Protein AF-A0A955XWT1-F1 (afdb_monomer_lite)

pLDDT: mean 70.51, std 19.92, range [26.09, 98.44]

Foldseek 3Di:
DDDDDDPDDDDDDDPPPDFQFDDPVRADDPQWDHDPRGTDGDDDDDDDDDDDDDQFKFKKWKAKDQDDDPQQDDWVDPPQWDWDDDPHPGTITIGDDDDDDTARPRRPDDPDRPDQAWIKIKIQGDPPGHDPDDWDWHADPVGDIDTDDNVDIDMDTDGDDPPAAEAEAAALDKDKDKDAAADPDPDAWFWKWKDFQLPDIDIDIDGHRDIDMDIDGHQDFAKGKIFMAGPPDGDPDTPIYIYGYHFDAKDKDWDAWEEAAQDKTKTKMWIAGRHDDWWKWKWKFQADDPVDDDDLLDDDPPPIDTPGTDHTIDMDIDGNDADPDPDPDWRKIWMWIATPVSRIDIDIHGYHYDWDKAWPDDADQEAEAQDKGKDATDIDTRHDSAWPAKAWPDWDPQWDADRRGIIIDHHHLQCQAPKIKTKMKIAGPVRDIDIDIDIHGYHYDLPPQDPGNQAQFGSWADSNWQDAEFQGAAPALRRHQQSDADPVRRTHHDNALPRQDQHDQAQDRSFFGDPGQADDWPTAYDALRNHNQSDQDPVVRTHHDDALPPQDQGDQAQFGSHEDPSPDDDDPPGGYD

Sequence (577 aa):
SGSDVCNACALYEPDDGTLPVCDDQTPCAAGHTCVNGTCRWDNWCFAPGTGPNKQPSAHVDLSITGVESGTLAKSDDPGEFVFSGGTTWTGNWSFARNTDGGAIANIELPTAVEDAEGWKICLDVNSNTLSGINNWEYFKADGDNVTLDFANQVCLQYTPPPAGYDIFSNEGDILTVCAYIGNDAGNSAGEILLDWGDSSSETHTITANVVTCYDHIYAEDGDYLISLSSPEYPLSGSVTANALVNNVDPVVTSEVIEGGEGSPVTLVVQAQDQGANDLLDIYWYQYYDPSHPIDPDNAPPADAQALGVSGGAQSIGFTYPDDIFPGGIAQKAAVVVCDDEDFCVLHVIELDIADVLNFTSTPGTSAIANQQYSYQVGTFDPGDDSVAGYQVMSGPTGLTISGTGLVTWTPGPGEGSTTPSVTIRVTDEDANFAEQTWTISVSASCDDNVLNQDESDTDCGGVCGSTCLFEDDCNDGDDCVSLSCSENTDTCLMPTCEDSVQNGNELGVDCGGGTCEGCDNGTSCNENSDCANDFCNPTTHVCATPTCEDGFENQDETDTDCGGTCGATCEVDEVCA

Radius of gyration: 64.58 Å; chains: 1; bounding box: 144×90×178 Å

Structure (mmCIF, N/CA/C/O backbone):
data_AF-A0A955XWT1-F1
#
_entry.id   AF-A0A955XWT1-F1
#
loop_
_atom_site.group_PDB
_atom_site.id
_atom_site.type_symbol
_atom_site.label_atom_id
_atom_site.label_alt_id
_atom_site.label_comp_id
_atom_site.label_asym_id
_atom_site.label_entity_id
_atom_site.label_seq_id
_atom_site.pdbx_PDB_ins_code
_atom_site.Cartn_x
_atom_site.Cartn_y
_atom_site.Cartn_z
_atom_site.occupancy
_atom_site.B_iso_or_equiv
_atom_site.auth_seq_id
_atom_site.auth_comp_id
_atom_site.auth_asym_id
_atom_site.auth_atom_id
_atom_site.pdbx_PDB_model_num
ATOM 1 N N . SER A 1 1 ? 94.038 -31.877 -97.044 1.00 37.03 1 SER A N 1
ATOM 2 C CA . SER A 1 1 ? 94.026 -30.603 -97.789 1.00 37.03 1 SER A CA 1
ATOM 3 C C . SER A 1 1 ? 92.619 -30.031 -97.762 1.00 37.03 1 SER A C 1
ATOM 5 O O . SER A 1 1 ? 91.769 -30.586 -98.442 1.00 37.03 1 SER A O 1
ATOM 7 N N . GLY A 1 2 ? 92.424 -28.963 -96.972 1.00 32.41 2 GLY A N 1
ATOM 8 C CA . GLY A 1 2 ? 91.205 -28.135 -96.857 1.00 32.41 2 GLY A CA 1
ATOM 9 C C . GLY A 1 2 ? 90.051 -28.798 -96.092 1.00 32.41 2 GLY A C 1
ATOM 10 O O . GLY A 1 2 ? 89.771 -29.956 -96.354 1.00 32.41 2 GLY A O 1
ATOM 11 N N . SER A 1 3 ? 89.332 -28.184 -95.154 1.00 35.81 3 SER A N 1
ATOM 12 C CA . SER A 1 3 ? 89.446 -26.925 -94.399 1.00 35.81 3 SER A CA 1
ATOM 13 C C . SER A 1 3 ? 88.282 -26.952 -93.391 1.00 35.81 3 SER A C 1
ATOM 15 O O . SER A 1 3 ? 87.163 -26.638 -93.784 1.00 35.81 3 SER A O 1
ATOM 17 N N . ASP A 1 4 ? 88.522 -27.333 -92.136 1.00 31.67 4 ASP A N 1
ATOM 18 C CA . ASP A 1 4 ? 87.529 -27.205 -91.058 1.00 31.67 4 ASP A CA 1
ATOM 19 C C . ASP A 1 4 ? 87.882 -25.966 -90.234 1.00 31.67 4 ASP A C 1
ATOM 21 O O . ASP A 1 4 ? 88.921 -25.907 -89.575 1.00 31.67 4 ASP A O 1
ATOM 25 N N . VAL A 1 5 ? 87.041 -24.939 -90.333 1.00 33.50 5 VAL A N 1
ATOM 26 C CA . VAL A 1 5 ? 87.125 -23.731 -89.512 1.00 33.50 5 VAL A CA 1
ATOM 27 C C . VAL A 1 5 ? 86.281 -23.982 -88.260 1.00 33.50 5 VAL A C 1
ATOM 29 O O . VAL A 1 5 ? 85.060 -23.874 -88.310 1.00 33.50 5 VAL A O 1
ATOM 32 N N . CYS A 1 6 ? 86.920 -24.323 -87.138 1.00 28.11 6 CYS A N 1
ATOM 33 C CA . CYS A 1 6 ? 86.332 -24.113 -85.814 1.00 28.11 6 CYS A CA 1
ATOM 34 C C . CYS A 1 6 ? 86.381 -22.610 -85.513 1.00 28.11 6 CYS A C 1
ATOM 36 O O . CYS A 1 6 ? 87.469 -22.057 -85.367 1.00 28.11 6 CYS A O 1
ATOM 38 N N . ASN A 1 7 ? 85.223 -21.960 -85.396 1.00 31.64 7 ASN A N 1
ATOM 39 C CA . ASN A 1 7 ? 85.111 -20.644 -84.775 1.00 31.64 7 ASN A CA 1
ATOM 40 C C . ASN A 1 7 ? 84.447 -20.793 -83.399 1.00 31.64 7 ASN A C 1
ATOM 42 O O . ASN A 1 7 ? 83.392 -21.410 -83.294 1.00 31.64 7 ASN A O 1
ATOM 46 N N . ALA A 1 8 ? 85.078 -20.149 -82.412 1.00 29.23 8 ALA A N 1
ATOM 47 C CA . ALA A 1 8 ? 84.683 -19.920 -81.018 1.00 29.23 8 ALA A CA 1
ATOM 48 C C . ALA A 1 8 ? 85.062 -21.000 -79.976 1.00 29.23 8 ALA A C 1
ATOM 50 O O . ALA A 1 8 ? 84.393 -22.015 -79.812 1.00 29.23 8 ALA A O 1
ATOM 51 N N . CYS A 1 9 ? 86.108 -20.691 -79.197 1.00 28.50 9 CYS A N 1
ATOM 52 C CA . CYS A 1 9 ? 86.303 -21.165 -77.824 1.00 28.50 9 CYS A CA 1
ATOM 53 C C . CYS A 1 9 ? 85.984 -19.994 -76.880 1.00 28.50 9 CYS A C 1
ATOM 55 O O . CYS A 1 9 ? 86.468 -18.886 -77.119 1.00 28.50 9 CYS A O 1
ATOM 57 N N . ALA A 1 10 ? 85.193 -20.230 -75.833 1.00 32.25 10 ALA A N 1
ATOM 58 C CA . ALA A 1 10 ? 84.913 -19.243 -74.793 1.00 32.25 10 ALA A CA 1
ATOM 59 C C . ALA A 1 10 ? 86.142 -19.049 -73.883 1.00 32.25 10 ALA A C 1
ATOM 61 O O . ALA A 1 10 ? 86.814 -20.016 -73.522 1.00 32.25 10 ALA A O 1
ATOM 62 N N . LEU A 1 11 ? 86.445 -17.790 -73.560 1.00 30.45 11 LEU A N 1
ATOM 63 C CA . LEU A 1 11 ? 87.473 -17.376 -72.604 1.00 30.45 11 LEU A CA 1
ATOM 64 C C . LEU A 1 11 ? 86.853 -17.325 -71.202 1.00 30.45 11 LEU A C 1
ATOM 66 O O . LEU A 1 11 ? 85.749 -16.815 -71.047 1.00 30.45 11 LEU A O 1
ATOM 70 N N . TYR A 1 12 ? 87.570 -17.834 -70.201 1.00 36.78 12 TYR A N 1
ATOM 71 C CA . TYR A 1 12 ? 87.266 -17.622 -68.786 1.00 36.78 12 TYR A CA 1
ATOM 72 C C . TYR A 1 12 ? 88.129 -16.449 -68.294 1.00 36.78 12 TYR A C 1
ATOM 74 O O . TYR A 1 12 ? 89.358 -16.542 -68.350 1.00 36.78 12 TYR A O 1
ATOM 82 N N . GLU A 1 13 ? 87.508 -15.343 -67.877 1.00 36.47 13 GLU A N 1
ATOM 83 C CA . GLU A 1 13 ? 88.180 -14.203 -67.234 1.00 36.47 13 GLU A CA 1
ATOM 84 C C . GLU A 1 13 ? 88.088 -14.343 -65.703 1.00 36.47 13 GLU A C 1
ATOM 86 O O . GLU A 1 13 ? 86.994 -14.574 -65.193 1.00 36.47 13 GLU A O 1
ATOM 91 N N . PRO A 1 14 ? 89.193 -14.207 -64.948 1.00 39.41 14 PRO A N 1
ATOM 92 C CA . PRO A 1 14 ? 89.146 -13.945 -63.513 1.00 39.41 14 PRO A CA 1
ATOM 93 C C . PRO A 1 14 ? 89.118 -12.431 -63.223 1.00 39.41 14 PRO A C 1
ATOM 95 O O . PRO A 1 14 ? 89.753 -11.645 -63.930 1.00 39.41 14 PRO A O 1
ATOM 98 N N . ASP A 1 15 ? 88.442 -12.048 -62.136 1.00 41.75 15 ASP A N 1
ATOM 99 C CA . ASP A 1 15 ? 88.073 -10.675 -61.728 1.00 41.75 15 ASP A CA 1
ATOM 100 C C . ASP A 1 15 ? 89.223 -9.676 -61.430 1.00 41.75 15 ASP A C 1
ATOM 102 O O . ASP A 1 15 ? 88.968 -8.569 -60.956 1.00 41.75 15 ASP A O 1
ATOM 106 N N . ASP A 1 16 ? 90.492 -9.997 -61.707 1.00 48.28 16 ASP A N 1
ATOM 107 C CA . ASP A 1 16 ? 91.632 -9.080 -61.507 1.00 48.28 16 ASP A CA 1
ATOM 108 C C . ASP A 1 16 ? 92.469 -8.787 -62.770 1.00 48.28 16 ASP A C 1
ATOM 110 O O . ASP A 1 16 ? 93.442 -8.030 -62.717 1.00 48.28 16 ASP A O 1
ATOM 114 N N . GLY A 1 17 ? 92.069 -9.312 -63.934 1.00 45.91 17 GLY A N 1
ATOM 115 C CA . GLY A 1 17 ? 92.565 -8.862 -65.239 1.00 45.91 17 GLY A CA 1
ATOM 116 C C . GLY A 1 17 ? 94.043 -9.140 -65.550 1.00 45.91 17 GLY A C 1
ATOM 117 O O . GLY A 1 17 ? 94.565 -8.573 -66.515 1.00 45.91 17 GLY A O 1
ATOM 118 N N . THR A 1 18 ? 94.742 -10.010 -64.808 1.00 48.69 18 THR A N 1
ATOM 119 C CA . THR A 1 18 ? 96.124 -10.406 -65.155 1.00 48.69 18 THR A CA 1
ATOM 120 C C . THR A 1 18 ? 96.287 -11.923 -65.288 1.00 48.69 18 THR A C 1
ATOM 122 O O . THR A 1 18 ? 96.131 -12.680 -64.338 1.00 48.69 18 THR A O 1
ATOM 125 N N . LEU A 1 19 ? 96.618 -12.395 -66.499 1.00 51.72 19 LEU A N 1
ATOM 126 C CA . LEU A 1 19 ? 96.873 -13.817 -66.764 1.00 51.72 19 LEU A CA 1
ATOM 127 C C . LEU A 1 19 ? 98.264 -14.241 -66.240 1.00 51.72 19 LEU A C 1
ATOM 129 O O . LEU A 1 19 ? 99.230 -13.497 -66.440 1.00 51.72 19 LEU A O 1
ATOM 133 N N . PRO A 1 20 ? 98.428 -15.447 -65.656 1.00 52.66 20 PRO A N 1
ATOM 134 C CA . PRO A 1 20 ? 99.735 -15.937 -65.218 1.00 52.66 20 PRO A CA 1
ATOM 135 C C . PRO A 1 20 ? 100.673 -16.203 -66.407 1.00 52.66 20 PRO A C 1
ATOM 137 O O . PRO A 1 20 ? 100.332 -16.947 -67.333 1.00 52.66 20 PRO A O 1
ATOM 140 N N . VAL A 1 21 ? 101.871 -15.613 -66.368 1.00 58.78 21 VAL A N 1
ATOM 141 C CA . VAL A 1 21 ? 102.930 -15.799 -67.375 1.00 58.78 21 VAL A CA 1
ATOM 142 C C . VAL A 1 21 ? 103.728 -17.068 -67.052 1.00 58.78 21 VAL A C 1
ATOM 144 O O . VAL A 1 21 ? 104.063 -17.290 -65.891 1.00 58.78 21 VAL A O 1
ATOM 147 N N . CYS A 1 22 ? 104.036 -17.893 -68.055 1.00 64.69 22 CYS A N 1
ATOM 148 C CA . CYS A 1 22 ? 104.830 -19.121 -67.903 1.00 64.69 22 CYS A CA 1
ATOM 149 C C . CYS A 1 22 ? 106.135 -19.075 -68.708 1.00 64.69 22 CYS A C 1
ATOM 151 O O . CYS A 1 22 ? 106.158 -18.593 -69.843 1.00 64.69 22 CYS A O 1
ATOM 153 N N . ASP A 1 23 ? 107.207 -19.616 -68.122 1.00 66.12 23 ASP A N 1
ATOM 154 C CA . ASP A 1 23 ? 108.521 -19.810 -68.746 1.00 66.12 23 ASP A CA 1
ATOM 155 C C . ASP A 1 23 ? 109.161 -21.152 -68.334 1.00 66.12 23 ASP A C 1
ATOM 157 O O . ASP A 1 23 ? 108.576 -21.936 -67.583 1.00 66.12 23 ASP A O 1
ATOM 161 N N . ASP A 1 24 ? 110.378 -21.427 -68.814 1.00 57.97 24 ASP A N 1
ATOM 162 C CA . ASP A 1 24 ? 111.090 -22.691 -68.569 1.00 57.97 24 ASP A CA 1
ATOM 163 C C . ASP A 1 24 ? 111.402 -22.971 -67.080 1.00 57.97 24 ASP A C 1
ATOM 165 O O . ASP A 1 24 ? 111.785 -24.092 -66.738 1.00 57.97 24 ASP A O 1
ATOM 169 N N . GLN A 1 25 ? 111.251 -21.990 -66.179 1.00 56.41 25 GLN A N 1
ATOM 170 C CA . GLN A 1 25 ? 111.440 -22.164 -64.732 1.00 56.41 25 GLN A CA 1
ATOM 171 C C . GLN A 1 25 ? 110.128 -22.137 -63.935 1.00 56.41 25 GLN A C 1
ATOM 173 O O . GLN A 1 25 ? 110.115 -22.566 -62.779 1.00 56.41 25 GLN A O 1
ATOM 178 N N . THR A 1 26 ? 109.024 -21.697 -64.544 1.00 64.12 26 THR A N 1
ATOM 179 C CA . THR A 1 26 ? 107.692 -21.607 -63.930 1.00 64.12 26 THR A CA 1
ATOM 180 C C . THR A 1 26 ? 106.640 -22.347 -64.770 1.00 64.12 26 THR A C 1
ATOM 182 O O . THR A 1 26 ? 105.921 -21.742 -65.569 1.00 64.12 26 THR A O 1
ATOM 185 N N . PRO A 1 27 ? 106.526 -23.682 -64.616 1.00 58.78 27 PRO A N 1
ATOM 186 C CA . PRO A 1 27 ? 105.538 -24.464 -65.348 1.00 58.78 27 PRO A CA 1
ATOM 187 C C . PRO A 1 27 ? 104.113 -24.193 -64.844 1.00 58.78 27 PRO A C 1
ATOM 189 O O . PRO A 1 27 ? 103.882 -23.942 -63.661 1.00 58.78 27 PRO A O 1
ATOM 192 N N . CYS A 1 28 ? 103.147 -24.287 -65.757 1.00 55.53 28 CYS A N 1
ATOM 193 C CA . CYS A 1 28 ? 101.727 -24.120 -65.462 1.00 55.53 28 CYS A CA 1
ATOM 194 C C . CYS A 1 28 ? 101.200 -25.167 -64.466 1.00 55.53 28 CYS A C 1
ATOM 196 O O . CYS A 1 28 ? 101.688 -26.298 -64.412 1.00 55.53 28 CYS A O 1
ATOM 198 N N . ALA A 1 29 ? 100.163 -24.804 -63.703 1.00 53.50 29 ALA A N 1
ATOM 199 C CA . ALA A 1 29 ? 99.467 -25.732 -62.813 1.00 53.50 29 ALA A CA 1
ATOM 200 C C . ALA A 1 29 ? 98.845 -26.908 -63.592 1.00 53.50 29 ALA A C 1
ATOM 202 O O . ALA A 1 29 ? 98.467 -26.772 -64.758 1.00 53.50 29 ALA A O 1
ATOM 203 N N . ALA A 1 30 ? 98.725 -28.066 -62.934 1.00 47.19 30 ALA A N 1
ATOM 204 C CA . ALA A 1 30 ? 98.233 -29.298 -63.549 1.00 47.19 30 ALA A CA 1
ATOM 205 C C . ALA A 1 30 ? 96.887 -29.088 -64.275 1.00 47.19 30 ALA A C 1
ATOM 207 O O . ALA A 1 30 ? 95.962 -28.494 -63.723 1.00 47.19 30 ALA A O 1
ATOM 208 N N . GLY A 1 31 ? 96.804 -29.567 -65.520 1.00 51.47 31 GLY A N 1
ATOM 209 C CA . GLY A 1 31 ? 95.653 -29.364 -66.410 1.00 51.47 31 GLY A CA 1
ATOM 210 C C . GLY A 1 31 ? 95.798 -28.199 -67.394 1.00 51.47 31 GLY A C 1
ATOM 211 O O . GLY A 1 31 ? 94.895 -27.997 -68.197 1.00 51.47 31 GLY A O 1
ATOM 212 N N . HIS A 1 32 ? 96.916 -27.459 -67.370 1.00 55.16 32 HIS A N 1
ATOM 213 C CA . HIS A 1 32 ? 97.196 -26.374 -68.314 1.00 55.16 32 HIS A CA 1
ATOM 214 C C . HIS A 1 32 ? 98.510 -26.572 -69.100 1.00 55.16 32 HIS A C 1
ATOM 216 O O . HIS A 1 32 ? 99.527 -26.962 -68.524 1.00 55.16 32 HIS A O 1
ATOM 222 N N . THR A 1 33 ? 98.527 -26.205 -70.384 1.00 58.47 33 THR A N 1
ATOM 223 C CA . THR A 1 33 ? 99.710 -26.062 -71.248 1.00 58.47 33 THR A CA 1
ATOM 224 C C . THR A 1 33 ? 100.127 -24.602 -71.426 1.00 58.47 33 THR A C 1
ATOM 226 O O . THR A 1 33 ? 99.303 -23.696 -71.534 1.00 58.47 33 THR A O 1
ATOM 229 N N . CYS A 1 34 ? 101.439 -24.360 -71.494 1.00 55.16 34 CYS A N 1
ATOM 230 C CA . CYS A 1 34 ? 101.997 -23.038 -71.780 1.00 55.16 34 CYS A CA 1
ATOM 231 C C . CYS A 1 34 ? 101.982 -22.772 -73.295 1.00 55.16 34 CYS A C 1
ATOM 233 O O . CYS A 1 34 ? 102.633 -23.488 -74.058 1.00 55.16 34 CYS A O 1
ATOM 235 N N . VAL A 1 35 ? 101.267 -21.736 -73.739 1.00 57.50 35 VAL A N 1
ATOM 236 C CA . VAL A 1 35 ? 101.199 -21.324 -75.151 1.00 57.50 35 VAL A CA 1
ATOM 237 C C . VAL A 1 35 ? 101.516 -19.831 -75.246 1.00 57.50 35 VAL A C 1
ATOM 239 O O . VAL A 1 35 ? 100.779 -19.008 -74.713 1.00 57.50 35 VAL A O 1
ATOM 242 N N . ASN A 1 36 ? 102.612 -19.476 -75.929 1.00 57.03 36 ASN A N 1
ATOM 243 C CA . ASN A 1 36 ? 103.119 -18.097 -76.071 1.00 57.03 36 ASN A CA 1
ATOM 244 C C . ASN A 1 36 ? 103.345 -17.355 -74.737 1.00 57.03 36 ASN A C 1
ATOM 246 O O . ASN A 1 36 ? 103.089 -16.158 -74.637 1.00 57.03 36 ASN A O 1
ATOM 250 N N . GLY A 1 37 ? 103.844 -18.064 -73.720 1.00 58.72 37 GLY A N 1
ATOM 251 C CA . GLY A 1 37 ? 104.164 -17.482 -72.415 1.00 58.72 37 GLY A CA 1
ATOM 252 C C . GLY A 1 37 ? 102.962 -17.322 -71.485 1.00 58.72 37 GLY A C 1
ATOM 253 O O . GLY A 1 37 ? 103.064 -16.608 -70.497 1.00 58.72 37 GLY A O 1
ATOM 254 N N . THR A 1 38 ? 101.823 -17.961 -71.773 1.00 56.34 38 THR A N 1
ATOM 255 C CA . THR A 1 38 ? 100.625 -17.930 -70.913 1.00 56.34 38 THR A CA 1
ATOM 256 C C . THR A 1 38 ? 100.000 -19.324 -70.781 1.00 56.34 38 THR A C 1
ATOM 258 O O . THR A 1 38 ? 99.963 -20.083 -71.752 1.00 56.34 38 THR A O 1
ATOM 261 N N . CYS A 1 39 ? 99.505 -19.676 -69.593 1.00 50.66 39 CYS A N 1
ATOM 262 C CA . CYS A 1 39 ? 98.913 -20.992 -69.312 1.00 50.66 39 CYS A CA 1
ATOM 263 C C . CYS A 1 39 ? 97.472 -21.127 -69.847 1.00 50.66 39 CYS A C 1
ATOM 265 O O . CYS A 1 39 ? 96.661 -20.227 -69.646 1.00 50.66 39 CYS A O 1
ATOM 267 N N . ARG A 1 40 ? 97.129 -22.252 -70.498 1.00 52.84 40 ARG A N 1
ATOM 268 C CA . ARG A 1 40 ? 95.795 -22.559 -71.074 1.00 52.84 40 ARG A CA 1
ATOM 269 C C . ARG A 1 40 ? 95.357 -23.997 -70.782 1.00 52.84 40 ARG A C 1
ATOM 271 O O . ARG A 1 40 ? 96.214 -24.856 -70.727 1.00 52.84 40 ARG A O 1
ATOM 278 N N . TRP A 1 41 ? 94.061 -24.276 -70.616 1.00 45.38 41 TRP A N 1
ATOM 279 C CA . TRP A 1 41 ? 93.557 -25.614 -70.242 1.00 45.38 41 TRP A CA 1
ATOM 280 C C . TRP A 1 41 ? 93.646 -26.661 -71.363 1.00 45.38 41 TRP A C 1
ATOM 282 O O . TRP A 1 41 ? 93.292 -26.377 -72.508 1.00 45.38 41 TRP A O 1
ATOM 292 N N . ASP A 1 42 ? 94.042 -27.887 -71.012 1.00 40.44 42 ASP A N 1
ATOM 293 C CA . ASP A 1 42 ? 94.072 -29.032 -71.925 1.00 40.44 42 ASP A CA 1
ATOM 294 C C . ASP A 1 42 ? 92.770 -29.858 -71.847 1.00 40.44 42 ASP A C 1
ATOM 296 O O . ASP A 1 42 ? 92.544 -30.603 -70.898 1.00 40.44 42 ASP A O 1
ATOM 300 N N . ASN A 1 43 ? 91.984 -29.800 -72.930 1.00 34.81 43 ASN A N 1
ATOM 301 C CA . ASN A 1 43 ? 90.981 -30.773 -73.400 1.00 34.81 43 ASN A CA 1
ATOM 302 C C . ASN A 1 43 ? 89.694 -31.057 -72.590 1.00 34.81 43 ASN A C 1
ATOM 304 O O . ASN A 1 43 ? 89.713 -31.737 -71.571 1.00 34.81 43 ASN A O 1
ATOM 308 N N . TRP A 1 44 ? 88.548 -30.835 -73.257 1.00 29.88 44 TRP A N 1
ATOM 309 C CA . TRP A 1 44 ? 87.413 -31.774 -73.270 1.00 29.88 44 TRP A CA 1
ATOM 310 C C . TRP A 1 44 ? 86.987 -32.087 -74.717 1.00 29.88 44 TRP A C 1
ATOM 312 O O . TRP A 1 44 ? 86.550 -31.214 -75.459 1.00 29.88 44 TRP A O 1
ATOM 322 N N . CYS A 1 45 ? 87.101 -33.359 -75.109 1.00 27.36 45 CYS A N 1
ATOM 323 C CA . CYS A 1 45 ? 86.459 -33.959 -76.283 1.00 27.36 45 CYS A CA 1
ATOM 324 C C . CYS A 1 45 ? 85.576 -35.110 -75.776 1.00 27.36 45 CYS A C 1
ATOM 326 O O . CYS A 1 45 ? 86.074 -35.985 -75.069 1.00 27.36 45 CYS A O 1
ATOM 328 N N . PHE A 1 46 ? 84.285 -35.129 -76.119 1.00 29.02 46 PHE A N 1
ATOM 329 C CA . PHE A 1 46 ? 83.360 -36.190 -75.696 1.00 29.02 46 PHE A CA 1
ATOM 330 C C . PHE A 1 46 ? 83.360 -37.386 -76.665 1.00 29.02 46 PHE A C 1
ATOM 332 O O . PHE A 1 46 ? 83.244 -37.214 -77.877 1.00 29.02 46 PHE A O 1
ATOM 339 N N . ALA A 1 47 ? 83.401 -38.601 -76.107 1.00 26.09 47 ALA A N 1
ATOM 340 C CA . ALA A 1 47 ? 82.975 -39.850 -76.748 1.00 26.09 47 ALA A CA 1
ATOM 341 C C . ALA A 1 47 ? 81.574 -40.257 -76.221 1.00 26.09 47 ALA A C 1
ATOM 343 O O . ALA A 1 47 ? 81.210 -39.850 -75.115 1.00 26.09 47 ALA A O 1
ATOM 344 N N . PRO A 1 48 ? 80.758 -41.027 -76.973 1.00 33.66 48 PRO A N 1
ATOM 345 C CA . PRO A 1 48 ? 79.345 -41.225 -76.650 1.00 33.66 48 PRO A CA 1
ATOM 346 C C . PRO A 1 48 ? 79.112 -42.408 -75.692 1.00 33.66 48 PRO A C 1
ATOM 348 O O . PRO A 1 48 ? 79.524 -43.528 -75.986 1.00 33.66 48 PRO A O 1
ATOM 351 N N . GLY A 1 49 ? 78.369 -42.178 -74.601 1.00 32.19 49 GLY A N 1
ATOM 352 C CA . GLY A 1 49 ? 77.713 -43.235 -73.813 1.00 32.19 49 GLY A CA 1
ATOM 353 C C . GLY A 1 49 ? 77.822 -43.113 -72.283 1.00 32.19 49 GLY A C 1
ATOM 354 O O . GLY A 1 49 ? 78.885 -43.334 -71.721 1.00 32.19 49 GLY A O 1
ATOM 355 N N . THR A 1 50 ? 76.669 -42.864 -71.643 1.00 38.41 50 THR A N 1
ATOM 356 C CA . THR A 1 50 ? 76.271 -43.150 -70.237 1.00 38.41 50 THR A CA 1
ATOM 357 C C . THR A 1 50 ? 76.940 -42.404 -69.052 1.00 38.41 50 THR A C 1
ATOM 359 O O . THR A 1 50 ? 77.930 -42.879 -68.507 1.00 38.41 50 THR A O 1
ATOM 362 N N . GLY A 1 51 ? 76.260 -41.336 -68.572 1.00 27.44 51 GLY A N 1
ATOM 363 C CA . GLY A 1 51 ? 76.334 -40.692 -67.228 1.00 27.44 51 GLY A CA 1
ATOM 364 C C . GLY A 1 51 ? 77.235 -39.439 -67.111 1.00 27.44 51 GLY A C 1
ATOM 365 O O . GLY A 1 51 ? 78.286 -39.450 -67.743 1.00 27.44 51 GLY A O 1
ATOM 366 N N . PRO A 1 52 ? 76.905 -38.372 -66.330 1.00 31.45 52 PRO A N 1
ATOM 367 C CA . PRO A 1 52 ? 75.869 -38.230 -65.298 1.00 31.45 52 PRO A CA 1
ATOM 368 C C . PRO A 1 52 ? 74.595 -37.535 -65.820 1.00 31.45 52 PRO A C 1
ATOM 370 O O . PRO A 1 52 ? 74.608 -36.917 -66.879 1.00 31.45 52 PRO A O 1
ATOM 373 N N . ASN A 1 53 ? 73.486 -37.719 -65.104 1.00 36.91 53 ASN A N 1
ATOM 374 C CA . ASN A 1 53 ? 72.110 -37.315 -65.428 1.00 36.91 53 ASN A CA 1
ATOM 375 C C . ASN A 1 53 ? 71.968 -36.042 -66.288 1.00 36.91 53 ASN A C 1
ATOM 377 O O . ASN A 1 53 ? 71.856 -34.939 -65.767 1.00 36.91 53 ASN A O 1
ATOM 381 N N . LYS A 1 54 ? 71.853 -36.207 -67.612 1.00 36.81 54 LYS A N 1
ATOM 382 C CA . LYS A 1 54 ? 71.097 -35.249 -68.422 1.00 36.81 54 LYS A CA 1
ATOM 383 C C . LYS A 1 54 ? 69.640 -35.392 -68.001 1.00 36.81 54 LYS A C 1
ATOM 385 O O . LYS A 1 54 ? 69.052 -36.443 -68.260 1.00 36.81 54 LYS A O 1
ATOM 390 N N . GLN A 1 55 ? 69.065 -34.368 -67.377 1.00 37.31 55 GLN A N 1
ATOM 391 C CA . GLN A 1 55 ? 67.611 -34.256 -67.390 1.00 37.31 55 GLN A CA 1
ATOM 392 C C . GLN A 1 55 ? 67.156 -34.216 -68.861 1.00 37.31 55 GLN A C 1
ATOM 394 O O . GLN A 1 55 ? 67.855 -33.626 -69.699 1.00 37.31 55 GLN A O 1
ATOM 399 N N . PRO A 1 56 ? 66.072 -34.923 -69.227 1.00 36.97 56 PRO A N 1
ATOM 400 C CA . PRO A 1 56 ? 65.578 -34.888 -70.593 1.00 36.97 56 PRO A CA 1
ATOM 401 C C . PRO A 1 56 ? 65.226 -33.453 -70.974 1.00 36.97 56 PRO A C 1
ATOM 403 O O . PRO A 1 56 ? 64.795 -32.668 -70.135 1.00 36.97 56 PRO A O 1
ATOM 406 N N . SER A 1 57 ? 65.423 -33.110 -72.246 1.00 41.25 57 SER A N 1
ATOM 407 C CA . SER A 1 57 ? 64.952 -31.836 -72.777 1.00 41.25 57 SER A CA 1
ATOM 408 C C . SER A 1 57 ? 63.444 -31.739 -72.563 1.00 41.25 57 SER A C 1
ATOM 410 O O . SER A 1 57 ? 62.686 -32.531 -73.123 1.00 41.25 57 SER A O 1
ATOM 412 N N . ALA A 1 58 ? 63.036 -30.788 -71.731 1.00 43.72 58 ALA A N 1
ATOM 413 C CA . ALA A 1 58 ? 61.651 -30.414 -71.540 1.00 43.72 58 ALA A CA 1
ATOM 414 C C . ALA A 1 58 ? 61.340 -29.191 -72.406 1.00 43.72 58 ALA A C 1
ATOM 416 O O . ALA A 1 58 ? 62.190 -28.314 -72.593 1.00 43.72 58 ALA A O 1
ATOM 417 N N . HIS A 1 59 ? 60.121 -29.149 -72.930 1.00 44.84 59 HIS A N 1
ATOM 418 C CA . HIS A 1 59 ? 59.567 -27.983 -73.600 1.00 44.84 59 HIS A CA 1
ATOM 419 C C . HIS A 1 59 ? 58.457 -27.407 -72.722 1.00 44.84 59 HIS A C 1
ATOM 421 O O . HIS A 1 59 ? 57.612 -28.162 -72.238 1.00 44.84 59 HIS A O 1
ATOM 427 N N . VAL A 1 60 ? 58.486 -26.093 -72.511 1.00 45.75 60 VAL A N 1
ATOM 428 C CA . VAL A 1 60 ? 57.418 -25.341 -71.844 1.00 45.75 60 VAL A CA 1
ATOM 429 C C . VAL A 1 60 ? 56.956 -24.265 -72.813 1.00 45.75 60 VAL A C 1
ATOM 431 O O . VAL A 1 60 ? 57.775 -23.510 -73.345 1.00 45.75 60 VAL A O 1
ATOM 434 N N . ASP A 1 61 ? 55.652 -24.212 -73.055 1.00 46.66 61 ASP A N 1
ATOM 435 C CA . ASP A 1 61 ? 55.059 -23.227 -73.944 1.00 46.66 61 ASP A CA 1
ATOM 436 C C . ASP A 1 61 ? 54.553 -22.071 -73.078 1.00 46.66 61 ASP A C 1
ATOM 438 O O . ASP A 1 61 ? 53.727 -22.240 -72.179 1.00 46.66 61 ASP A O 1
ATOM 442 N N . LEU A 1 62 ? 55.107 -20.881 -73.306 1.00 47.62 62 LEU A N 1
ATOM 443 C CA . LEU A 1 62 ? 54.757 -19.692 -72.539 1.00 47.62 62 LEU A CA 1
ATOM 444 C C . LEU A 1 62 ? 53.971 -18.748 -73.440 1.00 47.62 62 LEU A C 1
ATOM 446 O O . LEU A 1 62 ? 54.439 -18.360 -74.514 1.00 47.62 62 LEU A O 1
ATOM 450 N N . SER A 1 63 ? 52.786 -18.356 -72.983 1.00 47.91 63 SER A N 1
ATOM 451 C CA . SER A 1 63 ? 51.988 -17.329 -73.644 1.00 47.91 63 SER A CA 1
ATOM 452 C C . SER A 1 63 ? 51.952 -16.087 -72.765 1.00 47.91 63 SER A C 1
ATOM 454 O O . SER A 1 63 ? 51.326 -16.096 -71.702 1.00 47.91 63 SER A O 1
ATOM 456 N N . ILE A 1 64 ? 52.616 -15.020 -73.216 1.00 48.66 64 ILE A N 1
ATOM 457 C CA . ILE A 1 64 ? 52.613 -13.715 -72.548 1.00 48.66 64 ILE A CA 1
ATOM 458 C C . ILE A 1 64 ? 51.824 -12.724 -73.398 1.00 48.66 64 ILE A C 1
ATOM 460 O O . ILE A 1 64 ? 52.107 -12.536 -74.582 1.00 48.66 64 ILE A O 1
ATOM 464 N N . THR A 1 65 ? 50.856 -12.058 -72.775 1.00 48.06 65 THR A N 1
ATOM 465 C CA . THR A 1 65 ? 50.055 -10.990 -73.386 1.00 48.06 65 THR A CA 1
ATOM 466 C C . THR A 1 65 ? 50.072 -9.749 -72.491 1.00 48.06 65 THR A C 1
ATOM 468 O O . THR A 1 65 ? 49.837 -9.875 -71.290 1.00 48.06 65 THR A O 1
ATOM 471 N N . GLY A 1 66 ? 50.343 -8.571 -73.073 1.00 45.38 66 GLY A N 1
ATOM 472 C CA . GLY A 1 66 ? 50.281 -7.271 -72.379 1.00 45.38 66 GLY A CA 1
ATOM 473 C C . GLY A 1 66 ? 51.582 -6.757 -71.734 1.00 45.38 66 GLY A C 1
ATOM 474 O O . GLY A 1 66 ? 51.509 -5.896 -70.869 1.00 45.38 66 GLY A O 1
ATOM 475 N N . VAL A 1 67 ? 52.764 -7.266 -72.113 1.00 45.38 67 VAL A N 1
ATOM 476 C CA . VAL A 1 67 ? 54.080 -6.844 -71.570 1.00 45.38 67 VAL A CA 1
ATOM 477 C C . VAL A 1 67 ? 55.014 -6.415 -72.716 1.00 45.38 67 VAL A C 1
ATOM 479 O O . VAL A 1 67 ? 55.095 -7.118 -73.727 1.00 45.38 67 VAL A O 1
ATOM 482 N N . GLU A 1 68 ? 55.707 -5.273 -72.596 1.00 45.69 68 GLU A N 1
ATOM 483 C CA . GLU A 1 68 ? 56.600 -4.748 -73.647 1.00 45.69 68 GLU A CA 1
ATOM 484 C C . GLU A 1 68 ? 57.906 -5.554 -73.827 1.00 45.69 68 GLU A C 1
ATOM 486 O O . GLU A 1 68 ? 58.423 -6.194 -72.915 1.00 45.69 68 GLU A O 1
ATOM 491 N N . SER A 1 69 ? 58.467 -5.510 -75.043 1.00 41.88 69 SER A N 1
ATOM 492 C CA . SER A 1 69 ? 59.465 -6.462 -75.573 1.00 41.88 69 SER A CA 1
ATOM 493 C C . SER A 1 69 ? 60.871 -6.470 -74.934 1.00 41.88 69 SER A C 1
ATOM 495 O O . SER A 1 69 ? 61.749 -7.175 -75.431 1.00 41.88 69 SER A O 1
ATOM 497 N N . GLY A 1 70 ? 61.118 -5.695 -73.874 1.00 42.81 70 GLY A N 1
ATOM 498 C CA . GLY A 1 70 ? 62.463 -5.450 -73.332 1.00 42.81 70 GLY A CA 1
ATOM 499 C C . GLY A 1 70 ? 62.837 -6.196 -72.046 1.00 42.81 70 GLY A C 1
ATOM 500 O O . GLY A 1 70 ? 64.020 -6.249 -71.720 1.00 42.81 70 GLY A O 1
ATOM 501 N N . THR A 1 71 ? 61.874 -6.763 -71.315 1.00 45.41 71 THR A N 1
ATOM 502 C CA . THR A 1 71 ? 62.056 -7.048 -69.872 1.00 45.41 71 THR A CA 1
ATOM 503 C C . THR A 1 71 ? 62.285 -8.519 -69.505 1.00 45.41 71 THR A C 1
ATOM 505 O O . THR A 1 71 ? 62.602 -8.825 -68.361 1.00 45.41 71 THR A O 1
ATOM 508 N N . LEU A 1 72 ? 62.177 -9.454 -70.453 1.00 45.25 72 LEU A N 1
ATOM 509 C CA . LEU A 1 72 ? 62.339 -10.893 -70.196 1.00 45.25 72 LEU A CA 1
ATOM 510 C C . LEU A 1 72 ? 63.668 -11.415 -70.730 1.00 45.25 72 LEU A C 1
ATOM 512 O O . LEU A 1 72 ? 63.730 -12.012 -71.804 1.00 45.25 72 LEU A O 1
ATOM 516 N N . ALA A 1 73 ? 64.745 -11.203 -69.980 1.00 42.47 73 ALA A N 1
ATOM 517 C CA . ALA A 1 73 ? 66.005 -11.869 -70.284 1.00 42.47 73 ALA A CA 1
ATOM 518 C C . ALA A 1 73 ? 66.952 -11.880 -69.087 1.00 42.47 73 ALA A C 1
ATOM 520 O O . ALA A 1 73 ? 67.736 -10.943 -69.005 1.00 42.47 73 ALA A O 1
ATOM 521 N N . LYS A 1 74 ? 66.941 -12.941 -68.254 1.00 45.91 74 LYS A N 1
ATOM 522 C CA . LYS A 1 74 ? 68.134 -13.567 -67.626 1.00 45.91 74 LYS A CA 1
ATOM 523 C C . LYS A 1 74 ? 67.815 -15.006 -67.183 1.00 45.91 74 LYS A C 1
ATOM 525 O O . LYS A 1 74 ? 66.994 -15.192 -66.297 1.00 45.91 74 LYS A O 1
ATOM 530 N N . SER A 1 75 ? 68.487 -15.995 -67.777 1.00 46.88 75 SER A N 1
ATOM 531 C CA . SER A 1 75 ? 68.915 -17.171 -66.999 1.00 46.88 75 SER A CA 1
ATOM 532 C C . SER A 1 75 ? 70.237 -16.803 -66.339 1.00 46.88 75 SER A C 1
ATOM 534 O O . SER A 1 75 ? 70.976 -15.972 -66.882 1.00 46.88 75 SER A O 1
ATOM 536 N N . ASP A 1 76 ? 70.552 -17.413 -65.208 1.00 42.91 76 ASP A N 1
ATOM 537 C CA . ASP A 1 76 ? 71.905 -17.394 -64.652 1.00 42.91 76 ASP A CA 1
ATOM 538 C C . ASP A 1 76 ? 72.909 -18.156 -65.539 1.00 42.91 76 ASP A C 1
ATOM 540 O O . ASP A 1 76 ? 74.087 -17.795 -65.544 1.00 42.91 76 ASP A O 1
ATOM 544 N N . ASP A 1 77 ? 72.434 -19.067 -66.402 1.00 44.12 77 ASP A N 1
ATOM 545 C CA . ASP A 1 77 ? 73.240 -19.767 -67.409 1.00 44.12 77 ASP A CA 1
ATOM 546 C C . ASP A 1 77 ? 73.008 -19.301 -68.877 1.00 44.12 77 ASP A C 1
ATOM 548 O O . ASP A 1 77 ? 71.914 -19.430 -69.450 1.00 44.12 77 ASP A O 1
ATOM 552 N N . PRO A 1 78 ? 74.046 -18.801 -69.584 1.00 42.91 78 PRO A N 1
ATOM 553 C CA . PRO A 1 78 ? 73.931 -18.374 -70.980 1.00 42.91 78 PRO A CA 1
ATOM 554 C C . PRO A 1 78 ? 73.526 -19.512 -71.940 1.00 42.91 78 PRO A C 1
ATOM 556 O O . PRO A 1 78 ? 74.300 -20.433 -72.208 1.00 42.91 78 PRO A O 1
ATOM 559 N N . GLY A 1 79 ? 72.338 -19.403 -72.549 1.00 46.75 79 GLY A N 1
ATOM 560 C CA . GLY A 1 79 ? 71.828 -20.349 -73.556 1.00 46.75 79 GLY A CA 1
ATOM 561 C C . GLY A 1 79 ? 70.904 -21.448 -73.020 1.00 46.75 79 GLY A C 1
ATOM 562 O O . GLY A 1 79 ? 70.534 -22.340 -73.786 1.00 46.75 79 GLY A O 1
ATOM 563 N N . GLU A 1 80 ? 70.520 -21.381 -71.745 1.00 45.22 80 GLU A N 1
ATOM 564 C CA . GLU A 1 80 ? 69.555 -22.294 -71.123 1.00 45.22 80 GLU A CA 1
ATOM 565 C C . GLU A 1 80 ? 68.111 -22.047 -71.597 1.00 45.22 80 GLU A C 1
ATOM 567 O O . GLU A 1 80 ? 67.365 -22.997 -71.841 1.00 45.22 80 GLU A O 1
ATOM 572 N N . PHE A 1 81 ? 67.758 -20.779 -71.833 1.00 48.66 81 PHE A N 1
ATOM 573 C CA . PHE A 1 81 ? 66.483 -20.356 -72.411 1.00 48.66 81 PHE A CA 1
ATOM 574 C C . PHE A 1 81 ? 66.687 -19.819 -73.829 1.00 48.66 81 PHE A C 1
ATOM 576 O O . PHE A 1 81 ? 67.316 -18.780 -74.034 1.00 48.66 81 PHE A O 1
ATOM 583 N N . VAL A 1 82 ? 66.135 -20.517 -74.825 1.00 48.81 82 VAL A N 1
ATOM 584 C CA . VAL A 1 82 ? 66.159 -20.073 -76.226 1.00 48.81 82 VAL A CA 1
ATOM 585 C C . VAL A 1 82 ? 64.730 -19.820 -76.700 1.00 48.81 82 VAL A C 1
ATOM 587 O O . VAL A 1 82 ? 63.951 -20.758 -76.858 1.00 48.81 82 VAL A O 1
ATOM 590 N N . PHE A 1 83 ? 64.396 -18.551 -76.943 1.00 48.69 83 PHE A N 1
ATOM 591 C CA . PHE A 1 83 ? 63.125 -18.152 -77.546 1.00 48.69 83 PHE A CA 1
ATOM 592 C C . PHE A 1 83 ? 63.120 -18.492 -79.040 1.00 48.69 83 PHE A C 1
ATOM 594 O O . PHE A 1 83 ? 64.004 -18.065 -79.787 1.00 48.69 83 PHE A O 1
ATOM 601 N N . SER A 1 84 ? 62.117 -19.244 -79.496 1.00 51.31 84 SER A N 1
ATOM 602 C CA . SER A 1 84 ? 61.937 -19.562 -80.917 1.00 51.31 84 SER A CA 1
ATOM 603 C C . SER A 1 84 ? 60.475 -19.385 -81.350 1.00 51.31 84 SER A C 1
ATOM 605 O O . SER A 1 84 ? 59.756 -20.347 -81.594 1.00 51.31 84 SER A O 1
ATOM 607 N N . GLY A 1 85 ? 60.010 -18.134 -81.429 1.00 41.62 85 GLY A N 1
ATOM 608 C CA . GLY A 1 85 ? 58.643 -17.782 -81.845 1.00 41.62 85 GLY A CA 1
ATOM 609 C C . GLY A 1 85 ? 58.560 -16.405 -82.514 1.00 41.62 85 GLY A C 1
ATOM 610 O O . GLY A 1 85 ? 59.471 -15.597 -82.373 1.00 41.62 85 GLY A O 1
ATOM 611 N N . GLY A 1 86 ? 57.515 -16.168 -83.318 1.00 45.06 86 GLY A N 1
ATOM 612 C CA . GLY A 1 86 ? 57.342 -14.971 -84.161 1.00 45.06 86 GLY A CA 1
ATOM 613 C C . GLY A 1 86 ? 57.030 -13.665 -83.407 1.00 45.06 86 GLY A C 1
ATOM 614 O O . GLY A 1 86 ? 57.041 -13.612 -82.186 1.00 45.06 86 GLY A O 1
ATOM 615 N N . THR A 1 87 ? 56.728 -12.591 -84.151 1.00 38.62 87 THR A N 1
ATOM 616 C CA . THR A 1 87 ? 56.631 -11.185 -83.676 1.00 38.62 87 THR A CA 1
ATOM 617 C C . THR A 1 87 ? 55.419 -10.841 -82.786 1.00 38.62 87 THR A C 1
ATOM 619 O O . THR A 1 87 ? 55.127 -9.669 -82.575 1.00 38.62 87 THR A O 1
ATOM 622 N N . THR A 1 88 ? 54.720 -11.843 -82.256 1.00 40.03 88 THR A N 1
ATOM 623 C CA . THR A 1 88 ? 53.729 -11.743 -81.170 1.00 40.03 88 THR A CA 1
ATOM 624 C C . THR A 1 88 ? 54.068 -12.851 -80.172 1.00 40.03 88 THR A C 1
ATOM 626 O O . THR A 1 88 ? 54.190 -13.992 -80.611 1.00 40.03 88 THR A O 1
ATOM 629 N N . TRP A 1 89 ? 54.237 -12.529 -78.880 1.00 49.06 89 TRP A N 1
ATOM 630 C CA . TRP A 1 89 ? 54.927 -13.323 -77.833 1.00 49.06 89 TRP A CA 1
ATOM 631 C C . TRP A 1 89 ? 54.256 -14.646 -77.387 1.00 49.06 89 TRP A C 1
ATOM 633 O O . TRP A 1 89 ? 54.304 -15.030 -76.221 1.00 49.06 89 TRP A O 1
ATOM 643 N N . THR A 1 90 ? 53.671 -15.396 -78.318 1.00 41.28 90 THR A N 1
ATOM 644 C CA . THR A 1 90 ? 53.500 -16.845 -78.156 1.00 41.28 90 THR A CA 1
ATOM 645 C C . THR A 1 90 ? 54.790 -17.514 -78.619 1.00 41.28 90 THR A C 1
ATOM 647 O O . THR A 1 90 ? 55.215 -17.344 -79.765 1.00 41.28 90 THR A O 1
ATOM 650 N N . GLY A 1 91 ? 55.459 -18.235 -77.720 1.00 47.09 91 GLY A N 1
ATOM 651 C CA . GLY A 1 91 ? 56.726 -18.883 -78.038 1.00 47.09 91 GLY A CA 1
ATOM 652 C C . GLY A 1 91 ? 56.963 -20.152 -77.236 1.00 47.09 91 GLY A C 1
ATOM 653 O O . GLY A 1 91 ? 56.606 -20.247 -76.063 1.00 47.09 91 GLY A O 1
ATOM 654 N N . ASN A 1 92 ? 57.606 -21.115 -77.889 1.00 43.44 92 ASN A N 1
ATOM 655 C CA . ASN A 1 92 ? 58.024 -22.359 -77.263 1.00 43.44 92 ASN A CA 1
ATOM 656 C C . ASN A 1 92 ? 59.432 -22.172 -76.705 1.00 43.44 92 ASN A C 1
ATOM 658 O O . ASN A 1 92 ? 60.348 -21.764 -77.432 1.00 43.44 92 ASN A O 1
ATOM 662 N N . TRP A 1 93 ? 59.606 -22.508 -75.432 1.00 47.97 93 TRP A N 1
ATOM 663 C CA . TRP A 1 93 ? 60.893 -22.473 -74.753 1.00 47.97 93 TRP A CA 1
ATOM 664 C C . TRP A 1 93 ? 61.378 -23.905 -74.546 1.00 47.97 93 TRP A C 1
ATOM 666 O O . TRP A 1 93 ? 60.621 -24.798 -74.160 1.00 47.97 93 TRP A O 1
ATOM 676 N N . SER A 1 94 ? 62.647 -24.155 -74.862 1.00 45.19 94 SER A N 1
ATOM 677 C CA . SER A 1 94 ? 63.256 -25.480 -74.745 1.00 45.19 94 SER A CA 1
ATOM 678 C C . SER A 1 94 ? 64.469 -25.437 -73.835 1.00 45.19 94 SER A C 1
ATOM 680 O O . SER A 1 94 ? 65.367 -24.633 -74.081 1.00 45.19 94 SER A O 1
ATOM 682 N N . PHE A 1 95 ? 64.534 -26.353 -72.872 1.00 49.25 95 PHE A N 1
ATOM 683 C CA . PHE A 1 95 ? 65.690 -26.508 -71.996 1.00 49.25 95 PHE A CA 1
ATOM 684 C C . PHE A 1 95 ? 66.714 -27.473 -72.603 1.00 49.25 95 PHE A C 1
ATOM 686 O O . PHE A 1 95 ? 66.383 -28.586 -73.039 1.00 49.25 95 PHE A O 1
ATOM 693 N N . ALA A 1 96 ? 67.992 -27.093 -72.581 1.00 44.19 96 ALA A N 1
ATOM 694 C CA . ALA A 1 96 ? 69.083 -27.998 -72.920 1.00 44.19 96 ALA A CA 1
ATOM 695 C C . ALA A 1 96 ? 70.310 -27.766 -72.029 1.00 44.19 96 ALA A C 1
ATOM 697 O O . ALA A 1 96 ? 70.907 -26.700 -72.076 1.00 44.19 96 ALA A O 1
ATOM 698 N N . ARG A 1 97 ? 70.759 -28.832 -71.341 1.00 46.16 97 ARG A N 1
ATOM 699 C CA . ARG A 1 97 ? 71.975 -28.884 -70.492 1.00 46.16 97 ARG A CA 1
ATOM 700 C C . ARG A 1 97 ? 71.902 -28.057 -69.194 1.00 46.16 97 ARG A C 1
ATOM 702 O O . ARG A 1 97 ? 72.774 -27.242 -68.955 1.00 46.16 97 ARG A O 1
ATOM 709 N N . ASN A 1 98 ? 70.924 -28.360 -68.347 1.00 43.66 98 ASN A N 1
ATOM 710 C CA . ASN A 1 98 ? 70.850 -27.878 -66.965 1.00 43.66 98 ASN A CA 1
ATOM 711 C C . ASN A 1 98 ? 71.733 -28.759 -66.046 1.00 43.66 98 ASN A C 1
ATOM 713 O O . ASN A 1 98 ? 71.661 -29.993 -66.140 1.00 43.66 98 ASN A O 1
ATOM 717 N N . THR A 1 99 ? 72.577 -28.151 -65.205 1.00 41.91 99 THR A N 1
ATOM 718 C CA . THR A 1 99 ? 73.485 -28.859 -64.278 1.00 41.91 99 THR A CA 1
ATOM 719 C C . THR A 1 99 ? 73.165 -28.670 -62.789 1.00 41.91 99 THR A C 1
ATOM 721 O O . THR A 1 99 ? 73.724 -29.417 -61.983 1.00 41.91 99 THR A O 1
ATOM 724 N N . ASP A 1 100 ? 72.251 -27.771 -62.416 1.00 41.47 100 ASP A N 1
ATOM 725 C CA . ASP A 1 100 ? 71.970 -27.383 -61.022 1.00 41.47 100 ASP A CA 1
ATOM 726 C C . ASP A 1 100 ? 70.493 -27.073 -60.686 1.00 41.47 100 ASP A C 1
ATOM 728 O O . ASP A 1 100 ? 70.176 -26.829 -59.524 1.00 41.47 100 ASP A O 1
ATOM 732 N N . GLY A 1 101 ? 69.564 -27.221 -61.632 1.00 46.09 101 GLY A N 1
ATOM 733 C CA . GLY A 1 101 ? 68.127 -27.058 -61.395 1.00 46.09 101 GLY A CA 1
ATOM 734 C C . GLY A 1 101 ? 67.626 -25.635 -61.641 1.00 46.09 101 GLY A C 1
ATOM 735 O O . GLY A 1 101 ? 66.991 -25.071 -60.759 1.00 46.09 101 GLY A O 1
ATOM 736 N N . GLY A 1 102 ? 67.892 -25.101 -62.838 1.00 41.88 102 GLY A N 1
ATOM 737 C CA . GLY A 1 102 ? 67.464 -23.789 -63.341 1.00 41.88 102 GLY A CA 1
ATOM 738 C C . GLY A 1 102 ? 66.159 -23.211 -62.773 1.00 41.88 102 GLY A C 1
ATOM 739 O O . GLY A 1 102 ? 65.104 -23.853 -62.780 1.00 41.88 102 GLY A O 1
ATOM 740 N N . ALA A 1 103 ? 66.248 -21.957 -62.325 1.00 42.22 103 ALA A N 1
ATOM 741 C CA . ALA A 1 103 ? 65.141 -21.144 -61.835 1.00 42.22 103 ALA A CA 1
ATOM 742 C C . ALA A 1 103 ? 64.863 -19.987 -62.807 1.00 42.22 103 ALA A C 1
ATOM 744 O O . ALA A 1 103 ? 65.779 -19.314 -63.273 1.00 42.22 103 ALA A O 1
ATOM 745 N N . ILE A 1 104 ? 63.587 -19.705 -63.082 1.00 45.94 104 ILE A N 1
ATOM 746 C CA . ILE A 1 104 ? 63.201 -18.454 -63.748 1.00 45.94 104 ILE A CA 1
ATOM 747 C C . ILE A 1 104 ? 63.210 -17.364 -62.676 1.00 45.94 104 ILE A C 1
ATOM 749 O O . ILE A 1 104 ? 62.261 -17.248 -61.902 1.00 45.94 104 ILE A O 1
ATOM 753 N N . ALA A 1 105 ? 64.290 -16.591 -62.610 1.00 42.47 105 ALA A N 1
ATOM 754 C CA . ALA A 1 105 ? 64.435 -15.481 -61.675 1.00 42.47 105 ALA A CA 1
ATOM 755 C C . ALA A 1 105 ? 64.400 -14.132 -62.411 1.00 42.47 105 ALA A C 1
ATOM 757 O O . ALA A 1 105 ? 64.796 -14.031 -63.569 1.00 42.47 105 ALA A O 1
ATOM 758 N N . ASN A 1 106 ? 63.961 -13.079 -61.716 1.00 42.91 106 ASN A N 1
ATOM 759 C CA . ASN A 1 106 ? 63.983 -11.689 -62.193 1.00 42.91 106 ASN A CA 1
ATOM 760 C C . ASN A 1 106 ? 63.138 -11.402 -63.448 1.00 42.91 106 ASN A C 1
ATOM 762 O O . ASN A 1 106 ? 63.561 -10.647 -64.325 1.00 42.91 106 ASN A O 1
ATOM 766 N N . ILE A 1 107 ? 61.920 -11.950 -63.525 1.00 47.50 107 ILE A N 1
ATOM 767 C CA . ILE A 1 107 ? 60.895 -11.332 -64.377 1.00 47.50 107 ILE A CA 1
ATOM 768 C C . ILE A 1 107 ? 60.434 -10.063 -63.655 1.00 47.50 107 ILE A C 1
ATOM 770 O O . ILE A 1 107 ? 59.670 -10.146 -62.694 1.00 47.50 107 ILE A O 1
ATOM 774 N N . GLU A 1 108 ? 60.907 -8.898 -64.094 1.00 44.53 108 GLU A N 1
ATOM 775 C CA . GLU A 1 108 ? 60.310 -7.621 -63.699 1.00 44.53 108 GLU A CA 1
ATOM 776 C C . GLU A 1 108 ? 58.927 -7.527 -64.353 1.00 44.53 108 GLU A C 1
ATOM 778 O O . GLU A 1 108 ? 58.789 -7.271 -65.551 1.00 44.53 108 GLU A O 1
ATOM 783 N N . LEU A 1 109 ? 57.891 -7.828 -63.568 1.00 49.88 109 LEU A N 1
ATOM 784 C CA . LEU A 1 109 ? 56.503 -7.690 -63.992 1.00 49.88 109 LEU A CA 1
ATOM 785 C C . LEU A 1 109 ? 56.145 -6.195 -64.003 1.00 49.88 109 LEU A C 1
ATOM 787 O O . LEU A 1 109 ? 56.370 -5.529 -62.991 1.00 49.88 109 LEU A O 1
ATOM 791 N N . PRO A 1 110 ? 55.584 -5.650 -65.098 1.00 44.47 110 PRO A N 1
ATOM 792 C CA . PRO A 1 110 ? 55.166 -4.254 -65.129 1.00 44.47 110 PRO A CA 1
ATOM 793 C C . PRO A 1 110 ? 54.088 -4.012 -64.069 1.00 44.47 110 PRO A C 1
ATOM 795 O O . PRO A 1 110 ? 53.030 -4.644 -64.096 1.00 44.47 110 PRO A O 1
ATOM 798 N N . THR A 1 111 ? 54.341 -3.100 -63.134 1.00 45.88 111 THR A N 1
ATOM 799 C CA . THR A 1 111 ? 53.333 -2.638 -62.164 1.00 45.88 111 THR A CA 1
ATOM 800 C C . THR A 1 111 ? 52.442 -1.535 -62.740 1.00 45.88 111 THR A C 1
ATOM 802 O O . THR A 1 111 ? 51.364 -1.283 -62.210 1.00 45.88 111 THR A O 1
ATOM 805 N N . ALA A 1 112 ? 52.848 -0.933 -63.861 1.00 46.41 112 ALA A N 1
ATOM 806 C CA . ALA A 1 112 ? 52.071 0.025 -64.633 1.00 46.41 112 ALA A CA 1
ATOM 807 C C . ALA A 1 112 ? 51.993 -0.444 -66.093 1.00 46.41 112 ALA A C 1
ATOM 809 O O . ALA A 1 112 ? 53.016 -0.659 -66.741 1.00 46.41 112 ALA A O 1
ATOM 810 N N . VAL A 1 113 ? 50.774 -0.628 -66.596 1.00 44.72 113 VAL A N 1
ATOM 811 C CA . VAL A 1 113 ? 50.494 -0.797 -68.027 1.00 44.72 113 VAL A CA 1
ATOM 812 C C . VAL A 1 113 ? 49.797 0.486 -68.458 1.00 44.72 113 VAL A C 1
ATOM 814 O O . VAL A 1 113 ? 48.817 0.869 -67.823 1.00 44.72 113 VAL A O 1
ATOM 817 N N . GLU A 1 114 ? 50.297 1.159 -69.497 1.00 46.75 114 GLU A N 1
ATOM 818 C CA . GLU A 1 114 ? 49.677 2.390 -70.022 1.00 46.75 114 GLU A CA 1
ATOM 819 C C . GLU A 1 114 ? 48.271 2.142 -70.620 1.00 46.75 114 GLU A C 1
ATOM 821 O O . GLU A 1 114 ? 47.495 3.083 -70.779 1.00 46.75 114 GLU A O 1
ATOM 826 N N . ASP A 1 115 ? 47.902 0.874 -70.852 1.00 44.03 115 ASP A N 1
ATOM 827 C CA . ASP A 1 115 ? 46.641 0.454 -71.463 1.00 44.03 115 ASP A CA 1
ATOM 828 C C . ASP A 1 115 ? 45.760 -0.368 -70.492 1.00 44.03 115 ASP A C 1
ATOM 830 O O . ASP A 1 115 ? 46.201 -1.323 -69.848 1.00 44.03 115 ASP A O 1
ATOM 834 N N . ALA A 1 116 ? 44.472 -0.015 -70.422 1.00 43.34 116 ALA A N 1
ATOM 835 C CA . ALA A 1 116 ? 43.475 -0.453 -69.431 1.00 43.34 116 ALA A CA 1
ATOM 836 C C . ALA A 1 116 ? 43.052 -1.945 -69.461 1.00 43.34 116 ALA A C 1
ATOM 838 O O . ALA A 1 116 ? 42.063 -2.312 -68.830 1.00 43.34 116 ALA A O 1
ATOM 839 N N . GLU A 1 117 ? 43.754 -2.820 -70.183 1.00 43.31 117 GLU A N 1
ATOM 840 C CA . GLU A 1 117 ? 43.378 -4.241 -70.318 1.00 43.31 117 GLU A CA 1
ATOM 841 C C . GLU A 1 117 ? 44.136 -5.178 -69.358 1.00 43.31 117 GLU A C 1
ATOM 843 O O . GLU A 1 117 ? 43.824 -6.368 -69.273 1.00 43.31 117 GLU A O 1
ATOM 848 N N . GLY A 1 118 ? 45.092 -4.647 -68.587 1.00 51.72 118 GLY A N 1
ATOM 849 C CA . GLY A 1 118 ? 45.937 -5.452 -67.708 1.00 51.72 118 GLY A CA 1
ATOM 850 C C . GLY A 1 118 ? 46.841 -6.422 -68.469 1.00 51.72 118 GLY A C 1
ATOM 851 O O . GLY A 1 118 ? 46.982 -6.348 -69.689 1.00 51.72 118 GLY A O 1
ATOM 852 N N . TRP A 1 119 ? 47.492 -7.335 -67.750 1.00 49.62 119 TRP A N 1
ATOM 853 C CA . TRP A 1 119 ? 48.359 -8.344 -68.362 1.00 49.62 119 TRP A CA 1
ATOM 854 C C . TRP A 1 119 ? 48.049 -9.745 -67.842 1.00 49.62 119 TRP A C 1
ATOM 856 O O . TRP A 1 119 ? 47.605 -9.944 -66.711 1.00 49.62 119 TRP A O 1
ATOM 866 N N . LYS A 1 120 ? 48.291 -10.747 -68.692 1.00 47.66 120 LYS A N 1
ATOM 867 C CA . LYS A 1 120 ? 48.113 -12.165 -68.360 1.00 47.66 120 LYS A CA 1
ATOM 868 C C . LYS A 1 120 ? 49.300 -12.975 -68.866 1.00 47.66 120 LYS A C 1
ATOM 870 O O . LYS A 1 120 ? 49.652 -12.902 -70.045 1.00 47.66 120 LYS A O 1
ATOM 875 N N . ILE A 1 121 ? 49.887 -13.763 -67.972 1.00 51.19 121 ILE A N 1
ATOM 876 C CA . ILE A 1 121 ? 50.968 -14.708 -68.252 1.00 51.19 121 ILE A CA 1
ATOM 877 C C . ILE A 1 121 ? 50.430 -16.104 -67.973 1.00 51.19 121 ILE A C 1
ATOM 879 O O . ILE A 1 121 ? 50.119 -16.422 -66.830 1.00 51.19 121 ILE A O 1
ATOM 883 N N . CYS A 1 122 ? 50.324 -16.941 -69.001 1.00 48.53 122 CYS A N 1
ATOM 884 C CA . CYS A 1 122 ? 49.946 -18.341 -68.842 1.00 48.53 122 CYS A CA 1
ATOM 885 C C . CYS A 1 122 ? 51.120 -19.258 -69.160 1.00 48.53 122 CYS A C 1
ATOM 887 O O . CYS A 1 122 ? 51.753 -19.144 -70.213 1.00 48.53 122 CYS A O 1
ATOM 889 N N . LEU A 1 123 ? 51.358 -20.195 -68.250 1.00 52.72 123 LEU A N 1
ATOM 890 C CA . LEU A 1 123 ? 52.267 -21.317 -68.407 1.00 52.72 123 LEU A CA 1
ATOM 891 C C . LEU A 1 123 ? 51.446 -22.516 -68.884 1.00 52.72 123 LEU A C 1
ATOM 893 O O . LEU A 1 123 ? 50.595 -23.017 -68.144 1.00 52.72 123 LEU A O 1
ATOM 897 N N . ASP A 1 124 ? 51.686 -22.958 -70.118 1.00 51.28 124 ASP A N 1
ATOM 898 C CA . ASP A 1 124 ? 51.123 -24.197 -70.643 1.00 51.28 124 ASP A CA 1
ATOM 899 C C . ASP A 1 124 ? 52.231 -25.247 -70.748 1.00 51.28 124 ASP A C 1
ATOM 901 O O . ASP A 1 124 ? 53.236 -25.084 -71.449 1.00 51.28 124 ASP A O 1
ATOM 905 N N . VAL A 1 125 ? 52.081 -26.328 -69.989 1.00 51.62 125 VAL A N 1
ATOM 906 C CA . VAL A 1 125 ? 53.098 -27.368 -69.913 1.00 51.62 125 VAL A CA 1
ATOM 907 C C . VAL A 1 125 ? 52.599 -28.601 -70.646 1.00 51.62 125 VAL A C 1
ATOM 909 O O . VAL A 1 125 ? 51.843 -29.412 -70.114 1.00 51.62 125 VAL A O 1
ATOM 912 N N . ASN A 1 126 ? 53.056 -28.768 -71.886 1.00 50.81 126 ASN A N 1
ATOM 913 C CA . ASN A 1 126 ? 52.716 -29.932 -72.693 1.00 50.81 126 ASN A CA 1
ATOM 914 C C . ASN A 1 126 ? 53.302 -31.216 -72.063 1.00 50.81 126 ASN A C 1
ATOM 916 O O . ASN A 1 126 ? 54.501 -31.496 -72.128 1.00 50.81 126 ASN A O 1
ATOM 920 N N . SER A 1 127 ? 52.429 -32.036 -71.469 1.00 47.59 127 SER A N 1
ATOM 921 C CA . SER A 1 127 ? 52.753 -33.195 -70.615 1.00 47.59 127 SER A CA 1
ATOM 922 C C . SER A 1 127 ? 53.536 -34.336 -71.284 1.00 47.59 127 SER A C 1
ATOM 924 O O . SER A 1 127 ? 53.919 -35.299 -70.623 1.00 47.59 127 SER A O 1
ATOM 926 N N . ASN A 1 128 ? 53.776 -34.283 -72.596 1.00 45.53 128 ASN A N 1
ATOM 927 C CA . ASN A 1 128 ? 54.318 -35.413 -73.358 1.00 45.53 128 ASN A CA 1
ATOM 928 C C . ASN A 1 128 ? 55.855 -35.529 -73.334 1.00 45.53 128 ASN A C 1
ATOM 930 O O . ASN A 1 128 ? 56.391 -36.480 -73.903 1.00 45.53 128 ASN A O 1
ATOM 934 N N . THR A 1 129 ? 56.573 -34.612 -72.674 1.00 49.59 129 THR A N 1
ATOM 935 C CA . THR A 1 129 ? 58.055 -34.608 -72.629 1.00 49.59 129 THR A CA 1
ATOM 936 C C . THR A 1 129 ? 58.676 -34.567 -71.228 1.00 49.59 129 THR A C 1
ATOM 938 O O . THR A 1 129 ? 59.899 -34.572 -71.107 1.00 49.59 129 THR A O 1
ATOM 941 N N . LEU A 1 130 ? 57.880 -34.585 -70.157 1.00 47.25 130 LEU A N 1
ATOM 942 C CA . LEU A 1 130 ? 58.383 -34.478 -68.782 1.00 47.25 130 LEU A CA 1
ATOM 943 C C . LEU A 1 130 ? 58.511 -35.851 -68.110 1.00 47.25 130 LEU A C 1
ATOM 945 O O . LEU A 1 130 ? 57.621 -36.287 -67.387 1.00 47.25 130 LEU A O 1
ATOM 949 N N . SER A 1 131 ? 59.633 -36.549 -68.318 1.00 43.56 131 SER A N 1
ATOM 950 C CA . SER A 1 131 ? 59.983 -37.709 -67.482 1.00 43.56 131 SER A CA 1
ATOM 951 C C . SER A 1 131 ? 61.122 -37.355 -66.523 1.00 43.56 131 SER A C 1
ATOM 953 O O . SER A 1 131 ? 62.248 -37.149 -66.967 1.00 43.56 131 SER A O 1
ATOM 955 N N . GLY A 1 132 ? 60.861 -37.341 -65.213 1.00 45.94 132 GLY A N 1
ATOM 956 C CA . GLY A 1 132 ? 61.906 -37.226 -64.184 1.00 45.94 132 GLY A CA 1
ATOM 957 C C . GLY A 1 132 ? 62.087 -35.849 -63.539 1.00 45.94 132 GLY A C 1
ATOM 958 O O . GLY A 1 132 ? 63.106 -35.641 -62.885 1.00 45.94 132 GLY A O 1
ATOM 959 N N . ILE A 1 133 ? 61.123 -34.937 -63.685 1.00 49.03 133 ILE A N 1
ATOM 960 C CA . ILE A 1 133 ? 61.074 -33.674 -62.937 1.00 49.03 133 ILE A CA 1
ATOM 961 C C . ILE A 1 133 ? 59.787 -33.680 -62.102 1.00 49.03 133 ILE A C 1
ATOM 963 O O . ILE A 1 133 ? 58.709 -33.844 -62.666 1.00 49.03 133 ILE A O 1
ATOM 967 N N . ASN A 1 134 ? 59.905 -33.566 -60.772 1.00 47.31 134 ASN A N 1
ATOM 968 C CA . ASN A 1 134 ? 58.807 -33.873 -59.838 1.00 47.31 134 ASN A CA 1
ATOM 969 C C . ASN A 1 134 ? 58.335 -32.674 -58.992 1.00 47.31 134 ASN A C 1
ATOM 971 O O . ASN A 1 134 ? 57.387 -32.839 -58.232 1.00 47.31 134 ASN A O 1
ATOM 975 N N . ASN A 1 135 ? 59.000 -31.514 -59.063 1.00 48.59 135 ASN A N 1
ATOM 976 C CA . ASN A 1 135 ? 58.606 -30.311 -58.322 1.00 48.59 135 ASN A CA 1
ATOM 977 C C . ASN A 1 135 ? 59.190 -29.055 -58.993 1.00 48.59 135 ASN A C 1
ATOM 979 O O . ASN A 1 135 ? 60.348 -29.099 -59.408 1.00 48.59 135 ASN A O 1
ATOM 983 N N . TRP A 1 136 ? 58.410 -27.975 -59.097 1.00 49.53 136 TRP A N 1
ATOM 984 C CA . TRP A 1 136 ? 58.865 -26.652 -59.552 1.00 49.53 136 TRP A CA 1
ATOM 985 C C . TRP A 1 136 ? 58.319 -25.563 -58.630 1.00 49.53 136 TRP A C 1
ATOM 987 O O . TRP A 1 136 ? 57.181 -25.644 -58.162 1.00 49.53 136 TRP A O 1
ATOM 997 N N . GLU A 1 137 ? 59.128 -24.531 -58.424 1.00 47.56 137 GLU A N 1
ATOM 998 C CA . GLU A 1 137 ? 58.852 -23.398 -57.545 1.00 47.56 137 GLU A CA 1
ATOM 999 C C . GLU A 1 137 ? 59.209 -22.106 -58.291 1.00 47.56 137 GLU A C 1
ATOM 1001 O O . GLU A 1 137 ? 60.300 -21.991 -58.853 1.00 47.56 137 GLU A O 1
ATOM 1006 N N . TYR A 1 138 ? 58.266 -21.163 -58.360 1.00 47.72 138 TYR A N 1
ATOM 1007 C CA . TYR A 1 138 ? 58.526 -19.810 -58.851 1.00 47.72 138 TYR A CA 1
ATOM 1008 C C . TYR A 1 138 ? 58.770 -18.887 -57.661 1.00 47.72 138 TYR A C 1
ATOM 1010 O O . TYR A 1 138 ? 57.902 -18.746 -56.797 1.00 47.72 138 TYR A O 1
ATOM 1018 N N . PHE A 1 139 ? 59.930 -18.234 -57.656 1.00 42.31 139 PHE A N 1
ATOM 1019 C CA . PHE A 1 139 ? 60.300 -17.253 -56.646 1.00 42.31 139 PHE A CA 1
ATOM 1020 C C . PHE A 1 139 ? 59.975 -15.855 -57.163 1.00 42.31 139 PHE A C 1
ATOM 1022 O O . PHE A 1 139 ? 60.598 -15.371 -58.114 1.00 42.31 139 PHE A O 1
ATOM 1029 N N . LYS A 1 140 ? 59.005 -15.195 -56.529 1.00 45.91 140 LYS A N 1
ATOM 1030 C CA . LYS A 1 140 ? 58.804 -13.761 -56.729 1.00 45.91 140 LYS A CA 1
ATOM 1031 C C . LYS A 1 140 ? 59.972 -12.984 -56.108 1.00 45.91 140 LYS A C 1
ATOM 1033 O O . LYS A 1 140 ? 60.606 -13.437 -55.156 1.00 45.91 140 LYS A O 1
ATOM 1038 N N . ALA A 1 141 ? 60.235 -11.782 -56.618 1.00 37.19 141 ALA A N 1
ATOM 1039 C CA . ALA A 1 141 ? 61.288 -10.905 -56.096 1.00 37.19 141 ALA A CA 1
ATOM 1040 C C . ALA A 1 141 ? 61.038 -10.422 -54.645 1.00 37.19 141 ALA A C 1
ATOM 1042 O O . ALA A 1 141 ? 61.976 -9.982 -53.984 1.00 37.19 141 ALA A O 1
ATOM 1043 N N . ASP A 1 142 ? 59.802 -10.528 -54.143 1.00 39.97 142 ASP A N 1
ATOM 1044 C CA . ASP A 1 142 ? 59.387 -10.219 -52.764 1.00 39.97 142 ASP A CA 1
ATOM 1045 C C . ASP A 1 142 ? 59.568 -11.398 -51.779 1.00 39.97 142 ASP A C 1
ATOM 1047 O O . ASP A 1 142 ? 59.403 -11.222 -50.572 1.00 39.97 142 ASP A O 1
ATOM 1051 N N . GLY A 1 143 ? 59.977 -12.577 -52.268 1.00 40.53 143 GLY A N 1
ATOM 1052 C CA . GLY A 1 143 ? 60.270 -13.764 -51.459 1.00 40.53 143 GLY A CA 1
ATOM 1053 C C . GLY A 1 143 ? 59.131 -14.782 -51.345 1.00 40.53 143 GLY A C 1
ATOM 1054 O O . GLY A 1 143 ? 59.338 -15.834 -50.734 1.00 40.53 143 GLY A O 1
ATOM 1055 N N . ASP A 1 144 ? 57.966 -14.529 -51.949 1.00 44.38 144 ASP A N 1
ATOM 1056 C CA . ASP A 1 144 ? 56.878 -15.509 -52.005 1.00 44.38 144 ASP A CA 1
ATOM 1057 C C . ASP A 1 144 ? 57.180 -16.642 -52.993 1.00 44.38 144 ASP A C 1
ATOM 1059 O O . ASP A 1 144 ? 57.709 -16.426 -54.090 1.00 44.38 144 ASP A O 1
ATOM 1063 N N . ASN A 1 145 ? 56.766 -17.857 -52.629 1.00 46.62 145 ASN A N 1
ATOM 1064 C CA . ASN A 1 145 ? 56.962 -19.050 -53.442 1.00 46.62 145 ASN A CA 1
ATOM 1065 C C . ASN A 1 145 ? 55.624 -19.597 -53.955 1.00 46.62 145 ASN A C 1
ATOM 1067 O O . ASN A 1 145 ? 54.716 -19.878 -53.169 1.00 46.62 145 ASN A O 1
ATOM 1071 N N . VAL A 1 146 ? 55.503 -19.760 -55.273 1.00 52.69 146 VAL A N 1
ATOM 1072 C CA . VAL A 1 146 ? 54.325 -20.363 -55.912 1.00 52.69 146 VAL A CA 1
ATOM 1073 C C . VAL A 1 146 ? 54.691 -21.753 -56.423 1.00 52.69 146 VAL A C 1
ATOM 1075 O O . VAL A 1 146 ? 55.508 -21.899 -57.333 1.00 52.69 146 VAL A O 1
ATOM 1078 N N . THR A 1 147 ? 54.060 -22.785 -55.858 1.00 51.69 147 THR A N 1
ATOM 1079 C CA . THR A 1 147 ? 54.181 -24.166 -56.344 1.00 51.69 147 THR A CA 1
ATOM 1080 C C . THR A 1 147 ? 53.395 -24.329 -57.645 1.00 51.69 147 THR A C 1
ATOM 1082 O O . THR A 1 147 ? 52.192 -24.069 -57.683 1.00 51.69 147 THR A O 1
ATOM 1085 N N . LEU A 1 148 ? 54.063 -24.765 -58.714 1.00 52.25 148 LEU A N 1
ATOM 1086 C CA . LEU A 1 148 ? 53.442 -24.943 -60.031 1.00 52.25 148 LEU A CA 1
ATOM 1087 C C . LEU A 1 148 ? 52.891 -26.375 -60.178 1.00 52.25 148 LEU A C 1
ATOM 1089 O O . LEU A 1 148 ? 53.645 -27.345 -60.087 1.00 52.25 148 LEU A O 1
ATOM 1093 N N . ASP A 1 149 ? 51.580 -26.511 -60.412 1.00 54.81 149 ASP A N 1
ATOM 1094 C CA . ASP A 1 149 ? 50.911 -27.797 -60.673 1.00 54.81 149 ASP A CA 1
ATOM 1095 C C . ASP A 1 149 ? 50.879 -28.104 -62.179 1.00 54.81 149 ASP A C 1
ATOM 1097 O O . ASP A 1 149 ? 50.245 -27.403 -62.960 1.00 54.81 149 ASP A O 1
ATOM 1101 N N . PHE A 1 150 ? 51.540 -29.190 -62.586 1.00 51.56 150 PHE A N 1
ATOM 1102 C CA . PHE A 1 150 ? 51.678 -29.617 -63.983 1.00 51.56 150 PHE A CA 1
ATOM 1103 C C . PHE A 1 150 ? 50.444 -30.313 -64.565 1.00 51.56 150 PHE A C 1
ATOM 1105 O O . PHE A 1 150 ? 50.436 -30.644 -65.751 1.00 51.56 150 PHE A O 1
ATOM 1112 N N . ALA A 1 151 ? 49.416 -30.582 -63.755 1.00 51.38 151 ALA A N 1
ATOM 1113 C CA . ALA A 1 151 ? 48.172 -31.171 -64.241 1.00 51.38 151 ALA A CA 1
ATOM 1114 C C . ALA A 1 151 ? 47.235 -30.141 -64.897 1.00 51.38 151 ALA A C 1
ATOM 1116 O O . ALA A 1 151 ? 46.336 -30.535 -65.641 1.00 51.38 151 ALA A O 1
ATOM 1117 N N . ASN A 1 152 ? 47.433 -28.844 -64.636 1.00 52.88 152 ASN A N 1
ATOM 1118 C CA . ASN A 1 152 ? 46.539 -27.768 -65.059 1.00 52.88 152 ASN A CA 1
ATOM 1119 C C . ASN A 1 152 ? 47.334 -26.563 -65.588 1.00 52.88 152 ASN A C 1
ATOM 1121 O O . ASN A 1 152 ? 48.447 -26.301 -65.146 1.00 52.88 152 ASN A O 1
ATOM 1125 N N . GLN A 1 153 ? 46.755 -25.799 -66.520 1.00 56.06 153 GLN A N 1
ATOM 1126 C CA . GLN A 1 153 ? 47.346 -24.533 -66.965 1.00 56.06 153 GLN A CA 1
ATOM 1127 C C . GLN A 1 153 ? 47.390 -23.544 -65.789 1.00 56.06 153 GLN A C 1
ATOM 1129 O O . GLN A 1 153 ? 46.357 -23.271 -65.175 1.00 56.06 153 GLN A O 1
ATOM 1134 N N . VAL A 1 154 ? 48.566 -22.979 -65.499 1.00 53.56 154 VAL A N 1
ATOM 1135 C CA . VAL A 1 154 ? 48.737 -21.959 -64.452 1.00 53.56 154 VAL A CA 1
ATOM 1136 C C . VAL A 1 154 ? 48.851 -20.593 -65.117 1.00 53.56 154 VAL A C 1
ATOM 1138 O O . VAL A 1 154 ? 49.755 -20.364 -65.918 1.00 53.56 154 VAL A O 1
ATOM 1141 N N . CYS A 1 155 ? 47.941 -19.674 -64.792 1.00 52.56 155 CYS A N 1
ATOM 1142 C CA . CYS A 1 155 ? 47.977 -18.303 -65.294 1.00 52.56 155 CYS A CA 1
ATOM 1143 C C . CYS A 1 155 ? 48.093 -17.295 -64.147 1.00 52.56 155 CYS A C 1
ATOM 1145 O O . CYS A 1 155 ? 47.324 -17.353 -63.191 1.00 52.56 155 CYS A O 1
ATOM 1147 N N . LEU A 1 156 ? 49.004 -16.336 -64.288 1.00 53.91 156 LEU A N 1
ATOM 1148 C CA . LEU A 1 156 ? 49.071 -15.112 -63.497 1.00 53.91 156 LEU A CA 1
ATOM 1149 C C . LEU A 1 156 ? 48.356 -14.007 -64.279 1.00 53.91 156 LEU A C 1
ATOM 1151 O O . LEU A 1 156 ? 48.629 -13.819 -65.464 1.00 53.91 156 LEU A O 1
ATOM 1155 N N . GLN A 1 157 ? 47.426 -13.298 -63.645 1.00 54.97 157 GLN A N 1
ATOM 1156 C CA . GLN A 1 157 ? 46.665 -12.225 -64.282 1.00 54.97 157 GLN A CA 1
ATOM 1157 C C . GLN A 1 157 ? 46.627 -10.999 -63.370 1.00 54.97 157 GLN A C 1
ATOM 1159 O O . GLN A 1 157 ? 46.291 -11.117 -62.194 1.00 54.97 157 GLN A O 1
ATOM 1164 N N . TYR A 1 158 ? 46.945 -9.838 -63.935 1.00 48.34 158 TYR A N 1
ATOM 1165 C CA . TYR A 1 158 ? 46.734 -8.526 -63.339 1.00 48.34 158 TYR A CA 1
ATOM 1166 C C . TYR A 1 158 ? 45.672 -7.791 -64.153 1.00 48.34 158 TYR A C 1
ATOM 1168 O O . TYR A 1 158 ? 45.809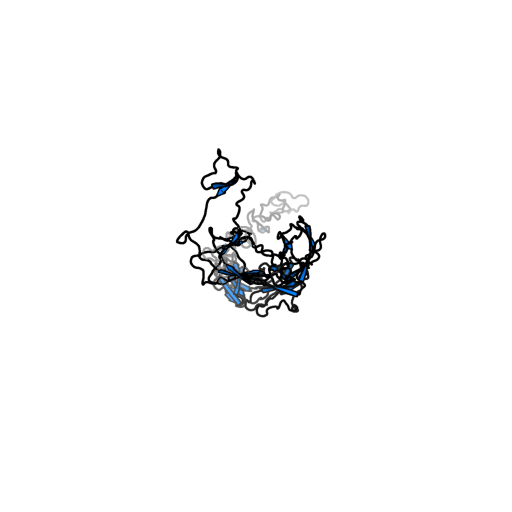 -7.656 -65.367 1.00 48.34 158 TYR A O 1
ATOM 1176 N N . THR A 1 159 ? 44.623 -7.318 -63.488 1.00 49.47 159 THR A N 1
ATOM 1177 C CA . THR A 1 159 ? 43.586 -6.466 -64.084 1.00 49.47 159 THR A CA 1
ATOM 1178 C C . THR A 1 159 ? 43.611 -5.139 -63.330 1.00 49.47 159 THR A C 1
ATOM 1180 O O . THR A 1 159 ? 43.306 -5.156 -62.137 1.00 49.47 159 THR A O 1
ATOM 1183 N N . PRO A 1 160 ? 43.998 -4.013 -63.958 1.00 44.22 160 PRO A N 1
ATOM 1184 C CA . PRO A 1 160 ? 43.885 -2.712 -63.319 1.00 44.22 160 PRO A CA 1
ATOM 1185 C C . PRO A 1 160 ? 42.397 -2.411 -63.069 1.00 44.22 160 PRO A C 1
ATOM 1187 O O . PRO A 1 160 ? 41.568 -2.723 -63.932 1.00 44.22 160 PRO A O 1
ATOM 1190 N N . PRO A 1 161 ? 42.023 -1.836 -61.913 1.00 42.69 161 PRO A N 1
ATOM 1191 C CA . PRO A 1 161 ? 40.666 -1.345 -61.719 1.00 42.69 161 PRO A CA 1
ATOM 1192 C C . PRO A 1 161 ? 40.374 -0.241 -62.753 1.00 42.69 161 PRO A C 1
ATOM 1194 O O . PRO A 1 161 ? 41.279 0.534 -63.078 1.00 42.69 161 PRO A O 1
ATOM 1197 N N . PRO A 1 162 ? 39.149 -0.152 -63.299 1.00 40.16 162 PRO A N 1
ATOM 1198 C CA . PRO A 1 162 ? 38.777 0.944 -64.190 1.00 40.16 162 PRO A CA 1
ATOM 1199 C C . PRO A 1 162 ? 38.889 2.304 -63.475 1.00 40.16 162 PRO A C 1
ATOM 1201 O O . PRO A 1 162 ? 38.839 2.382 -62.251 1.00 40.16 162 PRO A O 1
ATOM 1204 N N . ALA A 1 163 ? 39.068 3.381 -64.246 1.00 40.91 163 ALA A N 1
ATOM 1205 C CA . ALA A 1 163 ? 39.159 4.741 -63.718 1.00 40.91 163 ALA A CA 1
ATOM 1206 C C . ALA A 1 163 ? 37.895 5.112 -62.914 1.00 40.91 163 ALA A C 1
ATOM 1208 O O . ALA A 1 163 ? 36.795 5.081 -63.466 1.00 40.91 163 ALA A O 1
ATOM 1209 N N . GLY A 1 164 ? 38.088 5.484 -61.645 1.00 52.53 164 GLY A N 1
ATOM 1210 C CA . GLY A 1 164 ? 37.027 5.713 -60.660 1.00 52.53 164 GLY A CA 1
ATOM 1211 C C . GLY A 1 164 ? 36.784 4.462 -59.816 1.00 52.53 164 GLY A C 1
ATOM 1212 O O . GLY A 1 164 ? 36.168 3.507 -60.280 1.00 52.53 164 GLY A O 1
ATOM 1213 N N . TYR A 1 165 ? 37.310 4.462 -58.589 1.00 59.31 165 TYR A N 1
ATOM 1214 C CA . TYR A 1 165 ? 37.028 3.425 -57.598 1.00 59.31 165 TYR A CA 1
ATOM 1215 C C . TYR A 1 165 ? 36.030 3.981 -56.585 1.00 59.31 165 TYR A C 1
ATOM 1217 O O . TYR A 1 165 ? 36.276 5.041 -56.008 1.00 59.31 165 TYR A O 1
ATOM 1225 N N . ASP A 1 166 ? 34.924 3.266 -56.414 1.00 73.31 166 ASP A N 1
ATOM 1226 C CA . ASP A 1 166 ? 33.902 3.538 -55.411 1.00 73.31 166 ASP A CA 1
ATOM 1227 C C . ASP A 1 166 ? 34.318 2.858 -54.098 1.00 73.31 166 ASP A C 1
ATOM 1229 O O . ASP A 1 166 ? 34.523 1.640 -54.046 1.00 73.31 166 ASP A O 1
ATOM 1233 N N . ILE A 1 167 ? 34.482 3.653 -53.047 1.00 78.19 167 ILE A N 1
ATOM 1234 C CA . ILE A 1 167 ? 34.805 3.223 -51.690 1.00 78.19 167 ILE A CA 1
ATOM 1235 C C . ILE A 1 167 ? 33.548 3.402 -50.855 1.00 78.19 167 ILE A C 1
ATOM 1237 O O . ILE A 1 167 ? 33.005 4.497 -50.801 1.00 78.19 167 ILE A O 1
ATOM 1241 N N . PHE A 1 168 ? 33.092 2.338 -50.209 1.00 79.38 168 PHE A N 1
ATOM 1242 C CA . PHE A 1 168 ? 31.904 2.388 -49.365 1.00 79.38 168 PHE A CA 1
ATOM 1243 C C . PHE A 1 168 ? 32.320 2.549 -47.903 1.00 79.38 168 PHE A C 1
ATOM 1245 O O . PHE A 1 168 ? 33.178 1.800 -47.430 1.00 79.38 168 PHE A O 1
ATOM 1252 N N . SER A 1 169 ? 31.698 3.497 -47.210 1.00 83.69 169 SER A N 1
ATOM 1253 C CA . SER A 1 169 ? 31.768 3.673 -45.755 1.00 83.69 169 SER A CA 1
ATOM 1254 C C . SER A 1 169 ? 30.358 3.864 -45.211 1.00 83.69 169 SER A C 1
ATOM 1256 O O . SER A 1 169 ? 29.419 4.051 -45.984 1.00 83.69 169 SER A O 1
ATOM 1258 N N . ASN A 1 170 ? 30.214 3.856 -43.895 1.00 82.38 170 ASN A N 1
ATOM 1259 C CA . ASN A 1 170 ? 29.106 4.558 -43.262 1.00 82.38 170 ASN A CA 1
ATOM 1260 C C . ASN A 1 170 ? 29.634 5.873 -42.679 1.00 82.38 170 ASN A C 1
ATOM 1262 O O . ASN A 1 170 ? 30.854 6.033 -42.531 1.00 82.38 170 ASN A O 1
ATOM 1266 N N . GLU A 1 171 ? 28.754 6.827 -42.414 1.00 81.50 171 GLU A N 1
ATOM 1267 C CA . GLU A 1 171 ? 29.130 8.033 -41.673 1.00 81.50 171 GLU A CA 1
ATOM 1268 C C . GLU A 1 171 ? 29.613 7.670 -40.262 1.00 81.50 171 GLU A C 1
ATOM 1270 O O . GLU A 1 171 ? 29.290 6.607 -39.724 1.00 81.50 171 GLU A O 1
ATOM 1275 N N . GLY A 1 172 ? 30.501 8.487 -39.699 1.00 76.25 172 GLY A N 1
ATOM 1276 C CA . GLY A 1 172 ? 31.141 8.213 -38.408 1.00 76.25 172 GLY A CA 1
ATOM 1277 C C . GLY A 1 172 ? 32.178 7.072 -38.411 1.00 76.25 172 GLY A C 1
ATOM 1278 O O . GLY A 1 172 ? 33.079 7.064 -37.562 1.00 76.25 172 GLY A O 1
ATOM 1279 N N . ASP A 1 173 ? 32.136 6.157 -39.387 1.00 82.75 173 ASP A N 1
ATOM 1280 C CA . ASP A 1 173 ? 33.136 5.103 -39.574 1.00 82.75 173 ASP A CA 1
ATOM 1281 C C . ASP A 1 173 ? 34.445 5.644 -40.184 1.00 82.75 173 ASP A C 1
ATOM 1283 O O . ASP A 1 173 ? 34.482 6.612 -40.948 1.00 82.75 173 ASP A O 1
ATOM 1287 N N . ILE A 1 174 ? 35.559 4.975 -39.862 1.00 83.88 174 ILE A N 1
ATOM 1288 C CA . ILE A 1 174 ? 36.874 5.292 -40.434 1.00 83.88 174 ILE A CA 1
ATOM 1289 C C . ILE A 1 174 ? 36.969 4.728 -41.856 1.00 83.88 174 ILE A C 1
ATOM 1291 O O . ILE A 1 174 ? 37.010 3.510 -42.050 1.00 83.88 174 ILE A O 1
ATOM 1295 N N . LEU A 1 175 ? 37.118 5.616 -42.837 1.00 84.12 175 LEU A N 1
ATOM 1296 C CA . LEU A 1 175 ? 37.453 5.289 -44.214 1.00 84.12 175 LEU A CA 1
ATOM 1297 C C . LEU A 1 175 ? 38.968 5.371 -44.444 1.00 84.12 175 LEU A C 1
ATOM 1299 O O . LEU A 1 175 ? 39.560 6.446 -44.368 1.00 84.12 175 LEU A O 1
ATOM 1303 N N . THR A 1 176 ? 39.592 4.247 -44.807 1.00 83.56 176 THR A N 1
ATOM 1304 C CA . THR A 1 176 ? 41.024 4.196 -45.147 1.00 83.56 176 THR A CA 1
ATOM 1305 C C . THR A 1 176 ? 41.250 4.200 -46.660 1.00 83.56 176 THR A C 1
ATOM 1307 O O . THR A 1 176 ? 40.799 3.302 -47.375 1.00 83.56 176 THR A O 1
ATOM 1310 N N . VAL A 1 177 ? 42.043 5.152 -47.151 1.00 77.62 177 VAL A N 1
ATOM 1311 C CA . VAL A 1 177 ? 42.447 5.273 -48.560 1.00 77.62 177 VAL A CA 1
ATOM 1312 C C . VAL A 1 177 ? 43.952 5.106 -48.692 1.00 77.62 177 VAL A C 1
ATOM 1314 O O . VAL A 1 177 ? 44.726 5.813 -48.051 1.00 77.62 177 VAL A O 1
ATOM 1317 N N . CYS A 1 178 ? 44.387 4.193 -49.561 1.00 74.94 178 CYS A N 1
ATOM 1318 C CA . CYS A 1 178 ? 45.804 3.945 -49.817 1.00 74.94 178 CYS A CA 1
ATOM 1319 C C . CYS A 1 178 ? 46.228 4.462 -51.194 1.00 74.94 178 CYS A C 1
ATOM 1321 O O . CYS A 1 178 ? 45.597 4.156 -52.204 1.00 74.94 178 CYS A O 1
ATOM 1323 N N . ALA A 1 179 ? 47.342 5.190 -51.244 1.00 69.44 179 ALA A N 1
ATOM 1324 C CA . ALA A 1 179 ? 47.940 5.701 -52.470 1.00 69.44 179 ALA A CA 1
ATOM 1325 C C . ALA A 1 179 ? 49.327 5.084 -52.707 1.00 69.44 179 ALA A C 1
ATOM 1327 O O . ALA A 1 179 ? 50.140 4.954 -51.788 1.00 69.44 179 ALA A O 1
ATOM 1328 N N . TYR A 1 180 ? 49.607 4.738 -53.965 1.00 68.75 180 TYR A N 1
ATOM 1329 C CA . TYR A 1 180 ? 50.934 4.357 -54.449 1.00 68.75 180 TYR A CA 1
ATOM 1330 C C . TYR A 1 180 ? 51.393 5.370 -55.492 1.00 68.75 180 TYR A C 1
ATOM 1332 O O . TYR A 1 180 ? 50.675 5.634 -56.456 1.00 68.75 180 TYR A O 1
ATOM 1340 N N . ILE A 1 181 ? 52.593 5.924 -55.320 1.00 65.25 181 ILE A N 1
ATOM 1341 C CA . ILE A 1 181 ? 53.122 6.954 -56.219 1.00 65.25 181 ILE A CA 1
ATOM 1342 C C . ILE A 1 181 ? 54.455 6.478 -56.790 1.00 65.25 181 ILE A C 1
ATOM 1344 O O . ILE A 1 181 ? 55.468 6.399 -56.087 1.00 65.25 181 ILE A O 1
ATOM 1348 N N . GLY A 1 182 ? 54.416 6.122 -58.076 1.00 58.34 182 GLY A N 1
ATOM 1349 C CA . GLY A 1 182 ? 55.582 5.731 -58.860 1.00 58.34 182 GLY A CA 1
ATOM 1350 C C . GLY A 1 182 ? 56.456 6.931 -59.221 1.00 58.34 182 GLY A C 1
ATOM 1351 O O . GLY A 1 182 ? 55.990 8.069 -59.272 1.00 58.34 182 GLY A O 1
ATOM 1352 N N . ASN A 1 183 ? 57.741 6.684 -59.456 1.00 58.25 183 ASN A N 1
ATOM 1353 C CA . ASN A 1 183 ? 58.695 7.723 -59.828 1.00 58.25 183 ASN A CA 1
ATOM 1354 C C . ASN A 1 183 ? 59.563 7.277 -61.002 1.00 58.25 183 ASN A C 1
ATOM 1356 O O . ASN A 1 183 ? 60.462 6.454 -60.833 1.00 58.25 183 ASN A O 1
ATOM 1360 N N . ASP A 1 184 ? 59.344 7.900 -62.157 1.00 55.22 184 ASP A N 1
ATOM 1361 C CA . ASP A 1 184 ? 60.077 7.607 -63.391 1.00 55.22 184 ASP A CA 1
ATOM 1362 C C . ASP A 1 184 ? 61.482 8.247 -63.439 1.00 55.22 184 ASP A C 1
ATOM 1364 O O . ASP A 1 184 ? 62.232 8.025 -64.389 1.00 55.22 184 ASP A O 1
ATOM 1368 N N . ALA A 1 185 ? 61.875 9.053 -62.438 1.00 49.47 185 ALA A N 1
ATOM 1369 C CA . ALA A 1 185 ? 63.067 9.908 -62.528 1.00 49.47 185 ALA A CA 1
ATOM 1370 C C . ALA A 1 185 ? 63.954 9.999 -61.266 1.00 49.47 185 ALA A C 1
ATOM 1372 O O . ALA A 1 185 ? 64.859 10.831 -61.218 1.00 49.47 185 ALA A O 1
ATOM 1373 N N . GLY A 1 186 ? 63.758 9.159 -60.245 1.00 50.56 186 GLY A N 1
ATOM 1374 C CA . GLY A 1 186 ? 64.672 9.087 -59.091 1.00 50.56 186 GLY A CA 1
ATOM 1375 C C . GLY A 1 186 ? 64.633 10.276 -58.113 1.00 50.56 186 GLY A C 1
ATOM 1376 O O . GLY A 1 186 ? 65.557 10.433 -57.319 1.00 50.56 186 GLY A O 1
ATOM 1377 N N . ASN A 1 187 ? 63.580 11.101 -58.127 1.00 51.12 187 ASN A N 1
ATOM 1378 C CA . ASN A 1 187 ? 63.344 12.134 -57.106 1.00 51.12 187 ASN A CA 1
ATOM 1379 C C . ASN A 1 187 ? 62.976 11.567 -55.715 1.00 51.12 187 ASN A C 1
ATOM 1381 O O . ASN A 1 187 ? 62.124 10.690 -55.578 1.00 51.12 187 ASN A O 1
ATOM 1385 N N . SER A 1 188 ? 63.602 12.101 -54.668 1.00 52.66 188 SER A N 1
ATOM 1386 C CA . SER A 1 188 ? 63.417 11.676 -53.277 1.00 52.66 188 SER A CA 1
ATOM 1387 C C . SER A 1 188 ? 62.302 12.480 -52.604 1.00 52.66 188 SER A C 1
ATOM 1389 O O . SER A 1 188 ? 62.558 13.591 -52.158 1.00 52.66 188 SER A O 1
ATOM 1391 N N . ALA A 1 189 ? 61.114 11.884 -52.488 1.00 55.72 189 ALA A N 1
ATOM 1392 C CA . ALA A 1 189 ? 59.939 12.418 -51.787 1.00 55.72 189 ALA A CA 1
ATOM 1393 C C . ALA A 1 189 ? 59.311 13.697 -52.385 1.00 55.72 189 ALA A C 1
ATOM 1395 O O . ALA A 1 189 ? 59.993 14.568 -52.915 1.00 55.72 189 ALA A O 1
ATOM 1396 N N . GLY A 1 190 ? 57.983 13.790 -52.307 1.00 66.44 190 GLY A N 1
ATOM 1397 C CA . GLY A 1 190 ? 57.204 14.945 -52.767 1.00 66.44 190 GLY A CA 1
ATOM 1398 C C . GLY A 1 190 ? 56.011 15.206 -51.851 1.00 66.44 190 GLY A C 1
ATOM 1399 O O . GLY A 1 190 ? 55.649 14.346 -51.046 1.00 66.44 190 GLY A O 1
ATOM 1400 N N . GLU A 1 191 ? 55.416 16.392 -51.954 1.00 77.62 191 GLU A N 1
ATOM 1401 C CA . GLU A 1 191 ? 54.162 16.711 -51.267 1.00 77.62 191 GLU A CA 1
ATOM 1402 C C . GLU A 1 191 ? 52.960 16.378 -52.156 1.00 77.62 191 GLU A C 1
ATOM 1404 O O . GLU A 1 191 ? 52.947 16.660 -53.362 1.00 77.62 191 GLU A O 1
ATOM 1409 N N . ILE A 1 192 ? 51.946 15.784 -51.537 1.00 80.75 192 ILE A N 1
ATOM 1410 C CA . ILE A 1 192 ? 50.614 15.590 -52.105 1.00 80.75 192 ILE A CA 1
ATOM 1411 C C . ILE A 1 192 ? 49.592 16.336 -51.257 1.00 80.75 192 ILE A C 1
ATOM 1413 O O . ILE A 1 192 ? 49.759 16.476 -50.047 1.00 80.75 192 ILE A O 1
ATOM 1417 N N . LEU A 1 193 ? 48.538 16.797 -51.911 1.00 85.12 193 LEU A N 1
ATOM 1418 C CA . LEU A 1 193 ? 47.323 17.289 -51.291 1.00 85.12 193 LEU A CA 1
ATOM 1419 C C . LEU A 1 193 ? 46.236 16.242 -51.532 1.00 85.12 193 LEU A C 1
ATOM 1421 O O . LEU A 1 193 ? 45.926 15.936 -52.688 1.00 85.12 193 LEU A O 1
ATOM 1425 N N . LEU A 1 194 ? 45.699 15.699 -50.445 1.00 87.50 194 LEU A N 1
ATOM 1426 C CA . LEU A 1 194 ? 44.532 14.830 -50.439 1.00 87.50 194 LEU A CA 1
ATOM 1427 C C . LEU A 1 194 ? 43.323 15.677 -50.037 1.00 87.50 194 LEU A C 1
ATOM 1429 O O . LEU A 1 194 ? 43.287 16.214 -48.934 1.00 87.50 194 LEU A O 1
ATOM 1433 N N . ASP A 1 195 ? 42.381 15.847 -50.954 1.00 89.00 195 ASP A N 1
ATOM 1434 C CA . ASP A 1 195 ? 41.099 16.515 -50.724 1.00 89.00 195 ASP A CA 1
ATOM 1435 C C . ASP A 1 195 ? 40.027 15.433 -50.605 1.00 89.00 195 ASP A C 1
ATOM 1437 O O . ASP A 1 195 ? 39.880 14.618 -51.519 1.00 89.00 195 ASP A O 1
ATOM 1441 N N . TRP A 1 196 ? 39.324 15.397 -49.475 1.00 90.81 196 TRP A N 1
ATOM 1442 C CA . TRP A 1 196 ? 38.332 14.364 -49.174 1.00 90.81 196 TRP A CA 1
ATOM 1443 C C . TRP A 1 196 ? 36.958 14.660 -49.786 1.00 90.81 196 TRP A C 1
ATOM 1445 O O . TRP A 1 196 ? 36.082 13.799 -49.757 1.00 90.81 196 TRP A O 1
ATOM 1455 N N . GLY A 1 197 ? 36.763 15.841 -50.382 1.00 87.50 197 GLY A N 1
ATOM 1456 C CA . GLY A 1 197 ? 35.515 16.221 -51.049 1.00 87.50 197 GLY A CA 1
ATOM 1457 C C . GLY A 1 197 ? 34.425 16.759 -50.114 1.00 87.50 197 GLY A C 1
ATOM 1458 O O . GLY A 1 197 ? 33.405 17.239 -50.601 1.00 87.50 197 GLY A O 1
ATOM 1459 N N . ASP A 1 198 ? 34.651 16.760 -48.800 1.00 85.62 198 ASP A N 1
ATOM 1460 C CA . ASP A 1 198 ? 33.770 17.292 -47.744 1.00 85.62 198 ASP A CA 1
ATOM 1461 C C . ASP A 1 198 ? 34.209 18.691 -47.257 1.00 85.62 198 ASP A C 1
ATOM 1463 O O . ASP A 1 198 ? 33.868 19.146 -46.168 1.00 85.62 198 ASP A O 1
ATOM 1467 N N . SER A 1 199 ? 34.982 19.411 -48.079 1.00 86.56 199 SER A N 1
ATOM 1468 C CA . SER A 1 199 ? 35.683 20.662 -47.728 1.00 86.56 199 SER A CA 1
ATOM 1469 C C . SER A 1 199 ? 36.860 20.504 -46.755 1.00 86.56 199 SER A C 1
ATOM 1471 O O . SER A 1 199 ? 37.462 21.515 -46.373 1.00 86.56 199 SER A O 1
ATOM 1473 N N . SER A 1 200 ? 37.234 19.275 -46.388 1.00 89.44 200 SER A N 1
ATOM 1474 C CA . SER A 1 200 ? 38.481 18.982 -45.687 1.00 89.44 200 SER A CA 1
ATOM 1475 C C . SER A 1 200 ? 39.587 18.565 -46.666 1.00 89.44 200 SER A C 1
ATOM 1477 O O . SER A 1 200 ? 39.357 17.936 -47.699 1.00 89.44 200 SER A O 1
ATOM 1479 N N . SER A 1 201 ? 40.823 18.967 -46.369 1.00 88.62 201 SER A N 1
ATOM 1480 C CA . SER A 1 201 ? 41.988 18.575 -47.163 1.00 88.62 201 SER A CA 1
ATOM 1481 C C . SER A 1 201 ? 43.249 18.550 -46.310 1.00 88.62 201 SER A C 1
ATOM 1483 O O . SER A 1 201 ? 43.405 19.345 -45.379 1.00 88.62 201 SER A O 1
ATOM 1485 N N . GLU A 1 202 ? 44.162 17.645 -46.647 1.00 89.31 202 GLU A N 1
ATOM 1486 C CA . GLU A 1 202 ? 45.397 17.409 -45.911 1.00 89.31 202 GLU A CA 1
ATOM 1487 C C . GLU A 1 202 ? 46.606 17.344 -46.843 1.00 89.31 202 GLU A C 1
ATOM 1489 O O . GLU A 1 202 ? 46.562 16.753 -47.925 1.00 89.31 202 GLU A O 1
ATOM 1494 N N . THR A 1 203 ? 47.722 17.922 -46.400 1.00 86.19 203 THR A N 1
ATOM 1495 C CA . THR A 1 203 ? 48.999 17.843 -47.115 1.00 86.19 203 THR A CA 1
ATOM 1496 C C . THR A 1 203 ? 49.886 16.782 -46.481 1.00 86.19 203 THR A C 1
ATOM 1498 O O . THR A 1 203 ? 50.200 16.863 -45.293 1.00 86.19 203 THR A O 1
ATOM 1501 N N . HIS A 1 204 ? 50.362 15.837 -47.291 1.00 83.00 204 HIS A N 1
ATOM 1502 C CA . HIS A 1 204 ? 51.206 14.729 -46.846 1.00 83.00 204 HIS A CA 1
ATOM 1503 C C . HIS A 1 204 ? 52.521 14.670 -47.621 1.00 83.00 204 HIS A C 1
ATOM 1505 O O . HIS A 1 204 ? 52.561 14.876 -48.835 1.00 83.00 204 HIS A O 1
ATOM 1511 N N . THR A 1 205 ? 53.615 14.342 -46.929 1.00 79.94 205 THR A N 1
ATOM 1512 C CA . THR A 1 205 ? 54.903 14.038 -47.569 1.00 79.94 205 THR A CA 1
ATOM 1513 C C . THR A 1 205 ? 54.993 12.541 -47.843 1.00 79.94 205 THR A C 1
ATOM 1515 O O . THR A 1 205 ? 54.968 11.729 -46.919 1.00 79.94 205 THR A O 1
ATOM 1518 N N . ILE A 1 206 ? 55.133 12.165 -49.111 1.00 70.81 206 ILE A N 1
ATOM 1519 C CA . ILE A 1 206 ? 55.178 10.764 -49.548 1.00 70.81 206 ILE A CA 1
ATOM 1520 C C . ILE A 1 206 ? 56.596 10.317 -49.896 1.00 70.81 206 ILE A C 1
ATOM 1522 O O . ILE A 1 206 ? 57.418 11.096 -50.379 1.00 70.81 206 ILE A O 1
ATOM 1526 N N . THR A 1 207 ? 56.872 9.026 -49.712 1.00 68.44 207 THR A N 1
ATOM 1527 C CA . THR A 1 207 ? 58.077 8.379 -50.246 1.00 68.44 207 THR A CA 1
ATOM 1528 C C . THR A 1 207 ? 57.715 7.650 -51.537 1.00 68.44 207 THR A C 1
ATOM 1530 O O . THR A 1 207 ? 56.757 6.883 -51.565 1.00 68.44 207 THR A O 1
ATOM 1533 N N . ALA A 1 208 ? 58.469 7.894 -52.610 1.00 65.94 208 ALA A N 1
ATOM 1534 C CA . ALA A 1 208 ? 58.235 7.250 -53.900 1.00 65.94 208 ALA A CA 1
ATOM 1535 C C . ALA A 1 208 ? 58.343 5.719 -53.804 1.00 65.94 208 ALA A C 1
ATOM 1537 O O . ALA A 1 208 ? 59.194 5.199 -53.080 1.00 65.94 208 ALA A O 1
ATOM 1538 N N . ASN A 1 209 ? 57.526 5.020 -54.594 1.00 62.47 209 ASN A N 1
ATOM 1539 C CA . ASN A 1 209 ? 57.465 3.558 -54.679 1.00 62.47 209 ASN A CA 1
ATOM 1540 C C . ASN A 1 209 ? 57.076 2.857 -53.360 1.00 62.47 209 ASN A C 1
ATOM 1542 O O . ASN A 1 209 ? 57.421 1.695 -53.147 1.00 62.47 209 ASN A O 1
ATOM 1546 N N . VAL A 1 210 ? 56.351 3.551 -52.478 1.00 63.19 210 VAL A N 1
ATOM 1547 C CA . VAL A 1 210 ? 55.791 3.006 -51.234 1.00 63.19 210 VAL A CA 1
ATOM 1548 C C . VAL A 1 210 ? 54.276 3.214 -51.237 1.00 63.19 210 VAL A C 1
ATOM 1550 O O . VAL A 1 210 ? 53.794 4.255 -51.680 1.00 63.19 210 VAL A O 1
ATOM 1553 N N . VAL A 1 211 ? 53.529 2.215 -50.759 1.00 69.06 211 VAL A N 1
ATOM 1554 C CA . VAL A 1 211 ? 52.087 2.338 -50.500 1.00 69.06 211 VAL A CA 1
ATOM 1555 C C . VAL A 1 211 ? 51.898 2.996 -49.135 1.00 69.06 211 VAL A C 1
ATOM 1557 O O . VAL A 1 211 ? 52.395 2.474 -48.137 1.00 69.06 211 VAL A O 1
ATOM 1560 N N . THR A 1 212 ? 51.170 4.110 -49.089 1.00 71.81 212 THR A N 1
ATOM 1561 C CA . THR A 1 212 ? 50.821 4.814 -47.844 1.00 71.81 212 THR A CA 1
ATOM 1562 C C . THR A 1 212 ? 49.306 4.924 -47.737 1.00 71.81 212 THR A C 1
ATOM 1564 O O . THR A 1 212 ? 48.656 5.199 -48.743 1.00 71.81 212 THR A O 1
ATOM 1567 N N . CYS A 1 213 ? 48.754 4.714 -46.543 1.00 79.56 213 CYS A N 1
ATOM 1568 C CA . CYS A 1 213 ? 47.318 4.784 -46.283 1.00 79.56 213 CYS A CA 1
ATOM 1569 C C . CYS A 1 213 ? 46.977 5.943 -45.343 1.00 79.56 213 CYS A C 1
ATOM 1571 O O . CYS A 1 213 ? 47.774 6.270 -44.461 1.00 79.56 213 CYS A O 1
ATOM 1573 N N . TYR A 1 214 ? 45.804 6.533 -45.552 1.00 85.19 214 TYR A N 1
ATOM 1574 C CA . TYR A 1 214 ? 45.275 7.687 -44.833 1.00 85.19 214 TYR A CA 1
ATOM 1575 C C . TYR A 1 214 ? 43.850 7.389 -44.385 1.00 85.19 214 TYR A C 1
ATOM 1577 O O . TYR A 1 214 ? 43.084 6.816 -45.157 1.00 85.19 214 TYR A O 1
ATOM 1585 N N . ASP A 1 215 ? 43.520 7.786 -43.163 1.00 89.31 215 ASP A N 1
ATOM 1586 C CA . ASP A 1 215 ? 42.218 7.559 -42.544 1.00 89.31 215 ASP A CA 1
ATOM 1587 C C . ASP A 1 215 ? 41.427 8.868 -42.514 1.00 89.31 215 ASP A C 1
ATOM 1589 O O . ASP A 1 215 ? 41.997 9.920 -42.223 1.00 89.31 215 ASP A O 1
ATOM 1593 N N . HIS A 1 216 ? 40.124 8.790 -42.767 1.00 88.50 216 HIS A N 1
ATOM 1594 C CA . HIS A 1 216 ? 39.188 9.910 -42.668 1.00 88.50 216 HIS A CA 1
ATOM 1595 C C . HIS A 1 216 ? 37.857 9.457 -42.086 1.00 88.50 216 HIS A C 1
ATOM 1597 O O . HIS A 1 216 ? 37.514 8.283 -42.188 1.00 88.50 216 HIS A O 1
ATOM 1603 N N . ILE A 1 217 ? 37.112 10.378 -41.482 1.00 88.12 217 ILE A N 1
ATOM 1604 C CA . ILE A 1 217 ? 35.753 10.130 -40.993 1.00 88.12 217 ILE A CA 1
ATOM 1605 C C . ILE A 1 217 ? 34.856 11.186 -41.627 1.00 88.12 217 ILE A C 1
ATOM 1607 O O . ILE A 1 217 ? 35.047 12.378 -41.380 1.00 88.12 217 ILE A O 1
ATOM 1611 N N . TYR A 1 218 ? 33.896 10.743 -42.436 1.00 85.12 218 TYR A N 1
ATOM 1612 C CA . TYR A 1 218 ? 32.843 11.614 -42.945 1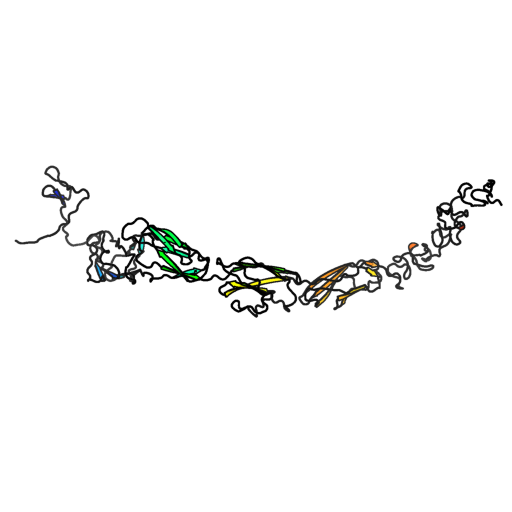.00 85.12 218 TYR A CA 1
ATOM 1613 C C . TYR A 1 218 ? 31.793 11.800 -41.853 1.00 85.12 218 TYR A C 1
ATOM 1615 O O . TYR A 1 218 ? 31.360 10.826 -41.239 1.00 85.12 218 TYR A O 1
ATOM 1623 N N . ALA A 1 219 ? 31.450 13.057 -41.580 1.00 77.44 219 ALA A N 1
ATOM 1624 C CA . ALA A 1 219 ? 30.486 13.428 -40.547 1.00 77.44 219 ALA A CA 1
ATOM 1625 C C . ALA A 1 219 ? 29.036 13.449 -41.047 1.00 77.44 219 ALA A C 1
ATOM 1627 O O . ALA A 1 219 ? 28.169 13.777 -40.259 1.00 77.44 219 ALA A O 1
ATOM 1628 N N . GLU A 1 220 ? 28.814 13.213 -42.337 1.00 76.50 220 GLU A N 1
ATOM 1629 C CA . GLU A 1 220 ? 27.499 13.236 -42.979 1.00 76.50 220 GLU A CA 1
ATOM 1630 C C . GLU A 1 220 ? 27.531 12.195 -44.110 1.00 76.50 220 GLU A C 1
ATOM 1632 O O . GLU A 1 220 ? 28.600 11.943 -44.700 1.00 76.50 220 GLU A O 1
ATOM 1637 N N . ASP A 1 221 ? 26.386 11.622 -44.453 1.00 79.44 221 ASP A N 1
ATOM 1638 C CA . ASP A 1 221 ? 26.244 10.699 -45.570 1.00 79.44 221 ASP A CA 1
ATOM 1639 C C . ASP A 1 221 ? 26.413 11.386 -46.946 1.00 79.44 221 ASP A C 1
ATOM 1641 O O . ASP A 1 221 ? 26.570 12.603 -47.086 1.00 79.44 221 ASP A O 1
ATOM 1645 N N . GLY A 1 222 ? 26.480 10.577 -48.004 1.00 81.00 222 GLY A N 1
ATOM 1646 C CA . GLY A 1 222 ? 26.477 11.056 -49.384 1.00 81.00 222 GLY A CA 1
ATOM 1647 C C . GLY A 1 222 ? 27.687 10.662 -50.230 1.00 81.00 222 GLY A C 1
ATOM 1648 O O . GLY A 1 222 ? 28.532 9.841 -49.865 1.00 81.00 222 GLY A O 1
ATOM 1649 N N . ASP A 1 223 ? 27.729 11.248 -51.429 1.00 85.06 223 ASP A N 1
ATOM 1650 C CA . ASP A 1 223 ? 28.706 10.927 -52.470 1.00 85.06 223 ASP A CA 1
ATOM 1651 C C . ASP A 1 223 ? 29.825 11.979 -52.512 1.00 85.06 223 ASP A C 1
ATOM 1653 O O . ASP A 1 223 ? 29.662 13.083 -53.046 1.00 85.06 223 ASP A O 1
ATOM 1657 N N . TYR A 1 224 ? 30.999 11.611 -52.008 1.00 84.69 224 TYR A N 1
ATOM 1658 C CA . TYR A 1 224 ? 32.172 12.476 -51.935 1.00 84.69 224 TYR A CA 1
ATOM 1659 C C . TYR A 1 224 ? 33.185 12.134 -53.022 1.00 84.69 224 TYR A C 1
ATOM 1661 O O . TYR A 1 224 ? 33.476 10.970 -53.292 1.00 84.69 224 TYR A O 1
ATOM 1669 N N . LEU A 1 225 ? 33.776 13.156 -53.642 1.00 84.06 225 LEU A N 1
ATOM 1670 C CA . LEU A 1 225 ? 34.845 12.971 -54.622 1.00 84.06 225 LEU A CA 1
ATOM 1671 C C . LEU A 1 225 ? 36.203 13.232 -53.970 1.00 84.06 225 LEU A C 1
ATOM 1673 O O . LEU A 1 225 ? 36.633 14.379 -53.854 1.00 84.06 225 LEU A O 1
ATOM 1677 N N . ILE A 1 226 ? 36.902 12.158 -53.617 1.00 86.81 226 ILE A N 1
ATOM 1678 C CA . ILE A 1 226 ? 38.271 12.218 -53.113 1.00 86.81 226 ILE A CA 1
ATOM 1679 C C . ILE A 1 226 ? 39.194 12.525 -54.286 1.00 86.81 226 ILE A C 1
ATOM 1681 O O . ILE A 1 226 ? 39.174 11.828 -55.307 1.00 86.81 226 ILE A O 1
ATOM 1685 N N . SER A 1 227 ? 40.033 13.548 -54.149 1.00 83.25 227 SER A N 1
ATOM 1686 C CA . SER A 1 227 ? 40.997 13.922 -55.178 1.00 83.25 227 SER A CA 1
ATOM 1687 C C . SER A 1 227 ? 42.407 14.049 -54.624 1.00 83.25 227 SER A C 1
ATOM 1689 O O . SER A 1 227 ? 42.651 14.622 -53.563 1.00 83.25 227 SER A O 1
ATOM 1691 N N . LEU A 1 228 ? 43.359 13.501 -55.373 1.00 81.38 228 LEU A N 1
ATOM 1692 C CA . LEU A 1 228 ? 44.776 13.616 -55.080 1.00 81.38 228 LEU A CA 1
ATOM 1693 C C . LEU A 1 228 ? 45.422 14.575 -56.083 1.00 81.38 228 LEU A C 1
ATOM 1695 O O . LEU A 1 228 ? 45.320 14.395 -57.299 1.00 81.38 228 LEU A O 1
ATOM 1699 N N . SER A 1 229 ? 46.146 15.569 -55.580 1.00 79.62 229 SER A N 1
ATOM 1700 C CA . SER A 1 229 ? 46.932 16.490 -56.404 1.00 79.62 229 SER A CA 1
ATOM 1701 C C . SER A 1 229 ? 48.331 16.694 -55.826 1.00 79.62 229 SER A C 1
ATOM 1703 O O . SER A 1 229 ? 48.587 16.383 -54.667 1.00 79.62 229 SER A O 1
ATOM 1705 N N . SER A 1 230 ? 49.273 17.193 -56.628 1.00 76.75 230 SER A N 1
ATOM 1706 C CA . SER A 1 230 ? 50.583 17.621 -56.129 1.00 76.75 230 SER A CA 1
ATOM 1707 C C . SER A 1 230 ? 50.836 19.077 -56.526 1.00 76.75 230 SER A C 1
ATOM 1709 O O . SER A 1 230 ? 50.646 19.432 -57.694 1.00 76.75 230 SER A O 1
ATOM 1711 N N . PRO A 1 231 ? 51.253 19.942 -55.582 1.00 70.94 231 PRO A N 1
ATOM 1712 C CA . PRO A 1 231 ? 51.541 21.344 -55.869 1.00 70.94 231 PRO A CA 1
ATOM 1713 C C . PRO A 1 231 ? 52.839 21.530 -56.666 1.00 70.94 231 PRO A C 1
ATOM 1715 O O . PRO A 1 231 ? 53.002 22.548 -57.340 1.00 70.94 231 PRO A O 1
ATOM 1718 N N . GLU A 1 232 ? 53.765 20.569 -56.595 1.00 67.56 232 GLU A N 1
ATOM 1719 C CA . GLU A 1 232 ? 55.085 20.672 -57.225 1.00 67.56 232 GLU A CA 1
ATOM 1720 C C . GLU A 1 232 ? 55.138 20.039 -58.620 1.00 67.56 232 GLU A C 1
ATOM 1722 O O . GLU A 1 232 ? 55.868 20.531 -59.485 1.00 67.56 232 GLU A O 1
ATOM 1727 N N . TYR A 1 233 ? 54.358 18.979 -58.864 1.00 68.06 233 TYR A N 1
ATOM 1728 C CA . TYR A 1 233 ? 54.422 18.215 -60.110 1.00 68.06 233 TYR A CA 1
ATOM 1729 C C . TYR A 1 233 ? 53.028 17.830 -60.626 1.00 68.06 233 TYR A C 1
ATOM 1731 O O . TYR A 1 233 ? 52.199 17.347 -59.859 1.00 68.06 233 TYR A O 1
ATOM 1739 N N . PRO A 1 234 ? 52.747 17.984 -61.933 1.00 63.25 234 PRO A N 1
ATOM 1740 C CA . PRO A 1 234 ? 51.503 17.490 -62.507 1.00 63.25 234 PRO A CA 1
ATOM 1741 C C . PRO A 1 234 ? 51.502 15.958 -62.493 1.00 63.25 234 PRO A C 1
ATOM 1743 O O . PRO A 1 234 ? 52.375 15.326 -63.088 1.00 63.25 234 PRO A O 1
ATOM 1746 N N . LEU A 1 235 ? 50.511 15.367 -61.827 1.00 64.00 235 LEU A N 1
ATOM 1747 C CA . LEU A 1 235 ? 50.296 13.922 -61.841 1.00 64.00 235 LEU A CA 1
ATOM 1748 C C . LEU A 1 235 ? 49.788 13.504 -63.232 1.00 64.00 235 LEU A C 1
ATOM 1750 O O . LEU A 1 235 ? 48.894 14.136 -63.800 1.00 64.00 235 LEU A O 1
ATOM 1754 N N . SER A 1 236 ? 50.370 12.453 -63.810 1.00 53.66 236 SER A N 1
ATOM 1755 C CA . SER A 1 236 ? 49.919 11.885 -65.083 1.00 53.66 236 SER A CA 1
ATOM 1756 C C . SER A 1 236 ? 48.673 11.018 -64.852 1.00 53.66 236 SER A C 1
ATOM 1758 O O . SER A 1 236 ? 48.783 9.823 -64.595 1.00 53.66 236 SER A O 1
ATOM 1760 N N . GLY A 1 237 ? 47.488 11.629 -64.907 1.00 53.59 237 GLY A N 1
ATOM 1761 C CA . GLY A 1 237 ? 46.195 10.955 -64.730 1.00 53.59 237 GLY A CA 1
ATOM 1762 C C . GLY A 1 237 ? 45.281 11.693 -63.747 1.00 53.59 237 GLY A C 1
ATOM 1763 O O . GLY A 1 237 ? 45.751 12.476 -62.927 1.00 53.59 237 GLY A O 1
ATOM 1764 N N . SER A 1 238 ? 43.967 11.463 -63.835 1.00 51.81 238 SER A N 1
ATOM 1765 C CA . SER A 1 238 ? 43.024 11.884 -62.788 1.00 51.81 238 SER A CA 1
ATOM 1766 C C . SER A 1 238 ? 43.056 10.837 -61.680 1.00 51.81 238 SER A C 1
ATOM 1768 O O . SER A 1 238 ? 42.613 9.714 -61.908 1.00 51.81 238 SER A O 1
ATOM 1770 N N . VAL A 1 239 ? 43.602 11.173 -60.510 1.00 67.62 239 VAL A N 1
ATOM 1771 C CA . VAL A 1 239 ? 43.617 10.278 -59.341 1.00 67.62 239 VAL A CA 1
ATOM 1772 C C . VAL A 1 239 ? 42.463 10.688 -58.433 1.00 67.62 239 VAL A C 1
ATOM 1774 O O . VAL A 1 239 ? 42.634 11.445 -57.479 1.00 67.62 239 VAL A O 1
ATOM 1777 N N . THR A 1 240 ? 41.267 10.254 -58.817 1.00 71.50 240 THR A N 1
ATOM 1778 C CA . THR A 1 240 ? 40.025 10.505 -58.082 1.00 71.50 240 THR A CA 1
ATOM 1779 C C . THR A 1 240 ? 39.375 9.187 -57.680 1.00 71.50 240 THR A C 1
ATOM 1781 O O . THR A 1 240 ? 39.364 8.245 -58.478 1.00 71.50 240 THR A O 1
ATOM 1784 N N . ALA A 1 241 ? 38.812 9.139 -56.478 1.00 76.19 241 ALA A N 1
ATOM 1785 C CA . ALA A 1 241 ? 37.993 8.038 -55.978 1.00 76.19 241 ALA A CA 1
ATOM 1786 C C . ALA A 1 241 ? 36.665 8.602 -55.465 1.00 76.19 241 ALA A C 1
ATOM 1788 O O . ALA A 1 241 ? 36.644 9.715 -54.944 1.00 76.19 241 ALA A O 1
ATOM 1789 N N . ASN A 1 242 ? 35.572 7.862 -55.624 1.00 78.50 242 ASN A N 1
ATOM 1790 C CA . ASN A 1 242 ? 34.307 8.244 -55.007 1.00 78.50 242 ASN A CA 1
ATOM 1791 C C . ASN A 1 242 ? 34.225 7.561 -53.642 1.00 78.50 242 ASN A C 1
ATOM 1793 O O . ASN A 1 242 ? 34.465 6.360 -53.551 1.00 78.50 242 ASN A O 1
ATOM 1797 N N . ALA A 1 243 ? 33.892 8.304 -52.599 1.00 84.31 243 ALA A N 1
ATOM 1798 C CA . ALA A 1 243 ? 33.471 7.768 -51.315 1.00 84.31 243 ALA A CA 1
ATOM 1799 C C . ALA A 1 243 ? 31.942 7.831 -51.265 1.00 84.31 243 ALA A C 1
ATOM 1801 O O . ALA A 1 243 ? 31.386 8.923 -51.286 1.00 84.31 243 ALA A O 1
ATOM 1802 N N . LEU A 1 244 ? 31.281 6.674 -51.239 1.00 84.06 244 LEU A N 1
ATOM 1803 C CA . LEU A 1 244 ? 29.846 6.563 -50.992 1.00 84.06 244 LEU A CA 1
ATOM 1804 C C . LEU A 1 244 ? 29.664 6.250 -49.510 1.00 84.06 244 LEU A C 1
ATOM 1806 O O . LEU A 1 244 ? 29.986 5.146 -49.055 1.00 84.06 244 LEU A O 1
ATOM 1810 N N . VAL A 1 245 ? 29.215 7.245 -48.760 1.00 84.94 245 VAL A N 1
ATOM 1811 C CA . VAL A 1 245 ? 29.014 7.173 -47.316 1.00 84.94 245 VAL A CA 1
ATOM 1812 C C . VAL A 1 245 ? 27.529 6.933 -47.083 1.00 84.94 245 VAL A C 1
ATOM 1814 O O . VAL A 1 245 ? 26.710 7.745 -47.497 1.00 84.94 245 VAL A O 1
ATOM 1817 N N . ASN A 1 246 ? 27.175 5.786 -46.503 1.00 81.56 246 ASN A N 1
ATOM 1818 C CA . ASN A 1 246 ? 25.784 5.482 -46.173 1.00 81.56 246 ASN A CA 1
ATOM 1819 C C . ASN A 1 246 ? 25.406 6.100 -44.822 1.00 81.56 246 ASN A C 1
ATOM 1821 O O . ASN A 1 246 ? 26.226 6.081 -43.900 1.00 81.56 246 ASN A O 1
ATOM 1825 N N . ASN A 1 247 ? 24.150 6.530 -44.720 1.00 78.38 247 ASN A N 1
ATOM 1826 C CA . ASN A 1 247 ? 23.510 6.942 -43.475 1.00 78.38 247 ASN A CA 1
ATOM 1827 C C . ASN A 1 247 ? 23.541 5.819 -42.423 1.00 78.38 247 ASN A C 1
ATOM 1829 O O . ASN A 1 247 ? 23.401 4.634 -42.771 1.00 78.38 247 ASN A O 1
ATOM 1833 N N . VAL A 1 248 ? 23.712 6.176 -41.152 1.00 77.81 248 VAL A N 1
ATOM 1834 C CA . VAL A 1 248 ? 23.643 5.258 -40.012 1.00 77.81 248 VAL A CA 1
ATOM 1835 C C . VAL A 1 248 ? 22.449 5.631 -39.153 1.00 77.81 248 VAL A C 1
ATOM 1837 O O . VAL A 1 248 ? 22.491 6.623 -38.450 1.00 77.81 248 VAL A O 1
ATOM 1840 N N . ASP A 1 249 ? 21.436 4.761 -39.119 1.00 73.19 249 ASP A N 1
ATOM 1841 C CA . ASP A 1 249 ? 20.241 4.985 -38.302 1.00 73.19 249 ASP A CA 1
ATOM 1842 C C . ASP A 1 249 ? 20.570 5.407 -36.844 1.00 73.19 249 ASP A C 1
ATOM 1844 O O . ASP A 1 249 ? 21.431 4.786 -36.192 1.00 73.19 249 ASP A O 1
ATOM 1848 N N . PRO A 1 250 ? 19.817 6.363 -36.266 1.00 74.88 250 PRO A N 1
ATOM 1849 C CA . PRO A 1 250 ? 20.074 6.873 -34.927 1.00 74.88 250 PRO A CA 1
ATOM 1850 C C . PRO A 1 250 ? 19.934 5.788 -33.851 1.00 74.88 250 PRO A C 1
ATOM 1852 O O . PRO A 1 250 ? 19.004 4.975 -33.825 1.00 74.88 250 PRO A O 1
ATOM 1855 N N . VAL A 1 251 ? 20.837 5.801 -32.871 1.00 77.81 251 VAL A N 1
ATOM 1856 C CA . VAL A 1 251 ? 20.819 4.859 -31.748 1.00 77.81 251 VAL A CA 1
ATOM 1857 C C . VAL A 1 251 ? 20.001 5.434 -30.598 1.00 77.81 251 VAL A C 1
ATOM 1859 O O . VAL A 1 251 ? 20.362 6.443 -29.989 1.00 77.81 251 VAL A O 1
ATOM 1862 N N . VAL A 1 252 ? 18.922 4.735 -30.240 1.00 80.00 252 VAL A N 1
ATOM 1863 C CA . VAL A 1 252 ? 18.037 5.103 -29.128 1.00 80.00 252 VAL A CA 1
ATOM 1864 C C . VAL A 1 252 ? 18.219 4.142 -27.957 1.00 80.00 252 VAL A C 1
ATOM 1866 O O . VAL A 1 252 ? 18.242 2.922 -28.116 1.00 80.00 252 VAL A O 1
ATOM 1869 N N . THR A 1 253 ? 18.335 4.689 -26.750 1.00 79.81 253 THR A N 1
ATOM 1870 C CA . THR A 1 253 ? 18.387 3.922 -25.503 1.00 79.81 253 THR A CA 1
ATOM 1871 C C . THR A 1 253 ? 17.430 4.495 -24.465 1.00 79.81 253 THR A C 1
ATOM 1873 O O . THR A 1 253 ? 17.178 5.701 -24.402 1.00 79.81 253 THR A O 1
ATOM 1876 N N . SER A 1 254 ? 16.891 3.612 -23.629 1.00 77.75 254 SER A N 1
ATOM 1877 C CA . SER A 1 254 ? 16.043 3.957 -22.490 1.00 77.75 254 SER A CA 1
ATOM 1878 C C . SER A 1 254 ? 16.294 2.981 -21.344 1.00 77.75 254 SER A C 1
ATOM 1880 O O . SER A 1 254 ? 16.738 1.851 -21.561 1.00 77.75 254 SER A O 1
ATOM 1882 N N . GLU A 1 255 ? 15.972 3.395 -20.125 1.00 77.69 255 GLU A N 1
ATOM 1883 C CA . GLU A 1 255 ? 15.890 2.481 -18.984 1.00 77.69 255 GLU A CA 1
ATOM 1884 C C . GLU A 1 255 ? 14.507 1.812 -18.929 1.00 77.69 255 GLU A C 1
ATOM 1886 O O . GLU A 1 255 ? 13.544 2.301 -19.529 1.00 77.69 255 GLU A O 1
ATOM 1891 N N . VAL A 1 256 ? 14.417 0.675 -18.229 1.00 70.62 256 VAL A N 1
ATOM 1892 C CA . VAL A 1 256 ? 13.122 0.071 -17.884 1.00 70.62 256 VAL A CA 1
ATOM 1893 C C . VAL A 1 256 ? 12.423 0.992 -16.898 1.00 70.62 256 VAL A C 1
ATOM 1895 O O . VAL A 1 256 ? 13.043 1.492 -15.958 1.00 70.62 256 VAL A O 1
ATOM 1898 N N . ILE A 1 257 ? 11.135 1.214 -17.125 1.00 71.25 257 ILE A N 1
ATOM 1899 C CA . ILE A 1 257 ? 10.338 2.077 -16.274 1.00 71.25 257 ILE A CA 1
ATOM 1900 C C . ILE A 1 257 ? 9.618 1.229 -15.231 1.00 71.25 257 ILE A C 1
ATOM 1902 O O . ILE A 1 257 ? 8.741 0.451 -15.587 1.00 71.25 257 ILE A O 1
ATOM 1906 N N . GLU A 1 258 ? 9.948 1.438 -13.958 1.00 71.75 258 GLU A N 1
ATOM 1907 C CA . GLU A 1 258 ? 9.228 0.861 -12.820 1.00 71.75 258 GLU A CA 1
ATOM 1908 C C . GLU A 1 258 ? 8.362 1.936 -12.146 1.00 71.75 258 GLU A C 1
ATOM 1910 O O . GLU A 1 258 ? 8.807 3.070 -11.931 1.00 71.75 258 GLU A O 1
ATOM 1915 N N . GLY A 1 259 ? 7.126 1.596 -11.788 1.00 68.81 259 GLY A N 1
ATOM 1916 C CA . GLY A 1 259 ? 6.215 2.530 -11.128 1.00 68.81 259 GLY A CA 1
ATOM 1917 C C . GLY A 1 259 ? 5.015 1.848 -10.486 1.00 68.81 259 GLY A C 1
ATOM 1918 O O . GLY A 1 259 ? 4.744 0.681 -10.736 1.00 68.81 259 GLY A O 1
ATOM 1919 N N . GLY A 1 260 ? 4.304 2.581 -9.631 1.00 68.75 260 GLY A N 1
ATOM 1920 C CA . GLY A 1 260 ? 2.968 2.190 -9.185 1.00 68.75 260 GLY A CA 1
ATOM 1921 C C . GLY A 1 260 ? 1.912 2.887 -10.031 1.00 68.75 260 GLY A C 1
ATOM 1922 O O . GLY A 1 260 ? 2.121 4.024 -10.469 1.00 68.75 260 GLY A O 1
ATOM 1923 N N . GLU A 1 261 ? 0.783 2.231 -10.235 1.00 71.00 261 GLU A N 1
ATOM 1924 C CA . GLU A 1 261 ? -0.360 2.806 -10.929 1.00 71.00 261 GLU A CA 1
ATOM 1925 C C . GLU A 1 261 ? -0.807 4.145 -10.307 1.00 71.00 261 GLU A C 1
ATOM 1927 O O . GLU A 1 261 ? -0.664 4.395 -9.104 1.00 71.00 261 GLU A O 1
ATOM 1932 N N . GLY A 1 262 ? -1.233 5.084 -11.160 1.00 65.56 262 GLY A N 1
ATOM 1933 C CA . GLY A 1 262 ? -1.603 6.451 -10.771 1.00 65.56 262 GLY A CA 1
ATOM 1934 C C . GLY A 1 262 ? -0.449 7.353 -10.304 1.00 65.56 262 GLY A C 1
ATOM 1935 O O . GLY A 1 262 ? -0.674 8.530 -10.000 1.00 65.56 262 GLY A O 1
ATOM 1936 N N . SER A 1 263 ? 0.791 6.853 -10.251 1.00 68.38 263 SER A N 1
ATOM 1937 C CA . SER A 1 263 ? 1.961 7.648 -9.864 1.00 68.38 263 SER A CA 1
ATOM 1938 C C . SER A 1 263 ? 2.634 8.312 -11.073 1.00 68.38 263 SER A C 1
ATOM 1940 O O . SER A 1 263 ? 2.680 7.740 -12.164 1.00 68.38 263 SER A O 1
ATOM 1942 N N . PRO A 1 264 ? 3.191 9.528 -10.917 1.00 68.69 264 PRO A N 1
ATOM 1943 C CA . PRO A 1 264 ? 3.982 10.148 -11.969 1.00 68.69 264 PRO A CA 1
ATOM 1944 C C . PRO A 1 264 ? 5.269 9.355 -12.189 1.00 68.69 264 PRO A C 1
ATOM 1946 O O . PRO A 1 264 ? 5.988 9.060 -11.233 1.00 68.69 264 PRO A O 1
ATOM 1949 N N . VAL A 1 265 ? 5.591 9.077 -13.450 1.00 68.12 265 VAL A N 1
ATOM 1950 C CA . VAL A 1 265 ? 6.826 8.401 -13.834 1.00 68.12 265 VAL A CA 1
ATOM 1951 C C . VAL A 1 265 ? 7.663 9.308 -14.737 1.00 68.12 265 VAL A C 1
ATOM 1953 O O . VAL A 1 265 ? 7.160 10.182 -15.440 1.00 68.12 265 VAL A O 1
ATOM 1956 N N . THR A 1 266 ? 8.984 9.193 -14.663 1.00 70.56 266 THR A N 1
ATOM 1957 C CA . THR A 1 266 ? 9.884 9.973 -15.521 1.00 70.56 266 THR A CA 1
ATOM 1958 C C . THR A 1 266 ? 10.675 9.022 -16.388 1.00 70.56 266 THR A C 1
ATOM 1960 O O . THR A 1 266 ? 11.448 8.217 -15.881 1.00 70.56 266 THR A O 1
ATOM 1963 N N . LEU A 1 267 ? 10.481 9.139 -17.693 1.00 71.12 267 LEU A N 1
ATOM 1964 C CA . LEU A 1 267 ? 11.261 8.456 -18.701 1.00 71.12 267 LEU A CA 1
ATOM 1965 C C . LEU A 1 267 ? 12.434 9.344 -19.112 1.00 71.12 267 LEU A C 1
ATOM 1967 O O . LEU A 1 267 ? 12.279 10.536 -19.363 1.00 71.12 267 LEU A O 1
ATOM 1971 N N . VAL A 1 268 ? 13.614 8.755 -19.237 1.00 72.62 268 VAL A N 1
ATOM 1972 C CA . VAL A 1 268 ? 14.764 9.402 -19.868 1.00 72.62 268 VAL A CA 1
ATOM 1973 C C . VAL A 1 268 ? 15.095 8.608 -21.123 1.00 72.62 268 VAL A C 1
ATOM 1975 O O . VAL A 1 268 ? 15.317 7.401 -21.050 1.00 72.62 268 VAL A O 1
ATOM 1978 N N . VAL A 1 269 ? 15.097 9.287 -22.267 1.00 73.50 269 VAL A N 1
ATOM 1979 C CA . VAL A 1 269 ? 15.453 8.707 -23.565 1.00 73.50 269 VAL A CA 1
ATOM 1980 C C . VAL A 1 269 ? 16.729 9.374 -24.022 1.00 73.50 269 VAL A C 1
ATOM 1982 O O . VAL A 1 269 ? 16.825 10.601 -24.066 1.00 73.50 269 VAL A O 1
ATOM 1985 N N . GLN A 1 270 ? 17.720 8.570 -24.369 1.00 74.62 270 GLN A N 1
ATOM 1986 C CA . GLN A 1 270 ? 18.929 9.073 -24.995 1.00 74.62 270 GLN A CA 1
ATOM 1987 C C . GLN A 1 270 ? 18.926 8.629 -26.445 1.00 74.62 270 GLN A C 1
ATOM 1989 O O . GLN A 1 270 ? 18.907 7.432 -26.718 1.00 74.62 270 GLN A O 1
ATOM 1994 N N . ALA A 1 271 ? 18.924 9.603 -27.346 1.00 73.25 271 ALA A N 1
ATOM 1995 C CA . ALA A 1 271 ? 19.124 9.390 -28.765 1.00 73.25 271 ALA A CA 1
ATOM 1996 C C . ALA A 1 271 ? 20.466 10.006 -29.161 1.00 73.25 271 ALA A C 1
ATOM 1998 O O . ALA A 1 271 ? 20.812 11.103 -28.703 1.00 73.25 271 ALA A O 1
ATOM 1999 N N . GLN A 1 272 ? 21.227 9.273 -29.960 1.00 73.31 272 GLN A N 1
ATOM 2000 C CA . GLN A 1 272 ? 22.477 9.732 -30.536 1.00 73.31 272 GLN A CA 1
ATOM 2001 C C . GLN A 1 272 ? 22.527 9.307 -31.995 1.00 73.31 272 GLN A C 1
ATOM 2003 O O . GLN A 1 272 ? 22.288 8.139 -32.292 1.00 73.31 272 GLN A O 1
ATOM 2008 N N . ASP A 1 273 ? 22.905 10.249 -32.845 1.00 69.44 273 ASP A N 1
ATOM 2009 C CA . ASP A 1 273 ? 23.174 10.016 -34.255 1.00 69.44 273 ASP A CA 1
ATOM 2010 C C . ASP A 1 273 ? 24.672 10.109 -34.564 1.00 69.44 273 ASP A C 1
ATOM 2012 O O . ASP A 1 273 ? 25.435 10.650 -33.747 1.00 69.44 273 ASP A O 1
ATOM 2016 N N . GLN A 1 274 ? 25.105 9.532 -35.683 1.00 64.62 274 GLN A N 1
ATOM 2017 C CA . GLN A 1 274 ? 26.504 9.542 -36.118 1.00 64.62 274 GLN A CA 1
ATOM 2018 C C . GLN A 1 274 ? 26.841 10.639 -37.145 1.00 64.62 274 GLN A C 1
ATOM 2020 O O . GLN A 1 274 ? 27.698 10.423 -37.990 1.00 64.62 274 GLN A O 1
ATOM 2025 N N . GLY A 1 275 ? 26.342 11.861 -36.968 1.00 57.41 275 GLY A N 1
ATOM 2026 C CA . GLY A 1 275 ? 26.799 13.044 -37.697 1.00 57.41 275 GLY A CA 1
ATOM 2027 C C . GLY A 1 275 ? 26.959 14.282 -36.813 1.00 57.41 275 GLY A C 1
ATOM 2028 O O . GLY A 1 275 ? 26.643 14.295 -35.618 1.00 57.41 275 GLY A O 1
ATOM 2029 N N . ALA A 1 276 ? 27.596 15.335 -37.338 1.00 52.09 276 ALA A N 1
ATOM 2030 C CA . ALA A 1 276 ? 27.931 16.525 -36.542 1.00 52.09 276 ALA A CA 1
ATOM 2031 C C . ALA A 1 276 ? 26.810 17.580 -36.506 1.00 52.09 276 ALA A C 1
ATOM 2033 O O . ALA A 1 276 ? 26.937 18.543 -35.735 1.00 52.09 276 ALA A O 1
ATOM 2034 N N . ASN A 1 277 ? 25.741 17.427 -37.299 1.00 53.22 277 ASN A N 1
ATOM 2035 C CA . ASN A 1 277 ? 24.687 18.436 -37.440 1.00 53.22 277 ASN A CA 1
ATOM 2036 C C . ASN A 1 277 ? 23.250 17.902 -37.414 1.00 53.22 277 ASN A C 1
ATOM 2038 O O . ASN A 1 277 ? 22.336 18.720 -37.557 1.00 53.22 277 ASN A O 1
ATOM 2042 N N . ASP A 1 278 ? 23.057 16.619 -37.129 1.00 55.78 278 ASP A N 1
ATOM 2043 C CA . ASP A 1 278 ? 21.763 15.979 -37.341 1.00 55.78 278 ASP A CA 1
ATOM 2044 C C . ASP A 1 278 ? 20.732 16.502 -36.341 1.00 55.78 278 ASP A C 1
ATOM 2046 O O . ASP A 1 278 ? 20.907 16.543 -35.107 1.00 55.78 278 ASP A O 1
ATOM 2050 N N . LEU A 1 279 ? 19.641 16.998 -36.902 1.00 60.78 279 LEU A N 1
ATOM 2051 C CA . LEU A 1 279 ? 18.550 17.597 -36.161 1.00 60.78 279 LEU A CA 1
ATOM 2052 C C . LEU A 1 279 ? 17.513 16.517 -35.863 1.00 60.78 279 LEU A C 1
ATOM 2054 O O . LEU A 1 279 ? 16.530 16.380 -36.574 1.00 60.78 279 LEU A O 1
ATOM 2058 N N . LEU A 1 280 ? 17.702 15.800 -34.753 1.00 68.12 280 LEU A N 1
ATOM 2059 C CA . LEU A 1 280 ? 16.797 14.711 -34.383 1.00 68.12 280 LEU A CA 1
ATOM 2060 C C . LEU A 1 280 ? 15.384 15.194 -34.034 1.00 68.12 280 LEU A C 1
ATOM 2062 O O . LEU A 1 280 ? 15.199 15.938 -33.061 1.00 68.12 280 LEU A O 1
ATOM 2066 N N . ASP A 1 281 ? 14.391 14.687 -34.760 1.00 68.69 281 ASP A N 1
ATOM 2067 C CA . ASP A 1 281 ? 12.972 14.830 -34.449 1.00 68.69 281 ASP A CA 1
ATOM 2068 C C . ASP A 1 281 ? 12.490 13.645 -33.604 1.00 68.69 281 ASP A C 1
ATOM 2070 O O . ASP A 1 281 ? 12.551 12.485 -34.010 1.00 68.69 281 ASP A O 1
ATOM 2074 N N . ILE A 1 282 ? 11.984 13.937 -32.401 1.00 70.81 282 ILE A N 1
ATOM 2075 C CA . ILE A 1 282 ? 11.542 12.914 -31.445 1.00 70.81 282 ILE A CA 1
ATOM 2076 C C . ILE A 1 282 ? 10.023 12.966 -31.271 1.00 70.81 282 ILE A C 1
ATOM 2078 O O . ILE A 1 282 ? 9.458 13.960 -30.793 1.00 70.81 282 ILE A O 1
ATOM 2082 N N . TYR A 1 283 ? 9.374 11.848 -31.589 1.00 73.31 283 TYR A N 1
ATOM 2083 C CA . TYR A 1 283 ? 7.941 11.625 -31.436 1.00 73.31 283 TYR A CA 1
ATOM 2084 C C . TYR A 1 283 ? 7.665 10.609 -30.331 1.00 73.31 283 TYR A C 1
ATOM 2086 O O . TYR A 1 283 ? 8.183 9.492 -30.340 1.00 73.31 283 TYR A O 1
ATOM 2094 N N . TRP A 1 284 ? 6.816 10.990 -29.380 1.00 71.06 284 TRP A N 1
ATOM 2095 C CA . TRP A 1 284 ? 6.421 10.142 -28.258 1.00 71.06 284 TRP A CA 1
ATOM 2096 C C . TRP A 1 284 ? 5.029 9.539 -28.446 1.00 71.06 284 TRP A C 1
ATOM 2098 O O . TRP A 1 284 ? 4.063 10.259 -28.723 1.00 71.06 284 TRP A O 1
ATOM 2108 N N . TYR A 1 285 ? 4.939 8.234 -28.187 1.00 71.19 285 TYR A N 1
ATOM 2109 C CA . TYR A 1 285 ? 3.712 7.448 -28.160 1.00 71.19 285 TYR A CA 1
ATOM 2110 C C . TYR A 1 285 ? 3.536 6.830 -26.780 1.00 71.19 285 TYR A C 1
ATOM 2112 O O . TYR A 1 285 ? 4.252 5.913 -26.375 1.00 71.19 285 TYR A O 1
ATOM 2120 N N . GLN A 1 286 ? 2.537 7.331 -26.063 1.00 62.00 286 GLN A N 1
ATOM 2121 C CA . GLN A 1 286 ? 2.224 6.883 -24.711 1.00 62.00 286 GLN A CA 1
ATOM 2122 C C . GLN A 1 286 ? 1.719 5.435 -24.651 1.00 62.00 286 GLN A C 1
ATOM 2124 O O . GLN A 1 286 ? 1.916 4.759 -23.643 1.00 62.00 286 GLN A O 1
ATOM 2129 N N . TYR A 1 287 ? 1.096 4.965 -25.732 1.00 66.38 287 TYR A N 1
ATOM 2130 C CA . TYR A 1 287 ? 0.531 3.627 -25.845 1.00 66.38 287 TYR A CA 1
ATOM 2131 C C . TYR A 1 287 ? 1.007 2.994 -27.149 1.00 66.38 287 TYR A C 1
ATOM 2133 O O . TYR A 1 287 ? 0.768 3.534 -28.229 1.00 66.38 287 TYR A O 1
ATOM 2141 N N . TYR A 1 288 ? 1.675 1.849 -27.048 1.00 64.56 288 TYR A N 1
ATOM 2142 C CA . TYR A 1 288 ? 2.095 1.059 -28.196 1.00 64.56 288 TYR A CA 1
ATOM 2143 C C . TYR A 1 288 ? 1.363 -0.284 -28.203 1.00 64.56 288 TYR A C 1
ATOM 2145 O O . TYR A 1 288 ? 1.648 -1.162 -27.390 1.00 64.56 288 TYR A O 1
ATOM 2153 N N . ASP A 1 289 ? 0.427 -0.448 -29.140 1.00 65.69 289 ASP A N 1
ATOM 2154 C CA . ASP A 1 289 ? -0.243 -1.721 -29.408 1.00 65.69 289 ASP A CA 1
ATOM 2155 C C . ASP A 1 289 ? 0.563 -2.518 -30.452 1.00 65.69 289 ASP A C 1
ATOM 2157 O O . ASP A 1 289 ? 0.586 -2.142 -31.627 1.00 65.69 289 ASP A O 1
ATOM 2161 N N . PRO A 1 290 ? 1.178 -3.661 -30.092 1.00 63.97 290 PRO A N 1
ATOM 2162 C CA . PRO A 1 290 ? 1.944 -4.471 -31.038 1.00 63.97 290 PRO A CA 1
ATOM 2163 C C . PRO A 1 290 ? 1.108 -5.027 -32.202 1.00 63.97 290 PRO A C 1
ATOM 2165 O O . PRO A 1 290 ? 1.673 -5.472 -33.202 1.00 63.97 290 PRO A O 1
ATOM 2168 N N . SER A 1 291 ? -0.224 -5.058 -32.076 1.00 64.06 291 SER A N 1
ATOM 2169 C CA . SER A 1 291 ? -1.132 -5.492 -33.142 1.00 64.06 291 SER A CA 1
ATOM 2170 C C . SER A 1 291 ? -1.401 -4.408 -34.195 1.00 64.06 291 SER A C 1
ATOM 2172 O O . SER A 1 291 ? -1.845 -4.734 -35.299 1.00 64.06 291 SER A O 1
ATOM 2174 N N . HIS A 1 292 ? -1.045 -3.156 -33.893 1.00 67.31 292 HIS A N 1
ATOM 2175 C CA . HIS A 1 292 ? -1.083 -2.006 -34.794 1.00 67.31 292 HIS A CA 1
ATOM 2176 C C . HIS A 1 292 ? 0.303 -1.339 -34.828 1.00 67.31 292 HIS A C 1
ATOM 2178 O O . HIS A 1 292 ? 0.497 -0.295 -34.206 1.00 67.31 292 HIS A O 1
ATOM 2184 N N . PRO A 1 293 ? 1.287 -1.943 -35.524 1.00 64.50 293 PRO A N 1
ATOM 2185 C CA . PRO A 1 293 ? 2.644 -1.414 -35.556 1.00 64.50 293 PRO A CA 1
ATOM 2186 C C . PRO A 1 293 ? 2.664 -0.009 -36.163 1.00 64.50 293 PRO A C 1
ATOM 2188 O O . PRO A 1 293 ? 2.036 0.244 -37.194 1.00 64.50 293 PRO A O 1
ATOM 2191 N N . ILE A 1 294 ? 3.400 0.886 -35.507 1.00 66.50 294 ILE A N 1
ATOM 2192 C CA . ILE A 1 294 ? 3.693 2.226 -36.011 1.00 66.50 294 ILE A CA 1
ATOM 2193 C C . ILE A 1 294 ? 4.672 2.061 -37.173 1.00 66.50 294 ILE A C 1
ATOM 2195 O O . ILE A 1 294 ? 5.688 1.382 -37.033 1.00 66.50 294 ILE A O 1
ATOM 2199 N N . ASP A 1 295 ? 4.337 2.655 -38.313 1.00 68.62 295 ASP A N 1
ATOM 2200 C CA . ASP A 1 295 ? 5.246 2.773 -39.447 1.00 68.62 295 ASP A CA 1
ATOM 2201 C C . ASP A 1 295 ? 6.103 4.032 -39.236 1.00 68.62 295 ASP A C 1
ATOM 2203 O O . ASP A 1 295 ? 5.536 5.129 -39.256 1.00 68.62 295 ASP A O 1
ATOM 2207 N N . PRO A 1 296 ? 7.410 3.890 -38.951 1.00 63.72 296 PRO A N 1
ATOM 2208 C CA . PRO A 1 296 ? 8.267 5.016 -38.599 1.00 63.72 296 PRO A CA 1
ATOM 2209 C C . PRO A 1 296 ? 8.491 5.973 -39.781 1.00 63.72 296 PRO A C 1
ATOM 2211 O O . PRO A 1 296 ? 8.697 7.155 -39.539 1.00 63.72 296 PRO A O 1
ATOM 2214 N N . ASP A 1 297 ? 8.335 5.505 -41.026 1.00 62.78 297 ASP A N 1
ATOM 2215 C CA . ASP A 1 297 ? 8.570 6.291 -42.250 1.00 62.78 297 ASP A CA 1
ATOM 2216 C C . ASP A 1 297 ? 7.329 7.098 -42.694 1.00 62.78 297 ASP A C 1
ATOM 2218 O O . ASP A 1 297 ? 7.331 7.798 -43.711 1.00 62.78 297 ASP A O 1
ATOM 2222 N N . ASN A 1 298 ? 6.210 6.966 -41.976 1.00 65.56 298 ASN A N 1
ATOM 2223 C CA . ASN A 1 298 ? 4.973 7.686 -42.255 1.00 65.56 298 ASN A CA 1
ATOM 2224 C C . ASN A 1 298 ? 4.765 8.827 -41.258 1.00 65.56 298 ASN A C 1
ATOM 2226 O O . ASN A 1 298 ? 5.124 8.733 -40.088 1.00 65.56 298 ASN A O 1
ATOM 2230 N N . ALA A 1 299 ? 4.103 9.897 -41.718 1.00 55.97 299 ALA A N 1
ATOM 2231 C CA . ALA A 1 299 ? 3.778 11.039 -40.868 1.00 55.97 299 ALA A CA 1
ATOM 2232 C C . ALA A 1 299 ? 3.124 10.568 -39.549 1.00 55.97 299 ALA A C 1
ATOM 2234 O O . ALA A 1 299 ? 2.164 9.784 -39.615 1.00 55.97 299 ALA A O 1
ATOM 2235 N N . PRO A 1 300 ? 3.592 11.062 -38.384 1.00 58.34 300 PRO A N 1
ATOM 2236 C CA . PRO A 1 300 ? 3.087 10.629 -37.092 1.00 58.34 300 PRO A CA 1
ATOM 2237 C C . PRO A 1 300 ? 1.559 10.758 -37.047 1.00 58.34 300 PRO A C 1
ATOM 2239 O O . PRO A 1 300 ? 1.015 11.781 -37.492 1.00 58.34 300 PRO A O 1
ATOM 2242 N N . PRO A 1 301 ? 0.826 9.759 -36.526 1.00 57.00 301 PRO A N 1
ATOM 2243 C CA . PRO A 1 301 ? -0.594 9.918 -36.274 1.00 57.00 301 PRO A CA 1
ATOM 2244 C C . PRO A 1 301 ? -0.834 11.075 -35.287 1.00 57.00 301 PRO A C 1
ATOM 2246 O O . PRO A 1 301 ? 0.050 11.516 -34.554 1.00 57.00 301 PRO A O 1
ATOM 2249 N N . ALA A 1 302 ? -2.044 11.637 -35.322 1.00 55.38 302 ALA A N 1
ATOM 2250 C CA . ALA A 1 302 ? -2.366 12.917 -34.679 1.00 55.38 302 ALA A CA 1
ATOM 2251 C C . ALA A 1 302 ? -2.248 12.932 -33.137 1.00 55.38 302 ALA A C 1
ATOM 2253 O O . ALA A 1 302 ? -2.412 13.988 -32.527 1.00 55.38 302 ALA A O 1
ATOM 2254 N N . ASP A 1 303 ? -2.029 11.777 -32.516 1.00 59.53 303 ASP A N 1
ATOM 2255 C CA . ASP A 1 303 ? -1.850 11.547 -31.083 1.00 59.53 303 ASP A CA 1
ATOM 2256 C C . ASP A 1 303 ? -0.379 11.548 -30.627 1.00 59.53 303 ASP A C 1
ATOM 2258 O O . ASP A 1 303 ? -0.126 11.612 -29.423 1.00 59.53 303 ASP A O 1
ATOM 2262 N N . ALA A 1 304 ? 0.585 11.551 -31.555 1.00 60.59 304 ALA A N 1
ATOM 2263 C CA . ALA A 1 304 ? 2.003 11.670 -31.233 1.00 60.59 304 ALA A CA 1
ATOM 2264 C C . ALA A 1 304 ? 2.336 13.061 -30.664 1.00 60.59 304 ALA A C 1
ATOM 2266 O O . ALA A 1 304 ? 2.002 14.097 -31.251 1.00 60.59 304 ALA A O 1
ATOM 2267 N N . GLN A 1 305 ? 3.036 13.106 -29.527 1.00 65.62 305 GLN A N 1
ATOM 2268 C CA . GLN A 1 305 ? 3.560 14.363 -28.986 1.00 65.62 305 GLN A CA 1
ATOM 2269 C C . GLN A 1 305 ? 4.961 14.621 -29.546 1.00 65.62 305 GLN A C 1
ATOM 2271 O O . GLN A 1 305 ? 5.884 13.851 -29.290 1.00 65.62 305 GLN A O 1
ATOM 2276 N N . ALA A 1 306 ? 5.117 15.716 -30.294 1.00 62.41 306 ALA A N 1
ATOM 2277 C CA . ALA A 1 306 ? 6.421 16.182 -30.761 1.00 62.41 306 ALA A CA 1
ATOM 2278 C C . ALA A 1 306 ? 7.189 16.832 -29.600 1.00 62.41 306 ALA A C 1
ATOM 2280 O O . ALA A 1 306 ? 6.712 17.803 -29.003 1.00 62.41 306 ALA A O 1
ATOM 2281 N N . LEU A 1 307 ? 8.370 16.301 -29.281 1.00 60.66 307 LEU A N 1
ATOM 2282 C CA . LEU A 1 307 ? 9.190 16.752 -28.148 1.00 60.66 307 LEU A CA 1
ATOM 2283 C C . LEU A 1 307 ? 10.263 17.781 -28.539 1.00 60.66 307 LEU A C 1
ATOM 2285 O O . LEU A 1 307 ? 10.848 18.420 -27.664 1.00 60.66 307 LEU A O 1
ATOM 2289 N N . GLY A 1 308 ? 10.421 18.030 -29.841 1.00 56.62 308 GLY A N 1
ATOM 2290 C CA . GLY A 1 308 ? 11.280 19.066 -30.403 1.00 56.62 308 GLY A CA 1
ATOM 2291 C C . GLY A 1 308 ? 12.655 18.564 -30.839 1.00 56.62 308 GLY A C 1
ATOM 2292 O O . GLY A 1 308 ? 13.070 17.460 -30.501 1.00 56.62 308 GLY A O 1
ATOM 2293 N N . VAL A 1 309 ? 13.330 19.431 -31.595 1.00 52.28 309 VAL A N 1
ATOM 2294 C CA . VAL A 1 309 ? 14.580 19.162 -32.308 1.00 52.28 309 VAL A CA 1
ATOM 2295 C C . VAL A 1 309 ? 15.779 19.448 -31.409 1.00 52.28 309 VAL A C 1
ATOM 2297 O O . VAL A 1 309 ? 16.008 20.608 -31.045 1.00 52.28 309 VAL A O 1
ATOM 2300 N N . SER A 1 310 ? 16.547 18.432 -31.023 1.00 52.50 310 SER A N 1
ATOM 2301 C CA . SER A 1 310 ? 17.844 18.670 -30.373 1.00 52.50 310 SER A CA 1
ATOM 2302 C C . SER A 1 310 ? 18.706 17.419 -30.312 1.00 52.50 310 SER A C 1
ATOM 2304 O O . SER A 1 310 ? 18.280 16.409 -29.758 1.00 52.50 310 SER A O 1
ATOM 2306 N N . GLY A 1 311 ? 19.957 17.536 -30.758 1.00 52.66 311 GLY A N 1
ATOM 2307 C CA . GLY A 1 311 ? 20.986 16.539 -30.480 1.00 52.66 311 GLY A CA 1
ATOM 2308 C C . GLY A 1 311 ? 21.242 16.405 -28.972 1.00 52.66 311 GLY A C 1
ATOM 2309 O O . GLY A 1 311 ? 21.524 17.396 -28.287 1.00 52.66 311 GLY A O 1
ATOM 2310 N N . GLY A 1 312 ? 21.141 15.179 -28.447 1.00 58.69 312 GLY A N 1
ATOM 2311 C CA . GLY A 1 312 ? 21.487 14.817 -27.068 1.00 58.69 312 GLY A CA 1
ATOM 2312 C C . GLY A 1 312 ? 20.361 14.174 -26.242 1.00 58.69 312 GLY A C 1
ATOM 2313 O O . GLY A 1 312 ? 19.223 14.029 -26.676 1.00 58.69 312 GLY A O 1
ATOM 2314 N N . ALA A 1 313 ? 20.698 13.784 -25.005 1.00 56.38 313 ALA A N 1
ATOM 2315 C CA . ALA A 1 313 ? 19.790 13.107 -24.075 1.00 56.38 313 ALA A CA 1
ATOM 2316 C C . ALA A 1 313 ? 18.561 13.959 -23.698 1.00 56.38 313 ALA A C 1
ATOM 2318 O O . ALA A 1 313 ? 18.708 15.090 -23.230 1.00 56.38 313 ALA A O 1
ATOM 2319 N N . GLN A 1 314 ? 17.364 13.373 -23.804 1.00 64.44 314 GLN A N 1
ATOM 2320 C CA . GLN A 1 314 ? 16.083 13.991 -23.452 1.00 64.44 314 GLN A CA 1
ATOM 2321 C C . GLN A 1 314 ? 15.454 13.348 -22.214 1.00 64.44 314 GLN A C 1
ATOM 2323 O O . GLN A 1 314 ? 15.592 12.156 -21.947 1.00 64.44 314 GLN A O 1
ATOM 2328 N N . SER A 1 315 ? 14.724 14.144 -21.434 1.00 60.44 315 SER A N 1
ATOM 2329 C CA . SER A 1 315 ? 13.945 13.662 -20.286 1.00 60.44 315 SER A CA 1
ATOM 2330 C C . SER A 1 315 ? 12.472 13.994 -20.484 1.00 60.44 315 SER A C 1
ATOM 2332 O O . SER A 1 315 ? 12.113 15.154 -20.675 1.00 60.44 315 SER A O 1
ATOM 2334 N N . ILE A 1 316 ? 11.623 12.976 -20.409 1.00 61.41 316 ILE A N 1
ATOM 2335 C CA . ILE A 1 316 ? 10.182 13.026 -20.641 1.00 61.41 316 ILE A CA 1
ATOM 2336 C C . ILE A 1 316 ? 9.484 12.619 -19.339 1.00 61.41 316 ILE A C 1
ATOM 2338 O O . ILE A 1 316 ? 9.519 11.464 -18.925 1.00 61.41 316 ILE A O 1
ATOM 2342 N N . GLY A 1 317 ? 8.838 13.567 -18.664 1.00 58.34 317 GLY A N 1
ATOM 2343 C CA . GLY A 1 317 ? 7.995 13.269 -17.504 1.00 58.34 317 GLY A CA 1
ATOM 2344 C C . GLY A 1 317 ? 6.551 13.034 -17.934 1.00 58.34 317 GLY A C 1
ATOM 2345 O O . GLY A 1 317 ? 5.961 13.920 -18.551 1.00 58.34 317 GLY A O 1
ATOM 2346 N N . PHE A 1 318 ? 5.957 11.897 -17.578 1.00 59.56 318 PHE A N 1
ATOM 2347 C CA . PHE A 1 318 ? 4.530 11.649 -17.790 1.00 59.56 318 PHE A CA 1
ATOM 2348 C C . PHE A 1 318 ? 3.909 10.959 -16.576 1.00 59.56 318 PHE A C 1
ATOM 2350 O O . PHE A 1 318 ? 4.520 10.153 -15.890 1.00 59.56 318 PHE A O 1
ATOM 2357 N N . THR A 1 319 ? 2.659 11.276 -16.276 1.00 57.47 319 THR A N 1
ATOM 2358 C CA . THR A 1 319 ? 1.873 10.454 -15.347 1.00 57.47 319 THR A CA 1
ATOM 2359 C C . THR A 1 319 ? 1.125 9.464 -16.199 1.00 57.47 319 THR A C 1
ATOM 2361 O O . THR A 1 319 ? 0.476 9.915 -17.138 1.00 57.47 319 THR A O 1
ATOM 2364 N N . TYR A 1 320 ? 1.265 8.164 -15.937 1.00 59.31 320 TYR A N 1
ATOM 2365 C CA . TYR A 1 320 ? 0.512 7.154 -16.670 1.00 59.31 320 TYR A CA 1
ATOM 2366 C C . TYR A 1 320 ? -0.961 7.267 -16.247 1.00 59.31 320 TYR A C 1
ATOM 2368 O O . TYR A 1 320 ? -1.257 7.043 -15.073 1.00 59.31 320 TYR A O 1
ATOM 2376 N N . PRO A 1 321 ? -1.871 7.714 -17.133 1.00 52.81 321 PRO A N 1
ATOM 2377 C CA . PRO A 1 321 ? -3.291 7.668 -16.885 1.00 52.81 321 PRO A CA 1
ATOM 2378 C C . PRO A 1 321 ? -3.791 6.282 -17.296 1.00 52.81 321 PRO A C 1
ATOM 2380 O O . PRO A 1 321 ? -3.694 5.901 -18.463 1.00 52.81 321 PRO A O 1
ATOM 2383 N N . ASP A 1 322 ? -4.260 5.559 -16.291 1.00 55.06 322 ASP A N 1
ATOM 2384 C CA . ASP A 1 322 ? -5.587 4.947 -16.226 1.00 55.06 322 ASP A CA 1
ATOM 2385 C C . ASP A 1 322 ? -6.066 4.101 -17.435 1.00 55.06 322 ASP A C 1
ATOM 2387 O O . ASP A 1 322 ? -6.319 4.612 -18.531 1.00 55.06 322 ASP A O 1
ATOM 2391 N N . ASP A 1 323 ? -6.200 2.797 -17.170 1.00 47.38 323 ASP A N 1
ATOM 2392 C CA . ASP A 1 323 ? -7.147 1.825 -17.738 1.00 47.38 323 ASP A CA 1
ATOM 2393 C C . ASP A 1 323 ? -7.340 1.780 -19.274 1.00 47.38 323 ASP A C 1
ATOM 2395 O O . ASP A 1 323 ? -8.440 1.918 -19.820 1.00 47.38 323 ASP A O 1
ATOM 2399 N N . ILE A 1 324 ? -6.256 1.523 -20.020 1.00 47.81 324 ILE A N 1
ATOM 2400 C CA . ILE A 1 324 ? -6.342 1.121 -21.446 1.00 47.81 324 ILE A CA 1
ATOM 2401 C C . ILE A 1 324 ? -6.042 -0.373 -21.656 1.00 47.81 324 ILE A C 1
ATOM 2403 O O . ILE A 1 324 ? -5.973 -0.834 -22.795 1.00 47.81 324 ILE A O 1
ATOM 2407 N N . PHE A 1 325 ? -5.933 -1.193 -20.607 1.00 49.66 325 PHE A N 1
ATOM 2408 C CA . PHE A 1 325 ? -5.645 -2.618 -20.805 1.00 49.66 325 PHE A CA 1
ATOM 2409 C C . PHE A 1 325 ? -6.573 -3.562 -20.044 1.00 49.66 325 PHE A C 1
ATOM 2411 O O . PHE A 1 325 ? -6.099 -4.336 -19.215 1.00 49.66 325 PHE A O 1
ATOM 2418 N N . PRO A 1 326 ? -7.857 -3.651 -20.442 1.00 41.47 326 PRO A N 1
ATOM 2419 C CA . PRO A 1 326 ? -8.660 -4.814 -20.103 1.00 41.47 326 PRO A CA 1
ATOM 2420 C C . PRO A 1 326 ? -7.987 -6.060 -20.706 1.00 41.47 326 PRO A C 1
ATOM 2422 O O . PRO A 1 326 ? -8.090 -6.329 -21.908 1.00 41.47 326 PRO A O 1
ATOM 2425 N N . GLY A 1 327 ? -7.263 -6.818 -19.878 1.00 42.91 327 GLY A N 1
ATOM 2426 C CA . GLY A 1 327 ? -6.679 -8.111 -20.244 1.00 42.91 327 GLY A CA 1
ATOM 2427 C C . GLY A 1 327 ? -5.151 -8.218 -20.288 1.00 42.91 327 GLY A C 1
ATOM 2428 O O . GLY A 1 327 ? -4.658 -9.127 -20.960 1.00 42.91 327 GLY A O 1
ATOM 2429 N N . GLY A 1 328 ? -4.395 -7.358 -19.596 1.00 44.94 328 GLY A N 1
ATOM 2430 C CA . GLY A 1 328 ? -2.965 -7.609 -19.345 1.00 44.94 328 GLY A CA 1
ATOM 2431 C C . GLY A 1 328 ? -2.078 -7.650 -20.598 1.00 44.94 328 GLY A C 1
ATOM 2432 O O . GLY A 1 328 ? -1.080 -8.374 -20.644 1.00 44.94 328 GLY A O 1
ATOM 2433 N N . ILE A 1 329 ? -2.444 -6.906 -21.645 1.00 46.00 329 ILE A N 1
ATOM 2434 C CA . ILE A 1 329 ? -1.543 -6.647 -22.773 1.00 46.00 329 ILE A CA 1
ATOM 2435 C C . ILE A 1 329 ? -0.450 -5.686 -22.304 1.00 46.00 329 ILE A C 1
ATOM 2437 O O . ILE A 1 329 ? -0.734 -4.675 -21.674 1.00 46.00 329 ILE A O 1
ATOM 2441 N N . ALA A 1 330 ? 0.801 -6.068 -22.568 1.00 50.72 330 ALA A N 1
ATOM 2442 C CA . ALA A 1 330 ? 1.999 -5.404 -22.069 1.00 50.72 330 ALA A CA 1
ATOM 2443 C C . ALA A 1 330 ? 1.923 -3.880 -22.223 1.00 50.72 330 ALA A C 1
ATOM 2445 O O . ALA A 1 330 ? 1.707 -3.371 -23.325 1.00 50.72 330 ALA A O 1
ATOM 2446 N N . GLN A 1 331 ? 2.142 -3.183 -21.111 1.00 65.50 331 GLN A N 1
ATOM 2447 C CA . GLN A 1 331 ? 2.230 -1.737 -21.044 1.00 65.50 331 GLN A CA 1
ATOM 2448 C C . GLN A 1 331 ? 3.505 -1.313 -21.773 1.00 65.50 331 GLN A C 1
ATOM 2450 O O . GLN A 1 331 ? 4.593 -1.302 -21.207 1.00 65.50 331 GLN A O 1
ATOM 2455 N N . LYS A 1 332 ? 3.405 -1.064 -23.075 1.00 71.44 332 LYS A N 1
ATOM 2456 C CA . LYS A 1 332 ? 4.534 -0.597 -23.875 1.00 71.44 332 LYS A CA 1
ATOM 2457 C C . LYS A 1 332 ? 4.294 0.836 -24.290 1.00 71.44 332 LYS A C 1
ATOM 2459 O O . LYS A 1 332 ? 3.191 1.192 -24.704 1.00 71.44 332 LYS A O 1
ATOM 2464 N N . ALA A 1 333 ? 5.344 1.634 -24.216 1.00 75.44 333 ALA A N 1
ATOM 2465 C CA . ALA A 1 333 ? 5.406 2.926 -24.873 1.00 75.44 333 ALA A CA 1
ATOM 2466 C C . ALA A 1 333 ? 6.354 2.843 -26.069 1.00 75.44 333 ALA A C 1
ATOM 2468 O O . ALA A 1 333 ? 7.124 1.888 -26.200 1.00 75.44 333 ALA A O 1
ATOM 2469 N N . ALA A 1 334 ? 6.308 3.837 -26.945 1.00 77.69 334 ALA A N 1
ATOM 2470 C CA . ALA A 1 334 ? 7.235 3.915 -28.058 1.00 77.69 334 ALA A CA 1
ATOM 2471 C C . ALA A 1 334 ? 7.742 5.338 -28.272 1.00 77.69 334 ALA A C 1
ATOM 2473 O O . ALA A 1 334 ? 7.039 6.322 -28.040 1.00 77.69 334 ALA A O 1
ATOM 2474 N N . VAL A 1 335 ? 8.978 5.428 -28.741 1.00 80.06 335 VAL A N 1
ATOM 2475 C CA . VAL A 1 335 ? 9.589 6.663 -29.217 1.00 80.06 335 VAL A CA 1
ATOM 2476 C C . VAL A 1 335 ? 10.013 6.422 -30.653 1.00 80.06 335 VAL A C 1
ATOM 2478 O O . VAL A 1 335 ? 10.654 5.413 -30.937 1.00 80.06 335 VAL A O 1
ATOM 2481 N N . VAL A 1 336 ? 9.649 7.332 -31.547 1.00 80.56 336 VAL A N 1
ATOM 2482 C CA . VAL A 1 336 ? 10.207 7.378 -32.898 1.00 80.56 336 VAL A CA 1
ATOM 2483 C C . VAL A 1 336 ? 11.201 8.526 -32.937 1.00 80.56 336 VAL A C 1
ATOM 2485 O O . VAL A 1 336 ? 10.863 9.639 -32.532 1.00 80.56 336 VAL A O 1
ATOM 2488 N N . VAL A 1 337 ? 12.421 8.235 -33.367 1.00 78.31 337 VAL A N 1
ATOM 2489 C CA . VAL A 1 337 ? 13.487 9.221 -33.550 1.00 78.31 337 VAL A CA 1
ATOM 2490 C C . VAL A 1 337 ? 13.841 9.237 -35.023 1.00 78.31 337 VAL A C 1
ATOM 2492 O O . VAL A 1 337 ? 14.179 8.182 -35.549 1.00 78.31 337 VAL A O 1
ATOM 2495 N N . CYS A 1 338 ? 13.731 10.397 -35.656 1.00 74.19 338 CYS A N 1
ATOM 2496 C CA . CYS A 1 338 ? 14.071 10.598 -37.059 1.00 74.19 338 CYS A CA 1
ATOM 2497 C C . CYS A 1 338 ? 15.278 11.525 -37.187 1.00 74.19 338 CYS A C 1
ATOM 2499 O O . CYS A 1 338 ? 15.373 12.484 -36.412 1.00 74.19 338 CYS A O 1
ATOM 2501 N N . ASP A 1 339 ? 16.151 11.238 -38.144 1.00 70.19 339 ASP A N 1
ATOM 2502 C CA . ASP A 1 339 ? 17.166 12.175 -38.638 1.00 70.19 339 ASP A CA 1
ATOM 2503 C C . ASP A 1 339 ? 16.557 13.192 -39.629 1.00 70.19 339 ASP A C 1
ATOM 2505 O O . ASP A 1 339 ? 15.346 13.174 -39.896 1.00 70.19 339 ASP A O 1
ATOM 2509 N N . ASP A 1 340 ? 17.359 14.141 -40.125 1.00 66.69 340 ASP A N 1
ATOM 2510 C CA . ASP A 1 340 ? 16.909 15.176 -41.067 1.00 66.69 340 ASP A CA 1
ATOM 2511 C C . ASP A 1 340 ? 16.708 14.691 -42.513 1.00 66.69 340 ASP A C 1
ATOM 2513 O O . ASP A 1 340 ? 16.159 15.423 -43.351 1.00 66.69 340 ASP A O 1
ATOM 2517 N N . GLU A 1 341 ? 17.031 13.428 -42.769 1.00 66.44 341 GLU A N 1
ATOM 2518 C CA . GLU A 1 341 ? 16.887 12.706 -44.027 1.00 66.44 341 GLU A CA 1
ATOM 2519 C C . GLU A 1 341 ? 15.627 11.818 -44.058 1.00 66.44 341 GLU A C 1
ATOM 2521 O O . GLU A 1 341 ? 15.402 11.090 -45.032 1.00 66.44 341 GLU A O 1
ATOM 2526 N N . ASP A 1 342 ? 14.761 11.942 -43.043 1.00 64.12 342 ASP A N 1
ATOM 2527 C CA . ASP A 1 342 ? 13.524 11.179 -42.840 1.00 64.12 342 ASP A CA 1
ATOM 2528 C C . ASP A 1 342 ? 13.751 9.663 -42.587 1.00 64.12 342 ASP A C 1
ATOM 2530 O O . ASP A 1 342 ? 12.820 8.869 -42.765 1.00 64.12 342 ASP A O 1
ATOM 2534 N N . PHE A 1 343 ? 14.942 9.226 -42.149 1.00 72.75 343 PHE A N 1
ATOM 2535 C CA . PHE A 1 343 ? 15.140 7.868 -41.628 1.00 72.75 343 PHE A CA 1
ATOM 2536 C C . PHE A 1 343 ? 14.804 7.817 -40.139 1.00 72.75 343 PHE A C 1
ATOM 2538 O O . PHE A 1 343 ? 15.345 8.543 -39.307 1.00 72.75 343 PHE A O 1
ATOM 2545 N N . CYS A 1 344 ? 13.887 6.918 -39.786 1.00 73.56 344 CYS A N 1
ATOM 2546 C CA . CYS A 1 344 ? 13.285 6.893 -38.462 1.00 73.56 344 CYS A CA 1
ATOM 2547 C C . CYS A 1 344 ? 13.468 5.538 -37.763 1.00 73.56 344 CYS A C 1
ATOM 2549 O O . CYS A 1 344 ? 13.146 4.475 -38.298 1.00 73.56 344 CYS A O 1
ATOM 2551 N N . VAL A 1 345 ? 13.882 5.570 -36.496 1.00 79.69 345 VAL A N 1
ATOM 2552 C CA . VAL A 1 345 ? 13.992 4.391 -35.628 1.00 79.69 345 VAL A CA 1
ATOM 2553 C C . VAL A 1 345 ? 12.849 4.358 -34.621 1.00 79.69 345 VAL A C 1
ATOM 2555 O O . VAL A 1 345 ? 12.637 5.298 -33.855 1.00 79.69 345 VAL A O 1
ATOM 2558 N N . LEU A 1 346 ? 12.134 3.228 -34.578 1.00 82.81 346 LEU A N 1
ATOM 2559 C CA . LEU A 1 346 ? 11.138 2.921 -33.551 1.00 82.81 346 LEU A CA 1
ATOM 2560 C C . LEU A 1 346 ? 11.799 2.215 -32.360 1.00 82.81 346 LEU A C 1
ATOM 2562 O O . LEU A 1 346 ? 12.192 1.050 -32.450 1.00 82.81 346 LEU A O 1
ATOM 2566 N N . HIS A 1 347 ? 11.836 2.885 -31.213 1.00 83.88 347 HIS A N 1
ATOM 2567 C CA . HIS A 1 347 ? 12.286 2.321 -29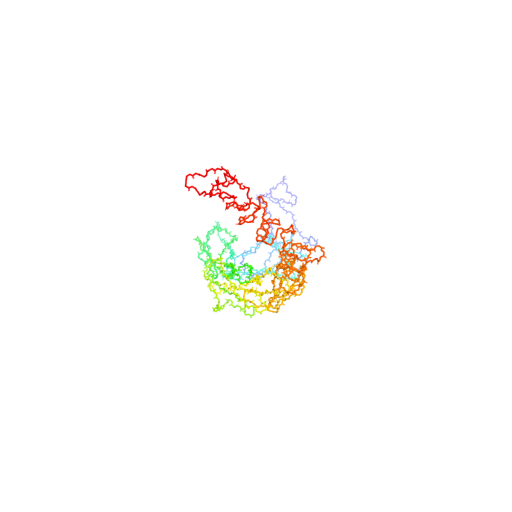.944 1.00 83.88 347 HIS A CA 1
ATOM 2568 C C . HIS A 1 347 ? 11.095 2.004 -29.040 1.00 83.88 347 HIS A C 1
ATOM 2570 O O . HIS A 1 347 ? 10.361 2.901 -28.623 1.00 83.88 347 HIS A O 1
ATOM 2576 N N . VAL A 1 348 ? 10.898 0.721 -28.731 1.00 82.56 348 VAL A N 1
ATOM 2577 C CA . VAL A 1 348 ? 9.809 0.252 -27.861 1.00 82.56 348 VAL A CA 1
ATOM 2578 C C . VAL A 1 348 ? 10.313 0.116 -26.429 1.00 82.56 348 VAL A C 1
ATOM 2580 O O . VAL A 1 348 ? 11.334 -0.519 -26.171 1.00 82.56 348 VAL A O 1
ATOM 2583 N N . ILE A 1 349 ? 9.563 0.687 -25.495 1.00 80.12 349 ILE A N 1
ATOM 2584 C CA . ILE A 1 349 ? 9.897 0.765 -24.077 1.00 80.12 349 ILE A CA 1
ATOM 2585 C C . ILE A 1 349 ? 8.929 -0.133 -23.315 1.00 80.12 349 ILE A C 1
ATOM 2587 O O . ILE A 1 349 ? 7.715 0.049 -23.395 1.00 80.12 349 ILE A O 1
ATOM 2591 N N . GLU A 1 350 ? 9.474 -1.098 -22.578 1.00 76.75 350 GLU A N 1
ATOM 2592 C CA . GLU A 1 350 ? 8.701 -1.934 -21.658 1.00 76.75 350 GLU A CA 1
ATOM 2593 C C . GLU A 1 350 ? 8.434 -1.152 -20.363 1.00 76.75 350 GLU A C 1
ATOM 2595 O O . GLU A 1 350 ? 9.363 -0.593 -19.768 1.00 76.75 350 GLU A O 1
ATOM 2600 N N . LEU A 1 351 ? 7.172 -1.116 -19.934 1.00 73.62 351 LEU A N 1
ATOM 2601 C CA . LEU A 1 351 ? 6.752 -0.525 -18.667 1.00 73.62 351 LEU A CA 1
ATOM 2602 C C . LEU A 1 351 ? 6.418 -1.650 -17.678 1.00 73.62 351 LEU A C 1
ATOM 2604 O O . LEU A 1 351 ? 5.650 -2.559 -17.994 1.00 73.62 351 LEU A O 1
ATOM 2608 N N . ASP A 1 352 ? 6.993 -1.569 -16.482 1.00 73.62 352 ASP A N 1
ATOM 2609 C CA . ASP A 1 352 ? 6.708 -2.434 -15.337 1.00 73.62 352 ASP A CA 1
ATOM 2610 C C . ASP A 1 352 ? 5.952 -1.612 -14.282 1.00 73.62 352 ASP A C 1
ATOM 2612 O O . ASP A 1 352 ? 6.524 -1.110 -13.309 1.00 73.62 352 ASP A O 1
ATOM 2616 N N . ILE A 1 353 ? 4.663 -1.367 -14.542 1.00 72.56 353 ILE A N 1
ATOM 2617 C CA . ILE A 1 353 ? 3.794 -0.636 -13.614 1.00 72.56 353 ILE A CA 1
ATOM 2618 C C . ILE A 1 353 ? 2.992 -1.640 -12.799 1.00 72.56 353 ILE A C 1
ATOM 2620 O O . ILE A 1 353 ? 2.188 -2.400 -13.342 1.00 72.56 353 ILE A O 1
ATOM 2624 N N . ALA A 1 354 ? 3.220 -1.623 -11.491 1.00 70.50 354 ALA A N 1
ATOM 2625 C CA . ALA A 1 354 ? 2.465 -2.415 -10.541 1.00 70.50 354 ALA A CA 1
ATOM 2626 C C . ALA A 1 354 ? 1.099 -1.770 -10.281 1.00 70.50 354 ALA A C 1
ATOM 2628 O O . ALA A 1 354 ? 1.030 -0.591 -9.928 1.00 70.50 354 ALA A O 1
ATOM 2629 N N . ASP A 1 355 ? 0.052 -2.572 -10.409 1.00 74.94 355 ASP A N 1
ATOM 2630 C CA . ASP A 1 355 ? -1.307 -2.261 -9.963 1.00 74.94 355 ASP A CA 1
ATOM 2631 C C . ASP A 1 355 ? -1.346 -2.162 -8.417 1.00 74.94 355 ASP A C 1
ATOM 2633 O O . ASP A 1 355 ? -0.606 -2.870 -7.711 1.00 74.94 355 ASP A O 1
ATOM 2637 N N . VAL A 1 356 ? -2.132 -1.218 -7.882 1.00 76.50 356 VAL A N 1
ATOM 2638 C CA . VAL A 1 356 ? -2.184 -0.902 -6.450 1.00 76.50 356 VAL A CA 1
ATOM 2639 C C . VAL A 1 356 ? -3.604 -0.634 -5.929 1.00 76.50 356 VAL A C 1
ATOM 2641 O O . VAL A 1 356 ? -4.034 0.512 -5.777 1.00 76.50 356 VAL A O 1
ATOM 2644 N N . LEU A 1 357 ? -4.216 -1.669 -5.361 1.00 86.25 357 LEU A N 1
ATOM 2645 C CA . LEU A 1 357 ? -5.403 -1.537 -4.515 1.00 86.25 357 LEU A CA 1
ATOM 2646 C C . LEU A 1 357 ? -5.083 -0.998 -3.101 1.00 86.25 357 LEU A C 1
ATOM 2648 O O . LEU A 1 357 ? -4.260 -1.548 -2.363 1.00 86.25 357 LEU A O 1
ATOM 2652 N N . ASN A 1 358 ? -5.796 0.043 -2.656 1.00 88.88 358 ASN A N 1
ATOM 2653 C CA . ASN A 1 358 ? -5.628 0.668 -1.337 1.00 88.88 358 ASN A CA 1
ATOM 2654 C C . ASN A 1 358 ? -6.933 0.753 -0.525 1.00 88.88 358 ASN A C 1
ATOM 2656 O O . ASN A 1 358 ? -8.035 0.820 -1.064 1.00 88.88 358 ASN A O 1
ATOM 2660 N N . PHE A 1 359 ? -6.819 0.840 0.807 1.00 93.88 359 PHE A N 1
ATOM 2661 C CA . PHE A 1 359 ? -7.948 1.173 1.690 1.00 93.88 359 PHE A CA 1
ATOM 2662 C C . PHE A 1 359 ? -8.060 2.686 1.899 1.00 93.88 359 PHE A C 1
ATOM 2664 O O . PHE A 1 359 ? -7.088 3.345 2.262 1.00 93.88 359 PHE A O 1
ATOM 2671 N N . THR A 1 360 ? -9.272 3.229 1.782 1.00 94.88 360 THR A N 1
ATOM 2672 C CA . THR A 1 360 ? -9.583 4.646 2.073 1.00 94.88 360 THR A CA 1
ATOM 2673 C C . THR A 1 360 ? -10.310 4.851 3.398 1.00 94.88 360 THR A C 1
ATOM 2675 O O . THR A 1 360 ? -10.544 5.980 3.829 1.00 94.88 360 THR A O 1
ATOM 2678 N N . SER A 1 361 ? -10.680 3.758 4.059 1.00 96.44 361 SER A N 1
ATOM 2679 C CA . SER A 1 361 ? -11.507 3.754 5.263 1.00 96.44 361 SER A CA 1
ATOM 2680 C C . SER A 1 361 ? -10.767 3.145 6.452 1.00 96.44 361 SER A C 1
ATOM 2682 O O . SER A 1 361 ? -9.911 2.274 6.291 1.00 96.44 361 SER A O 1
ATOM 2684 N N . THR A 1 362 ? -11.139 3.577 7.658 1.00 96.94 362 THR A N 1
ATOM 2685 C CA . THR A 1 362 ? -10.548 3.104 8.916 1.00 96.94 362 THR A CA 1
ATOM 2686 C C . THR A 1 362 ? -11.636 2.477 9.794 1.00 96.94 362 THR A C 1
ATOM 2688 O O . THR A 1 362 ? -12.647 3.140 10.045 1.00 96.94 362 THR A O 1
ATOM 2691 N N . PRO A 1 363 ? -11.463 1.235 10.280 1.00 97.38 363 PRO A N 1
ATOM 2692 C CA . PRO A 1 363 ? -12.446 0.568 11.126 1.00 97.38 363 PRO A CA 1
ATOM 2693 C C . PRO A 1 363 ? -12.536 1.200 12.517 1.00 97.38 363 PRO A C 1
ATOM 2695 O O . PRO A 1 363 ? -11.538 1.638 13.092 1.00 97.38 363 PRO A O 1
ATOM 2698 N N . GLY A 1 364 ? -13.738 1.195 13.097 1.00 95.69 364 GLY A N 1
ATOM 2699 C CA . GLY A 1 364 ? -13.918 1.507 14.515 1.00 95.69 364 GLY A CA 1
ATOM 2700 C C . GLY A 1 364 ? -13.286 0.426 15.396 1.00 95.69 364 GLY A C 1
ATOM 2701 O O . GLY A 1 364 ? -13.332 -0.756 15.057 1.00 95.69 364 GLY A O 1
ATOM 2702 N N . THR A 1 365 ? -12.715 0.809 16.536 1.00 97.06 365 THR A N 1
ATOM 2703 C CA . THR A 1 365 ? -11.977 -0.107 17.429 1.00 97.06 365 THR A CA 1
ATOM 2704 C C . THR A 1 365 ? -12.721 -0.429 18.724 1.00 97.06 365 THR A C 1
ATOM 2706 O O . THR A 1 365 ? -12.124 -0.992 19.636 1.00 97.06 365 THR A O 1
ATOM 2709 N N . SER A 1 366 ? -13.999 -0.066 18.838 1.00 95.38 366 SER A N 1
ATOM 2710 C CA . SER A 1 366 ? -14.833 -0.346 20.010 1.00 95.38 366 SER A CA 1
ATOM 2711 C C . SER A 1 366 ? -16.121 -1.060 19.615 1.00 95.38 366 SER A C 1
ATOM 2713 O O . SER A 1 366 ? -16.742 -0.716 18.608 1.00 95.38 366 SER A O 1
ATOM 2715 N N . ALA A 1 367 ? -16.530 -2.027 20.427 1.00 95.62 367 ALA A N 1
ATOM 2716 C CA . ALA A 1 367 ? -17.819 -2.701 20.335 1.00 95.62 367 ALA A CA 1
ATOM 2717 C C . ALA A 1 367 ? -18.399 -2.889 21.739 1.00 95.62 367 ALA A C 1
ATOM 2719 O O . ALA A 1 367 ? -17.663 -2.897 22.721 1.00 95.62 367 ALA A O 1
ATOM 2720 N N . ILE A 1 368 ? -19.713 -3.050 21.820 1.00 92.25 368 ILE A N 1
ATOM 2721 C CA . ILE A 1 368 ? -20.418 -3.406 23.050 1.00 92.25 368 ILE A CA 1
ATOM 2722 C C . ILE A 1 368 ? -20.951 -4.819 22.838 1.00 92.25 368 ILE A C 1
ATOM 2724 O O . ILE A 1 368 ? -21.449 -5.131 21.750 1.00 92.25 368 ILE A O 1
ATOM 2728 N N . ALA A 1 369 ? -20.813 -5.688 23.833 1.00 91.00 369 ALA A N 1
ATOM 2729 C CA . ALA A 1 369 ? -21.367 -7.032 23.749 1.00 91.00 369 ALA A CA 1
ATOM 2730 C C . ALA A 1 369 ? -22.878 -7.012 23.477 1.00 91.00 369 ALA A C 1
ATOM 2732 O O . ALA A 1 369 ? -23.571 -6.046 23.785 1.00 91.00 369 ALA A O 1
ATOM 2733 N N . ASN A 1 370 ? -23.377 -8.042 22.791 1.00 88.44 370 ASN A N 1
ATOM 2734 C CA . ASN A 1 370 ? -24.763 -8.145 22.319 1.00 88.44 370 ASN A CA 1
ATOM 2735 C C . ASN A 1 370 ? -25.240 -7.019 21.372 1.00 88.44 370 ASN A C 1
ATOM 2737 O O . ASN A 1 370 ? -26.349 -7.100 20.840 1.00 88.44 370 ASN A O 1
ATOM 2741 N N . GLN A 1 371 ? -24.410 -6.016 21.065 1.00 90.88 371 GLN A N 1
ATOM 2742 C CA . GLN A 1 371 ? -24.698 -4.984 20.073 1.00 90.88 371 GLN A CA 1
ATOM 2743 C C . GLN A 1 371 ? -23.963 -5.264 18.761 1.00 90.88 371 GLN A C 1
ATOM 2745 O O . GLN A 1 371 ? -22.841 -5.766 18.729 1.00 90.88 371 GLN A O 1
ATOM 2750 N N . GLN A 1 372 ? -24.605 -4.954 17.635 1.00 95.69 372 GLN A N 1
ATOM 2751 C CA . GLN A 1 372 ? -23.986 -5.149 16.328 1.00 95.69 372 GLN A CA 1
ATOM 2752 C C . GLN A 1 372 ? -22.884 -4.109 16.089 1.00 95.69 372 GLN A C 1
ATOM 2754 O O . GLN A 1 372 ? -23.144 -2.913 15.976 1.00 95.69 372 GLN A O 1
ATOM 2759 N N . TYR A 1 373 ? -21.659 -4.593 15.925 1.00 97.56 373 TYR A N 1
ATOM 2760 C CA . TYR A 1 373 ? -20.561 -3.874 15.304 1.00 97.56 373 TYR A CA 1
ATOM 2761 C C . TYR A 1 373 ? -20.736 -3.872 13.781 1.00 97.56 373 TYR A C 1
ATOM 2763 O O . TYR A 1 373 ? -21.065 -4.896 13.171 1.00 97.56 373 TYR A O 1
ATOM 2771 N N . SER A 1 374 ? -20.477 -2.725 13.153 1.00 97.56 374 SER A N 1
ATOM 2772 C CA . SER A 1 374 ? -20.478 -2.600 11.697 1.00 97.56 374 SER A CA 1
ATOM 2773 C C . SER A 1 374 ? -19.350 -1.697 11.213 1.00 97.56 374 SER A C 1
ATOM 2775 O O . SER A 1 374 ? -19.006 -0.709 11.862 1.00 97.56 374 SER A O 1
ATOM 2777 N N . TYR A 1 375 ? -18.779 -2.044 10.064 1.00 98.12 375 TYR A N 1
ATOM 2778 C CA . TYR A 1 375 ? -17.748 -1.262 9.394 1.00 98.12 375 TYR A CA 1
ATOM 2779 C C . TYR A 1 375 ? -17.908 -1.402 7.879 1.00 98.12 375 TYR A C 1
ATOM 2781 O O . TYR A 1 375 ? -17.947 -2.512 7.354 1.00 98.12 375 TYR A O 1
ATOM 2789 N N . GLN A 1 376 ? -18.028 -0.275 7.178 1.00 98.06 376 GLN A N 1
ATOM 2790 C CA . GLN A 1 376 ? -18.083 -0.248 5.721 1.00 98.06 376 GLN A CA 1
ATOM 2791 C C . GLN A 1 376 ? -16.674 -0.067 5.166 1.00 98.06 376 GLN A C 1
ATOM 2793 O O . GLN A 1 376 ? -16.054 0.978 5.370 1.00 98.06 376 GLN A O 1
ATOM 2798 N N . VAL A 1 377 ? -16.200 -1.070 4.433 1.00 97.62 377 VAL A N 1
ATOM 2799 C CA . VAL A 1 377 ? -14.928 -0.992 3.723 1.00 97.62 377 VAL A CA 1
ATOM 2800 C C . VAL A 1 377 ? -15.080 -0.038 2.542 1.00 97.62 377 VAL A C 1
ATOM 2802 O O . VAL A 1 377 ? -15.976 -0.188 1.712 1.00 97.62 377 VAL A O 1
ATOM 2805 N N . GLY A 1 378 ? -14.207 0.956 2.514 1.00 94.75 378 GLY A N 1
ATOM 2806 C CA . GLY A 1 378 ? -13.902 1.805 1.374 1.00 94.75 378 GLY A CA 1
ATOM 2807 C C . GLY A 1 378 ? -12.505 1.484 0.862 1.00 94.75 378 GLY A C 1
ATOM 2808 O O . GLY A 1 378 ? -11.555 1.404 1.654 1.00 94.75 378 GLY A O 1
ATOM 2809 N N . THR A 1 379 ? -12.415 1.304 -0.448 1.00 93.50 379 THR A N 1
ATOM 2810 C CA . THR A 1 379 ? -11.185 1.105 -1.208 1.00 93.50 379 THR A CA 1
ATOM 2811 C C . THR A 1 379 ? -10.981 2.251 -2.188 1.00 93.50 379 THR A C 1
ATOM 2813 O O . THR A 1 379 ? -11.859 3.102 -2.348 1.00 93.50 379 THR A O 1
ATOM 2816 N N . PHE A 1 380 ? -9.782 2.317 -2.740 1.00 87.75 380 PHE A N 1
ATOM 2817 C CA . PHE A 1 380 ? -9.435 3.138 -3.883 1.00 87.75 380 PHE A CA 1
ATOM 2818 C C . PHE A 1 380 ? -8.353 2.406 -4.642 1.00 87.75 380 PHE A C 1
ATOM 2820 O O . PHE A 1 380 ? -7.370 1.963 -4.039 1.00 87.75 380 PHE A O 1
ATOM 2827 N N . ASP A 1 381 ? -8.551 2.320 -5.934 1.00 83.38 381 ASP A N 1
ATOM 2828 C CA . ASP A 1 381 ? -7.602 1.742 -6.854 1.00 83.38 381 ASP A CA 1
ATOM 2829 C C . ASP A 1 381 ? -7.455 2.741 -8.012 1.00 83.38 381 ASP A C 1
ATOM 2831 O O . ASP A 1 381 ? -8.474 3.156 -8.577 1.00 83.38 381 ASP A O 1
ATOM 2835 N N . PRO A 1 382 ? -6.251 3.295 -8.253 1.00 73.56 382 PRO A N 1
ATOM 2836 C CA . PRO A 1 382 ? -6.060 4.395 -9.189 1.00 73.56 382 PRO A CA 1
ATOM 2837 C C . PRO A 1 382 ? -6.399 4.058 -10.649 1.00 73.56 382 PRO A C 1
ATOM 2839 O O . PRO A 1 382 ? -5.512 3.899 -11.472 1.00 73.56 382 PRO A O 1
ATOM 2842 N N . GLY A 1 383 ? -7.677 4.120 -10.997 1.00 66.75 383 GLY A N 1
ATOM 2843 C CA . GLY A 1 383 ? -8.153 3.940 -12.364 1.00 66.75 383 GLY A CA 1
ATOM 2844 C C . GLY A 1 383 ? -9.289 2.938 -12.482 1.00 66.75 383 GLY A C 1
ATOM 2845 O O . GLY A 1 383 ? -10.237 3.151 -13.237 1.00 66.75 383 GLY A O 1
ATOM 2846 N N . ASP A 1 384 ? -9.294 1.947 -11.594 1.00 71.50 384 ASP A N 1
ATOM 2847 C CA . ASP A 1 384 ? -10.370 0.975 -11.499 1.00 71.50 384 ASP A CA 1
ATOM 2848 C C . ASP A 1 384 ? -10.812 0.717 -10.056 1.00 71.50 384 ASP A C 1
ATOM 2850 O O . ASP A 1 384 ? -10.391 -0.230 -9.412 1.00 71.50 384 ASP A O 1
ATOM 2854 N N . ASP A 1 385 ? -11.787 1.480 -9.560 1.00 76.56 385 ASP A N 1
ATOM 2855 C CA . ASP A 1 385 ? -12.391 1.218 -8.244 1.00 76.56 385 ASP A CA 1
ATOM 2856 C C . ASP A 1 385 ? -13.246 -0.082 -8.194 1.00 76.56 385 ASP A C 1
ATOM 2858 O O . ASP A 1 385 ? -14.030 -0.275 -7.248 1.00 76.56 385 ASP A O 1
ATOM 2862 N N . SER A 1 386 ? -13.180 -0.955 -9.210 1.00 83.19 386 SER A N 1
ATOM 2863 C CA . SER A 1 386 ? -13.859 -2.246 -9.201 1.00 83.19 386 SER A CA 1
ATOM 2864 C C . SER A 1 386 ? -13.290 -3.171 -8.124 1.00 83.19 386 SER A C 1
ATOM 2866 O O . SER A 1 386 ? -12.126 -3.156 -7.737 1.00 83.19 386 SER A O 1
ATOM 2868 N N . VAL A 1 387 ? -14.175 -3.988 -7.560 1.00 89.56 387 VAL A N 1
ATOM 2869 C CA . VAL A 1 387 ? -13.812 -4.958 -6.531 1.00 89.56 387 VAL A CA 1
ATOM 2870 C C . VAL A 1 387 ? -14.422 -6.290 -6.918 1.00 89.56 387 VAL A C 1
ATOM 2872 O O . VAL A 1 387 ? -15.647 -6.443 -6.919 1.00 89.56 387 VAL A O 1
ATOM 2875 N N . ALA A 1 388 ? -13.577 -7.283 -7.180 1.00 91.56 388 ALA A N 1
ATOM 2876 C CA . ALA A 1 388 ? -14.020 -8.643 -7.450 1.00 91.56 388 ALA A CA 1
ATOM 2877 C C . ALA A 1 388 ? -14.525 -9.354 -6.192 1.00 91.56 388 ALA A C 1
ATOM 2879 O O . ALA A 1 388 ? -15.420 -10.204 -6.270 1.00 91.56 388 ALA A O 1
ATOM 2880 N N . GLY A 1 389 ? -13.963 -9.047 -5.018 1.00 94.62 389 GLY A N 1
ATOM 2881 C CA . GLY A 1 389 ? -14.379 -9.726 -3.800 1.00 94.62 389 GLY A CA 1
ATOM 2882 C C . GLY A 1 389 ? -13.832 -9.192 -2.484 1.00 94.62 389 GLY A C 1
ATOM 2883 O O . GLY A 1 389 ? -12.803 -8.531 -2.395 1.00 94.62 389 GLY A O 1
ATOM 2884 N N . TYR A 1 390 ? -14.547 -9.578 -1.429 1.00 97.62 390 TYR A N 1
ATOM 2885 C CA . TYR A 1 390 ? -14.218 -9.312 -0.036 1.00 97.62 390 TYR A CA 1
ATOM 2886 C C . TYR A 1 390 ? -14.115 -10.632 0.728 1.00 97.62 390 TYR A C 1
ATOM 2888 O O . TYR A 1 390 ? -14.964 -11.514 0.570 1.00 97.62 390 TYR A O 1
ATOM 2896 N N . GLN A 1 391 ? -13.115 -10.765 1.598 1.00 97.69 391 GLN A N 1
ATOM 2897 C CA . GLN A 1 391 ? -12.909 -11.979 2.385 1.00 97.69 391 GLN A CA 1
ATOM 2898 C C . GLN A 1 391 ? -12.457 -11.674 3.817 1.00 97.69 391 GLN A C 1
ATOM 2900 O O . GLN A 1 391 ? -11.636 -10.796 4.060 1.00 97.69 391 GLN A O 1
ATOM 2905 N N . VAL A 1 392 ? -12.972 -12.442 4.780 1.00 97.75 392 VAL A N 1
ATOM 2906 C CA . VAL A 1 392 ? -12.444 -12.472 6.152 1.00 97.75 392 VAL A CA 1
ATOM 2907 C C . VAL A 1 392 ? -11.310 -13.489 6.199 1.00 97.75 392 VAL A C 1
ATOM 2909 O O . VAL A 1 392 ? -11.537 -14.676 5.967 1.00 97.75 392 VAL A O 1
ATOM 2912 N N . MET A 1 393 ? -10.100 -13.030 6.507 1.00 98.00 393 MET A N 1
ATOM 2913 C CA . MET A 1 393 ? -8.917 -13.886 6.636 1.00 98.00 393 MET A CA 1
ATOM 2914 C C . MET A 1 393 ? -8.803 -14.452 8.052 1.00 98.00 393 MET A C 1
ATOM 2916 O O . MET A 1 393 ? -8.502 -15.631 8.237 1.00 98.00 393 MET A O 1
ATOM 2920 N N . SER A 1 394 ? -9.072 -13.616 9.060 1.00 97.12 394 SER A N 1
ATOM 2921 C CA . SER A 1 394 ? -9.141 -14.017 10.466 1.00 97.12 394 SER A CA 1
ATOM 2922 C C . SER A 1 394 ? -10.051 -13.076 11.264 1.00 97.12 394 SER A C 1
ATOM 2924 O O . SER A 1 394 ? -10.248 -11.924 10.878 1.00 97.12 394 SER A O 1
ATOM 2926 N N . GLY A 1 395 ? -10.646 -13.563 12.353 1.00 96.00 395 GLY A N 1
ATOM 2927 C CA . GLY A 1 395 ? -11.564 -12.776 13.177 1.00 96.00 395 GLY A CA 1
ATOM 2928 C C . GLY A 1 395 ? -12.290 -13.601 14.246 1.00 96.00 395 GLY A C 1
ATOM 2929 O O . GLY A 1 395 ? -12.137 -14.828 14.282 1.00 96.00 395 GLY A O 1
ATOM 2930 N N . PRO A 1 396 ? -13.083 -12.946 15.116 1.00 96.19 396 PRO A N 1
ATOM 2931 C CA . PRO A 1 396 ? -13.938 -13.617 16.087 1.00 96.19 396 PRO A CA 1
ATOM 2932 C C . PRO A 1 396 ? -15.036 -14.437 15.397 1.00 96.19 396 PRO A C 1
ATOM 2934 O O . PRO A 1 396 ? -15.401 -14.208 14.238 1.00 96.19 396 PRO A O 1
ATOM 2937 N N . THR A 1 397 ? -15.582 -15.414 16.122 1.00 94.12 397 THR A N 1
ATOM 2938 C CA . THR A 1 397 ? -16.631 -16.290 15.583 1.00 94.12 397 THR A CA 1
ATOM 2939 C C . THR A 1 397 ? -17.879 -15.470 15.249 1.00 94.12 397 THR A C 1
ATOM 2941 O O . THR A 1 397 ? -18.342 -14.674 16.060 1.00 94.12 397 THR A O 1
ATOM 2944 N N . GLY A 1 398 ? -18.437 -15.673 14.053 1.00 94.12 398 GLY A N 1
ATOM 2945 C CA . GLY A 1 398 ? -19.637 -14.965 13.592 1.00 94.12 398 GLY A CA 1
ATOM 2946 C C . GLY A 1 398 ? -19.372 -13.625 12.900 1.00 94.12 398 GLY A C 1
ATOM 2947 O O . GLY A 1 398 ? -20.325 -13.015 12.422 1.00 94.12 398 GLY A O 1
ATOM 2948 N N . LEU A 1 399 ? -18.115 -13.175 12.799 1.00 97.50 399 LEU A N 1
ATOM 2949 C CA . LEU A 1 399 ? -17.769 -12.024 11.966 1.00 97.50 399 LEU A CA 1
ATOM 2950 C C . LEU A 1 399 ? -17.954 -12.369 10.484 1.00 97.50 399 LEU A C 1
ATOM 2952 O O . LEU A 1 399 ? -17.495 -13.408 10.006 1.00 97.50 399 LEU A O 1
ATOM 2956 N N . THR A 1 400 ? -18.635 -11.492 9.751 1.00 97.75 400 THR A N 1
ATOM 2957 C CA . THR A 1 400 ? -18.919 -11.666 8.322 1.00 97.75 400 THR A CA 1
ATOM 2958 C C . THR A 1 400 ? -18.604 -10.396 7.546 1.00 97.75 400 THR A C 1
ATOM 2960 O O . THR A 1 400 ? -18.650 -9.298 8.098 1.00 97.75 400 THR A O 1
ATOM 2963 N N . ILE A 1 401 ? -18.306 -10.546 6.255 1.00 98.31 401 ILE A N 1
ATOM 2964 C CA . ILE A 1 401 ? -18.191 -9.447 5.294 1.00 98.31 401 ILE A CA 1
ATOM 2965 C C . ILE A 1 401 ? -19.129 -9.734 4.120 1.00 98.31 401 ILE A C 1
ATOM 2967 O O . ILE A 1 401 ? -19.190 -10.861 3.625 1.00 98.31 401 ILE A O 1
ATOM 2971 N N . SER A 1 402 ? -19.923 -8.745 3.725 1.00 97.50 402 SER A N 1
ATOM 2972 C CA . SER A 1 402 ? -20.828 -8.862 2.577 1.00 97.50 402 SER A CA 1
ATOM 2973 C C . SER A 1 402 ? -20.095 -8.637 1.250 1.00 97.50 402 SER A C 1
ATOM 2975 O O . SER A 1 402 ? -18.986 -8.109 1.223 1.00 97.50 402 SER A O 1
ATOM 2977 N N . GLY A 1 403 ? -20.749 -8.966 0.130 1.00 93.44 403 GLY A N 1
ATOM 2978 C CA . GLY A 1 403 ? -20.222 -8.685 -1.213 1.00 93.44 403 GLY A CA 1
ATOM 2979 C C . GLY A 1 403 ? -20.088 -7.193 -1.549 1.00 93.44 403 GLY A C 1
ATOM 2980 O O . GLY A 1 403 ? -19.516 -6.865 -2.575 1.00 93.44 403 GLY A O 1
ATOM 2981 N N . THR A 1 404 ? -20.595 -6.294 -0.700 1.00 94.62 404 THR A N 1
ATOM 2982 C CA . THR A 1 404 ? -20.422 -4.838 -0.830 1.00 94.62 404 THR A CA 1
ATOM 2983 C C . THR A 1 404 ? -19.453 -4.278 0.214 1.00 94.62 404 THR A C 1
ATOM 2985 O O . THR A 1 404 ? -19.507 -3.091 0.518 1.00 94.62 404 THR A O 1
ATOM 2988 N N . GLY A 1 405 ? -18.644 -5.121 0.864 1.00 96.31 405 GLY A N 1
ATOM 2989 C CA . GLY A 1 405 ? -17.640 -4.682 1.836 1.00 96.31 405 GLY A CA 1
ATOM 2990 C C . GLY A 1 405 ? -18.185 -4.277 3.209 1.00 96.31 405 GLY A C 1
ATOM 2991 O O . GLY A 1 405 ? -17.439 -3.747 4.027 1.00 96.31 405 GLY A O 1
ATOM 2992 N N . LEU A 1 406 ? -19.467 -4.519 3.507 1.00 98.00 406 LEU A N 1
ATOM 2993 C CA . LEU A 1 406 ? -19.997 -4.294 4.857 1.00 98.00 406 LEU A CA 1
ATOM 2994 C C . LEU A 1 406 ? -19.565 -5.437 5.782 1.00 98.00 406 LEU A C 1
ATOM 2996 O O . LEU A 1 406 ? -20.057 -6.560 5.639 1.00 98.00 406 LEU A O 1
ATOM 3000 N N . VAL A 1 407 ? -18.675 -5.137 6.725 1.00 98.44 407 VAL A N 1
ATOM 3001 C CA . VAL A 1 407 ? -18.289 -6.011 7.836 1.00 98.44 407 VAL A CA 1
ATOM 3002 C C . VAL A 1 407 ? -19.334 -5.893 8.937 1.00 98.44 407 VAL A C 1
ATOM 3004 O O . VAL A 1 407 ? -19.662 -4.786 9.366 1.00 98.44 407 VAL A O 1
ATOM 3007 N N . THR A 1 408 ? -19.844 -7.028 9.414 1.00 98.12 408 THR A N 1
ATOM 3008 C CA . THR A 1 408 ? -20.763 -7.083 10.557 1.00 98.12 408 THR A CA 1
ATOM 3009 C C . THR A 1 408 ? -20.367 -8.180 11.529 1.00 98.12 408 THR A C 1
ATOM 3011 O O . THR A 1 408 ? -19.927 -9.263 11.132 1.00 98.12 408 THR A O 1
ATOM 3014 N N . TRP A 1 409 ? -20.533 -7.893 12.814 1.00 97.88 409 TRP A N 1
ATOM 3015 C CA . TRP A 1 409 ? -20.289 -8.836 13.894 1.00 97.88 409 TRP A CA 1
ATOM 3016 C C . TRP A 1 409 ? -21.098 -8.427 15.124 1.00 97.88 409 TRP A C 1
ATOM 3018 O O . TRP A 1 409 ? -21.294 -7.242 15.362 1.00 97.88 409 TRP A O 1
ATOM 3028 N N . THR A 1 410 ? -21.564 -9.391 15.906 1.00 95.44 410 THR A N 1
ATOM 3029 C CA . THR A 1 410 ? -22.187 -9.140 17.209 1.00 95.44 410 THR A CA 1
ATOM 3030 C C . THR A 1 410 ? -21.387 -9.936 18.231 1.00 95.44 410 THR A C 1
ATOM 3032 O O . THR A 1 410 ? -21.432 -11.169 18.155 1.00 95.44 410 THR A O 1
ATOM 3035 N N . PRO A 1 411 ? -20.635 -9.279 19.135 1.00 94.31 411 PRO A N 1
ATOM 3036 C CA . PRO A 1 411 ? -19.942 -9.986 20.196 1.00 94.31 411 PRO A CA 1
ATOM 3037 C C . PRO A 1 411 ? -20.955 -10.723 21.067 1.00 94.31 411 PRO A C 1
ATOM 3039 O O . PRO A 1 411 ? -22.043 -10.213 21.344 1.00 94.31 411 PRO A O 1
ATOM 3042 N N . GLY A 1 412 ? -20.606 -11.934 21.477 1.00 87.94 412 GLY A N 1
ATOM 3043 C CA . GLY A 1 412 ? -21.444 -12.743 22.343 1.00 87.94 412 GLY A CA 1
ATOM 3044 C C . GLY A 1 412 ? -21.536 -12.185 23.771 1.00 87.94 412 GLY A C 1
ATOM 3045 O O . GLY A 1 412 ? -20.673 -11.416 24.199 1.00 87.94 412 GLY A O 1
ATOM 3046 N N . PRO A 1 413 ? -22.511 -12.666 24.561 1.00 80.50 413 PRO A N 1
ATOM 3047 C CA . PRO A 1 413 ? -22.776 -12.233 25.941 1.00 80.50 413 PRO A CA 1
ATOM 3048 C C . PRO A 1 413 ? -21.684 -12.629 26.957 1.00 80.50 413 PRO A C 1
ATOM 3050 O O . PRO A 1 413 ? -21.906 -12.596 28.155 1.00 80.50 413 PRO A O 1
ATOM 3053 N N . GLY A 1 414 ? -20.512 -13.085 26.518 1.00 80.75 414 GLY A N 1
ATOM 3054 C CA . GLY A 1 414 ? -19.361 -13.371 27.386 1.00 80.75 414 GLY A CA 1
ATOM 3055 C C . GLY A 1 414 ? -18.086 -12.682 26.909 1.00 80.75 414 GLY A C 1
ATOM 3056 O O . GLY A 1 414 ? -17.001 -13.010 27.379 1.00 80.75 414 GLY A O 1
ATOM 3057 N N . GLU A 1 415 ? -18.196 -11.782 25.929 1.00 85.00 415 GLU A N 1
ATOM 3058 C CA . GLU A 1 415 ? -17.048 -11.177 25.252 1.00 85.00 415 GLU A CA 1
ATOM 3059 C C . GLU A 1 415 ? -16.753 -9.737 25.718 1.00 85.00 415 GLU A C 1
ATOM 3061 O O . GLU A 1 415 ? -15.804 -9.145 25.211 1.00 85.00 415 GLU A O 1
ATOM 3066 N N . GLY A 1 416 ? -17.473 -9.209 26.720 1.00 81.81 416 GLY A N 1
ATOM 3067 C CA . GLY A 1 416 ? -17.422 -7.834 27.271 1.00 81.81 416 GLY A CA 1
ATOM 3068 C C . GLY A 1 416 ? -16.117 -7.296 27.838 1.00 81.81 416 GLY A C 1
ATOM 3069 O O . GLY A 1 416 ? -16.093 -6.237 28.459 1.00 81.81 416 GLY A O 1
ATOM 3070 N N . SER A 1 417 ? -15.031 -8.037 27.695 1.00 84.50 417 SER A N 1
ATOM 3071 C CA . SER A 1 417 ? -13.687 -7.646 28.127 1.00 84.50 417 SER A CA 1
ATOM 3072 C C . SER A 1 417 ? -12.622 -8.294 27.240 1.00 84.50 417 SER A C 1
ATOM 3074 O O . SER A 1 417 ? -11.507 -8.588 27.670 1.00 84.50 417 SER A O 1
ATOM 3076 N N . THR A 1 418 ? -12.980 -8.570 25.984 1.00 89.88 418 THR A N 1
ATOM 3077 C CA . THR A 1 418 ? -12.101 -9.208 25.002 1.00 89.88 418 THR A CA 1
ATOM 3078 C C . THR A 1 418 ? -11.565 -8.199 23.991 1.00 89.88 418 THR A C 1
ATOM 3080 O O . THR A 1 418 ? -12.124 -7.120 23.785 1.00 89.88 418 THR A O 1
ATOM 3083 N N . THR A 1 419 ? -10.450 -8.558 23.353 1.00 95.56 419 THR A N 1
ATOM 3084 C CA . THR A 1 419 ? -9.780 -7.739 22.334 1.00 95.56 419 THR A CA 1
ATOM 3085 C C . THR A 1 419 ? -9.477 -8.540 21.059 1.00 95.56 419 THR A C 1
ATOM 3087 O O . THR A 1 419 ? -8.307 -8.735 20.713 1.00 95.56 419 THR A O 1
ATOM 3090 N N . PRO A 1 420 ? -10.493 -9.077 20.349 1.00 96.31 420 PRO A N 1
ATOM 3091 C CA . PRO A 1 420 ? -10.257 -9.855 19.138 1.00 96.31 420 PRO A CA 1
ATOM 3092 C C . PRO A 1 420 ? -9.552 -9.032 18.050 1.00 96.31 420 PRO A C 1
ATOM 3094 O O . PRO A 1 420 ? -9.826 -7.845 17.854 1.00 96.31 420 PRO A O 1
ATOM 3097 N N . SER A 1 421 ? -8.659 -9.694 17.313 1.00 97.06 421 SER A N 1
ATOM 3098 C CA . SER A 1 421 ? -8.040 -9.152 16.102 1.00 97.06 421 SER A CA 1
ATOM 3099 C C . SER A 1 421 ? -8.798 -9.632 14.868 1.00 97.06 421 SER A C 1
ATOM 3101 O O . SER A 1 421 ? -9.224 -10.787 14.810 1.00 97.06 421 SER A O 1
ATOM 3103 N N . VAL A 1 422 ? -8.976 -8.736 13.900 1.00 98.06 422 VAL A N 1
ATOM 3104 C CA . VAL A 1 422 ? -9.675 -8.984 12.639 1.00 98.06 422 VAL A CA 1
ATOM 3105 C C . VAL A 1 422 ? -8.734 -8.657 11.491 1.00 98.06 422 VAL A C 1
ATOM 3107 O O . VAL A 1 422 ? -8.109 -7.599 11.501 1.00 98.06 422 VAL A O 1
ATOM 3110 N N . THR A 1 423 ? -8.678 -9.538 10.494 1.00 98.25 423 THR A N 1
ATOM 3111 C CA . THR A 1 423 ? -7.998 -9.299 9.218 1.00 98.25 423 THR A CA 1
ATOM 3112 C C . THR A 1 423 ? -8.973 -9.563 8.080 1.00 98.25 423 THR A C 1
ATOM 3114 O O . THR A 1 423 ? -9.519 -10.666 7.970 1.00 98.25 423 THR A O 1
ATOM 3117 N N . ILE A 1 424 ? -9.160 -8.573 7.213 1.00 98.31 424 ILE A N 1
ATOM 3118 C CA . ILE A 1 424 ? -9.930 -8.701 5.971 1.00 98.31 424 ILE A CA 1
ATOM 3119 C C . ILE A 1 424 ? -9.015 -8.533 4.763 1.00 98.31 424 ILE A C 1
ATOM 3121 O O . ILE A 1 424 ? -7.966 -7.896 4.856 1.00 98.31 424 ILE A O 1
ATOM 3125 N N . ARG A 1 425 ? -9.457 -9.071 3.631 1.00 97.38 425 ARG A N 1
ATOM 3126 C CA . ARG A 1 425 ? -8.847 -8.911 2.316 1.00 97.38 425 ARG A CA 1
ATOM 3127 C C . ARG A 1 425 ? -9.874 -8.361 1.332 1.00 97.38 425 ARG A C 1
ATOM 3129 O O . ARG A 1 425 ? -11.025 -8.808 1.343 1.00 97.38 425 ARG A O 1
ATOM 3136 N N . VAL A 1 426 ? -9.440 -7.434 0.486 1.00 96.50 426 VAL A N 1
ATOM 3137 C CA . VAL A 1 426 ? -10.163 -6.987 -0.711 1.00 96.50 426 VAL A CA 1
ATOM 3138 C C . VAL A 1 426 ? -9.343 -7.378 -1.933 1.00 96.50 426 VAL A C 1
ATOM 3140 O O . VAL A 1 426 ? -8.116 -7.325 -1.867 1.00 96.50 426 VAL A O 1
ATOM 3143 N N . THR A 1 427 ? -10.013 -7.815 -2.992 1.00 93.31 427 THR A N 1
ATOM 3144 C CA . THR A 1 427 ? -9.406 -8.234 -4.259 1.00 93.31 427 THR A CA 1
ATOM 3145 C C . THR A 1 427 ? -10.165 -7.579 -5.408 1.00 93.31 427 THR A C 1
ATOM 3147 O O . THR A 1 427 ? -11.396 -7.656 -5.417 1.00 93.31 427 THR A O 1
ATOM 3150 N N . ASP A 1 428 ? -9.454 -6.939 -6.327 1.00 89.12 428 ASP A N 1
ATOM 3151 C CA . ASP A 1 428 ? -9.962 -6.350 -7.580 1.00 89.12 428 ASP A CA 1
ATOM 3152 C C . ASP A 1 428 ? -10.149 -7.409 -8.688 1.00 89.12 428 ASP A C 1
ATOM 3154 O O . ASP A 1 428 ? -9.969 -8.615 -8.468 1.00 89.12 428 ASP A O 1
ATOM 3158 N N . GLU A 1 429 ? -10.600 -6.977 -9.868 1.00 84.38 429 GLU A N 1
ATOM 3159 C CA . GLU A 1 429 ? -10.862 -7.845 -11.025 1.00 84.38 429 GLU A CA 1
ATOM 3160 C C . GLU A 1 429 ? -9.593 -8.451 -11.651 1.00 84.38 429 GLU A C 1
ATOM 3162 O O . GLU A 1 429 ? -9.673 -9.550 -12.218 1.00 84.38 429 GLU A O 1
ATOM 3167 N N . ASP A 1 430 ? -8.430 -7.832 -11.438 1.00 79.62 430 ASP A N 1
ATOM 3168 C CA . ASP A 1 430 ? -7.119 -8.290 -11.912 1.00 79.62 430 ASP A CA 1
ATOM 3169 C C . ASP A 1 430 ? -6.386 -9.209 -10.918 1.00 79.62 430 ASP A C 1
ATOM 3171 O O . ASP A 1 430 ? -5.286 -9.708 -11.177 1.00 79.62 430 ASP A O 1
ATOM 3175 N N . ALA A 1 431 ? -7.065 -9.558 -9.822 1.00 82.50 431 ALA A N 1
ATOM 3176 C CA . ALA A 1 431 ? -6.586 -10.417 -8.745 1.00 82.50 431 ALA A CA 1
ATOM 3177 C C . ALA A 1 431 ? -5.447 -9.816 -7.903 1.00 82.50 431 ALA A C 1
ATOM 3179 O O . ALA A 1 431 ? -4.802 -10.554 -7.137 1.00 82.50 431 ALA A O 1
ATOM 3180 N N . ASN A 1 432 ? -5.248 -8.500 -7.973 1.00 84.69 432 ASN A N 1
ATOM 3181 C CA . ASN A 1 432 ? -4.493 -7.767 -6.971 1.00 84.69 432 ASN A CA 1
ATOM 3182 C C . ASN A 1 432 ? -5.305 -7.704 -5.671 1.00 84.69 432 ASN A C 1
ATOM 3184 O O . ASN A 1 432 ? -6.497 -8.020 -5.605 1.00 84.69 432 ASN A O 1
ATOM 3188 N N . PHE A 1 433 ? -4.615 -7.519 -4.544 1.00 91.44 433 PHE A N 1
ATOM 3189 C CA . PHE A 1 433 ? -5.283 -7.572 -3.249 1.00 91.44 433 PHE A CA 1
ATOM 3190 C C . PHE A 1 433 ? -4.615 -6.703 -2.197 1.00 91.44 433 PHE A C 1
ATOM 3192 O O . PHE A 1 433 ? -3.393 -6.594 -2.120 1.00 91.44 433 PHE A O 1
ATOM 3199 N N . ALA A 1 434 ? -5.446 -6.193 -1.293 1.00 94.00 434 ALA A N 1
ATOM 3200 C CA . ALA A 1 434 ? -5.026 -5.463 -0.111 1.00 94.00 434 ALA A CA 1
ATOM 3201 C C . ALA A 1 434 ? -5.589 -6.125 1.151 1.00 94.00 434 ALA A C 1
ATOM 3203 O O . ALA A 1 434 ? -6.719 -6.620 1.169 1.00 94.00 434 ALA A O 1
ATOM 3204 N N . GLU A 1 435 ? -4.814 -6.110 2.238 1.00 97.06 435 GLU A N 1
ATOM 3205 C CA . GLU A 1 435 ? -5.252 -6.599 3.548 1.00 97.06 435 GLU A CA 1
ATOM 3206 C C . GLU A 1 435 ? -5.249 -5.488 4.597 1.00 97.06 435 GLU A C 1
ATOM 3208 O O . GLU A 1 435 ? -4.328 -4.676 4.669 1.00 97.06 435 GLU A O 1
ATOM 3213 N N . GLN A 1 436 ? -6.271 -5.482 5.452 1.00 97.81 436 GLN A N 1
ATOM 3214 C CA . GLN A 1 436 ? -6.373 -4.566 6.584 1.00 97.81 436 GLN A CA 1
ATOM 3215 C C . GLN A 1 436 ? -6.566 -5.366 7.868 1.00 97.81 436 GLN A C 1
ATOM 3217 O O . GLN A 1 436 ? -7.413 -6.258 7.933 1.00 97.81 436 GLN A O 1
ATOM 3222 N N . THR A 1 437 ? -5.771 -5.042 8.892 1.00 98.00 437 THR A N 1
ATOM 3223 C CA . THR A 1 437 ? -5.824 -5.684 10.213 1.00 98.00 437 THR A CA 1
ATOM 3224 C C . THR A 1 437 ? -6.059 -4.653 11.309 1.00 98.00 437 THR A C 1
ATOM 3226 O O . THR A 1 437 ? -5.396 -3.617 11.335 1.00 98.00 437 THR A O 1
ATOM 3229 N N . TRP A 1 438 ? -6.968 -4.949 12.237 1.00 98.06 438 TRP A N 1
ATOM 3230 C CA . TRP A 1 438 ? -7.218 -4.126 13.422 1.00 98.06 438 TRP A CA 1
ATOM 3231 C C . TRP A 1 438 ? -7.616 -4.976 14.635 1.00 98.06 438 TRP A C 1
ATOM 3233 O O . TRP A 1 438 ? -7.776 -6.196 14.545 1.00 98.06 438 TRP A O 1
ATOM 3243 N N . THR A 1 439 ? -7.751 -4.326 15.790 1.00 97.69 439 THR A N 1
ATOM 3244 C CA . THR A 1 439 ? -8.238 -4.923 17.042 1.00 97.69 439 THR A CA 1
ATOM 3245 C C . THR A 1 439 ? -9.496 -4.203 17.509 1.00 97.69 439 THR A C 1
ATOM 3247 O O . THR A 1 439 ? -9.571 -2.977 17.408 1.00 97.69 439 THR A O 1
ATOM 3250 N N . ILE A 1 440 ? -10.462 -4.947 18.044 1.00 97.75 440 ILE A N 1
ATOM 3251 C CA . ILE A 1 440 ? -11.715 -4.399 18.578 1.00 97.75 440 ILE A CA 1
ATOM 3252 C C . ILE A 1 440 ? -11.711 -4.585 20.092 1.00 97.75 440 ILE A C 1
ATOM 3254 O O . ILE A 1 440 ? -11.635 -5.715 20.552 1.00 97.75 440 ILE A O 1
ATOM 3258 N N . SER A 1 441 ? -11.805 -3.505 20.862 1.00 96.12 441 SER A N 1
ATOM 3259 C CA . SER A 1 441 ? -12.031 -3.565 22.307 1.00 96.12 441 SER A CA 1
ATOM 3260 C C . SER A 1 441 ? -13.524 -3.702 22.580 1.00 96.12 441 SER A C 1
ATOM 3262 O O . SER A 1 441 ? -14.295 -2.797 22.249 1.00 96.12 441 SER A O 1
ATOM 3264 N N . VAL A 1 442 ? -13.932 -4.828 23.158 1.00 94.94 442 VAL A N 1
ATOM 3265 C CA . VAL A 1 442 ? -15.331 -5.093 23.504 1.00 94.94 442 VAL A CA 1
ATOM 3266 C C . VAL A 1 442 ? -15.565 -4.716 24.962 1.00 94.94 442 VAL A C 1
ATOM 3268 O O . VAL A 1 442 ? -14.861 -5.221 25.834 1.00 94.94 442 VAL A O 1
ATOM 3271 N N . SER A 1 443 ? -16.535 -3.840 25.219 1.00 91.19 443 SER A N 1
ATOM 3272 C CA . SER A 1 443 ? -17.010 -3.514 26.567 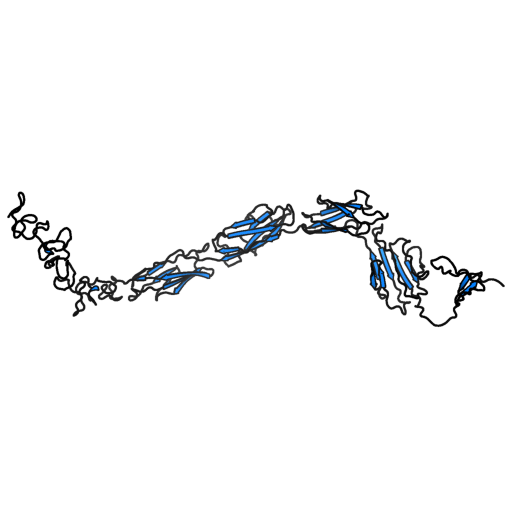1.00 91.19 443 SER A CA 1
ATOM 3273 C C . SER A 1 443 ? -18.279 -4.287 26.919 1.00 91.19 443 SER A C 1
ATOM 3275 O O . SER A 1 443 ? -19.013 -4.727 26.026 1.00 91.19 443 SER A O 1
ATOM 3277 N N . ALA A 1 444 ? -18.548 -4.403 28.219 1.00 88.12 444 ALA A N 1
ATOM 3278 C CA . ALA A 1 444 ? -19.761 -5.018 28.737 1.00 88.12 444 ALA A CA 1
ATOM 3279 C C . ALA A 1 444 ? -21.039 -4.255 28.353 1.00 88.12 444 ALA A C 1
ATOM 3281 O O . ALA A 1 444 ? -20.981 -3.063 28.032 1.00 88.12 444 ALA A O 1
ATOM 3282 N N . SER A 1 445 ? -22.179 -4.952 28.347 1.00 88.88 445 SER A N 1
ATOM 3283 C CA . SER A 1 445 ? -23.495 -4.402 27.995 1.00 88.88 445 SER A CA 1
ATOM 3284 C C . SER A 1 445 ? -24.422 -4.312 29.203 1.00 88.88 445 SER A C 1
ATOM 3286 O O . SER A 1 445 ? -25.358 -5.083 29.323 1.00 88.88 445 SER A O 1
ATOM 3288 N N . CYS A 1 446 ? -24.190 -3.296 30.027 1.00 88.44 446 CYS A N 1
ATOM 3289 C CA . CYS A 1 446 ? -24.859 -3.064 31.311 1.00 88.44 446 CYS A CA 1
ATOM 3290 C C . CYS A 1 446 ? -26.276 -2.464 31.221 1.00 88.44 446 CYS A C 1
ATOM 3292 O O . CYS A 1 446 ? -26.627 -1.644 32.055 1.00 88.44 446 CYS A O 1
ATOM 3294 N N . ASP A 1 447 ? -27.039 -2.749 30.162 1.00 87.94 447 ASP A N 1
ATOM 3295 C CA . ASP A 1 447 ? -28.384 -2.182 29.917 1.00 87.94 447 ASP A CA 1
ATOM 3296 C C . ASP A 1 447 ? -29.183 -3.053 28.901 1.00 87.94 447 ASP A C 1
ATOM 3298 O O . ASP A 1 447 ? -30.014 -2.552 28.128 1.00 87.94 447 ASP A O 1
ATOM 3302 N N . ASP A 1 448 ? -28.883 -4.354 28.791 1.00 84.62 448 ASP A N 1
ATOM 3303 C CA . ASP A 1 448 ? -29.447 -5.256 27.775 1.00 84.62 448 ASP A CA 1
ATOM 3304 C C . ASP A 1 448 ? -30.563 -6.196 28.279 1.00 84.62 448 ASP A C 1
ATOM 3306 O O . ASP A 1 448 ? -31.179 -6.916 27.484 1.00 84.62 448 ASP A O 1
ATOM 3310 N N . ASN A 1 449 ? -30.936 -6.071 29.551 1.00 88.12 449 ASN A N 1
ATOM 3311 C CA . ASN A 1 449 ? -31.918 -6.858 30.294 1.00 88.12 449 ASN A CA 1
ATOM 3312 C C . ASN A 1 449 ? -31.580 -8.354 30.357 1.00 88.12 449 ASN A C 1
ATOM 3314 O O . ASN A 1 449 ? -32.490 -9.196 30.391 1.00 88.12 449 ASN A O 1
ATOM 3318 N N . VAL A 1 450 ? -30.294 -8.712 30.341 1.00 86.31 450 VAL A N 1
ATOM 3319 C CA . VAL A 1 450 ? -29.837 -10.102 30.414 1.00 86.31 450 VAL A CA 1
ATOM 3320 C C . VAL A 1 450 ? -28.641 -10.225 31.350 1.00 86.31 450 VAL A C 1
ATOM 3322 O O . VAL A 1 450 ? -27.553 -9.854 30.953 1.00 86.31 450 VAL A O 1
ATOM 3325 N N . LEU A 1 451 ? -28.804 -10.934 32.475 1.00 88.00 451 LEU A N 1
ATOM 3326 C CA . LEU A 1 451 ? -27.700 -11.312 33.372 1.00 88.00 451 LEU A CA 1
ATOM 3327 C C . LEU A 1 451 ? -26.554 -12.014 32.618 1.00 88.00 451 LEU A C 1
ATOM 3329 O O . LEU A 1 451 ? -26.658 -13.200 32.260 1.00 88.00 451 LEU A O 1
ATOM 3333 N N . ASN A 1 452 ? -25.472 -11.289 32.348 1.00 85.88 452 ASN A N 1
ATOM 3334 C CA . ASN A 1 452 ? -24.346 -11.765 31.552 1.00 85.88 452 ASN A CA 1
ATOM 3335 C C . ASN A 1 452 ? -23.017 -11.088 31.947 1.00 85.88 452 ASN A C 1
ATOM 3337 O O . ASN A 1 452 ? -22.972 -10.264 32.837 1.00 85.88 452 ASN A O 1
ATOM 3341 N N . GLN A 1 453 ? -21.894 -11.489 31.337 1.00 84.44 453 GLN A N 1
ATOM 3342 C CA . GLN A 1 453 ? -20.603 -10.772 31.450 1.00 84.44 453 GLN A CA 1
ATOM 3343 C C . GLN A 1 453 ? -20.065 -10.516 32.872 1.00 84.44 453 GLN A C 1
ATOM 3345 O O . GLN A 1 453 ? -19.218 -9.647 33.025 1.00 84.44 453 GLN A O 1
ATOM 3350 N N . ASP A 1 454 ? -20.445 -11.354 33.846 1.00 87.25 454 ASP A N 1
ATOM 3351 C CA . ASP A 1 454 ? -20.108 -11.226 35.279 1.00 87.25 454 ASP A CA 1
ATOM 3352 C C . ASP A 1 454 ? -20.916 -10.153 36.029 1.00 87.25 454 ASP A C 1
ATOM 3354 O O . ASP A 1 454 ? -20.520 -9.733 37.105 1.00 87.25 454 ASP A O 1
ATOM 3358 N N . GLU A 1 455 ? -22.051 -9.718 35.480 1.00 91.44 455 GLU A N 1
ATOM 3359 C CA . GLU A 1 455 ? -23.091 -8.995 36.219 1.00 91.44 455 GLU A CA 1
ATOM 3360 C C . GLU A 1 455 ? -23.554 -9.794 37.449 1.00 91.44 455 GLU A C 1
ATOM 3362 O O . GLU A 1 455 ? -23.701 -11.023 37.388 1.00 91.44 455 GLU A O 1
ATOM 3367 N N . SER A 1 456 ? -23.791 -9.090 38.556 1.00 92.00 456 SER A N 1
ATOM 3368 C CA . SER A 1 456 ? -24.256 -9.681 39.816 1.00 92.00 456 SER A CA 1
ATOM 3369 C C . SER A 1 456 ? -25.784 -9.780 39.876 1.00 92.00 456 SER A C 1
ATOM 3371 O O . SER A 1 456 ? -26.295 -10.786 40.365 1.00 92.00 456 SER A O 1
ATOM 3373 N N . ASP A 1 457 ? -26.497 -8.823 39.275 1.00 92.00 457 ASP A N 1
ATOM 3374 C CA . ASP A 1 457 ? -27.916 -8.921 38.903 1.00 92.00 457 ASP A CA 1
ATOM 3375 C C . ASP A 1 457 ? -28.099 -8.348 37.485 1.00 92.00 457 ASP A C 1
ATOM 3377 O O . ASP A 1 457 ? -27.172 -7.810 36.891 1.00 92.00 457 ASP A O 1
ATOM 3381 N N . THR A 1 458 ? -29.277 -8.503 36.891 1.00 91.69 458 THR A N 1
ATOM 3382 C CA . THR A 1 458 ? -29.562 -8.110 35.506 1.00 91.69 458 THR A CA 1
ATOM 3383 C C . THR A 1 458 ? -29.163 -6.652 35.253 1.00 91.69 458 THR A C 1
ATOM 3385 O O . THR A 1 458 ? -29.771 -5.751 35.829 1.00 91.69 458 THR A O 1
ATOM 3388 N N . ASP A 1 459 ? -28.198 -6.436 34.350 1.00 89.38 459 ASP A N 1
ATOM 3389 C CA . ASP A 1 459 ? -27.648 -5.123 33.974 1.00 89.38 459 ASP A CA 1
ATOM 3390 C C . ASP A 1 459 ? -26.889 -4.372 35.093 1.00 89.38 459 ASP A C 1
ATOM 3392 O O . ASP A 1 459 ? -26.672 -3.162 34.986 1.00 89.38 459 ASP A O 1
ATOM 3396 N N . CYS A 1 460 ? -26.472 -5.040 36.175 1.00 92.12 460 CYS A N 1
ATOM 3397 C CA . CYS A 1 460 ? -25.765 -4.375 37.269 1.00 92.12 460 CYS A CA 1
ATOM 3398 C C . CYS A 1 460 ? -24.703 -5.247 37.958 1.00 92.12 460 CYS A C 1
ATOM 3400 O O . CYS A 1 460 ? -24.721 -6.476 37.904 1.00 92.12 460 CYS A O 1
ATOM 3402 N N . GLY A 1 461 ? -23.759 -4.60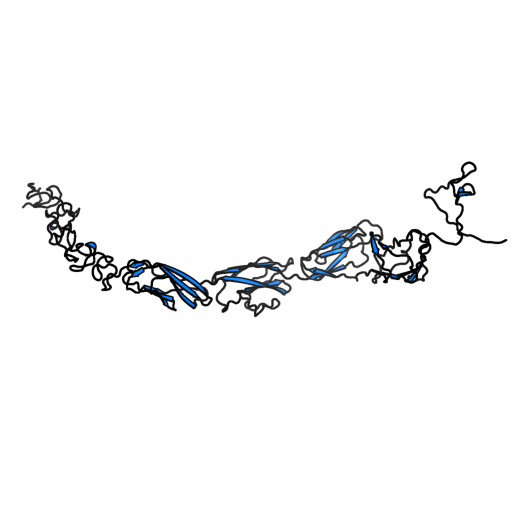0 38.645 1.00 90.56 461 GLY A N 1
ATOM 3403 C CA . GLY A 1 461 ? -22.701 -5.284 39.392 1.00 90.56 461 GLY A CA 1
ATOM 3404 C C . GLY A 1 461 ? -21.591 -5.867 38.511 1.00 90.56 461 GLY A C 1
ATOM 3405 O O . GLY A 1 461 ? -21.638 -5.815 37.278 1.00 90.56 461 GLY A O 1
ATOM 3406 N N . GLY A 1 462 ? -20.532 -6.356 39.148 1.00 89.81 462 GLY A N 1
ATOM 3407 C CA . GLY A 1 462 ? -19.341 -6.913 38.521 1.00 89.81 462 GLY A CA 1
ATOM 3408 C C . GLY A 1 462 ? -18.695 -5.952 37.527 1.00 89.81 462 GLY A C 1
ATOM 3409 O O . GLY A 1 462 ? -18.214 -4.875 37.887 1.00 89.81 462 GLY A O 1
ATOM 3410 N N . VAL A 1 463 ? -18.690 -6.318 36.242 1.00 88.62 463 VAL A N 1
ATOM 3411 C CA . VAL A 1 463 ? -18.125 -5.472 35.169 1.00 88.62 463 VAL A CA 1
ATOM 3412 C C . VAL A 1 463 ? -18.871 -4.150 34.969 1.00 88.62 463 VAL A C 1
ATOM 3414 O O . VAL A 1 463 ? -18.298 -3.213 34.408 1.00 88.62 463 VAL A O 1
ATOM 3417 N N . CYS A 1 464 ? -20.118 -4.061 35.431 1.00 88.75 464 CYS A N 1
ATOM 3418 C CA . CYS A 1 464 ? -20.943 -2.857 35.374 1.00 88.75 464 CYS A CA 1
ATOM 3419 C C . CYS A 1 464 ? -20.704 -1.914 36.563 1.00 88.75 464 CYS A C 1
ATOM 3421 O O . CYS A 1 464 ? -21.154 -0.766 36.544 1.00 88.75 464 CYS A O 1
ATOM 3423 N N . GLY A 1 465 ? -19.925 -2.355 37.557 1.00 88.81 465 GLY A N 1
ATOM 3424 C CA . GLY A 1 465 ? -19.610 -1.600 38.768 1.00 88.81 465 GLY A CA 1
ATOM 3425 C C . GLY A 1 465 ? -20.820 -1.412 39.686 1.00 88.81 465 GLY A C 1
ATOM 3426 O O . GLY A 1 465 ? -21.831 -2.099 39.538 1.00 88.81 465 GLY A O 1
ATOM 3427 N N . SER A 1 466 ? -20.723 -0.441 40.601 1.00 91.38 466 SER A N 1
ATOM 3428 C CA . SER A 1 466 ? -21.682 -0.177 41.686 1.00 91.38 466 SER A CA 1
ATOM 3429 C C . SER A 1 466 ? -23.011 0.407 41.206 1.00 91.38 466 SER A C 1
ATOM 3431 O O . SER A 1 466 ? -23.332 1.578 41.417 1.00 91.38 466 SER A O 1
ATOM 3433 N N . THR A 1 467 ? -23.786 -0.419 40.517 1.00 92.94 467 THR A N 1
ATOM 3434 C CA . THR A 1 467 ? -25.019 -0.048 39.813 1.00 92.94 467 THR A CA 1
ATOM 3435 C C . THR A 1 467 ? -26.247 -0.778 40.344 1.00 92.94 467 THR A C 1
ATOM 3437 O O . THR A 1 467 ? -27.358 -0.308 40.102 1.00 92.94 467 THR A O 1
ATOM 3440 N N . CYS A 1 468 ? -26.068 -1.855 41.118 1.00 94.31 468 CYS A N 1
ATOM 3441 C CA . CYS A 1 468 ? -27.175 -2.611 41.691 1.00 94.31 468 CYS A CA 1
ATOM 3442 C C . CYS A 1 468 ? -27.889 -1.807 42.779 1.00 94.31 468 CYS A C 1
ATOM 3444 O O . CYS A 1 468 ? -27.267 -1.183 43.652 1.00 94.31 468 CYS A O 1
ATOM 3446 N N . LEU A 1 469 ? -29.217 -1.791 42.700 1.00 94.00 469 LEU A N 1
ATOM 3447 C CA . LEU A 1 469 ? -30.095 -1.096 43.627 1.00 94.00 469 LEU A CA 1
ATOM 3448 C C . LEU A 1 469 ? -30.438 -1.994 44.819 1.00 94.00 469 LEU A C 1
ATOM 3450 O O . LEU A 1 469 ? -30.005 -3.131 44.941 1.00 94.00 469 LEU A O 1
ATOM 3454 N N . PHE A 1 470 ? -31.203 -1.446 45.760 1.00 92.44 470 PHE A N 1
ATOM 3455 C CA . PHE A 1 470 ? -31.647 -2.186 46.937 1.00 92.44 470 PHE A CA 1
ATOM 3456 C C . PHE A 1 470 ? -32.461 -3.434 46.555 1.00 92.44 470 PHE A C 1
ATOM 3458 O O . PHE A 1 470 ? -33.385 -3.322 45.755 1.00 92.44 470 PHE A O 1
ATOM 3465 N N . GLU A 1 471 ? -32.164 -4.559 47.218 1.00 92.31 471 GLU A N 1
ATOM 3466 C CA . GLU A 1 471 ? -32.723 -5.906 46.977 1.00 92.31 471 GLU A CA 1
ATOM 3467 C C . GLU A 1 471 ? -32.231 -6.627 45.714 1.00 92.31 471 GLU A C 1
ATOM 3469 O O . GLU A 1 471 ? -32.541 -7.812 45.590 1.00 92.31 471 GLU A O 1
ATOM 3474 N N . ASP A 1 472 ? -31.441 -5.980 44.853 1.00 94.69 472 ASP A N 1
ATOM 3475 C CA . ASP A 1 472 ? -30.784 -6.650 43.723 1.00 94.69 472 ASP A CA 1
ATOM 3476 C C . ASP A 1 472 ? -29.663 -7.576 44.227 1.00 94.69 472 ASP A C 1
ATOM 3478 O O . ASP A 1 472 ? -29.070 -7.335 45.291 1.00 94.69 472 ASP A O 1
ATOM 3482 N N . ASP A 1 473 ? -29.388 -8.638 43.471 1.00 94.62 473 ASP A N 1
ATOM 3483 C CA . ASP A 1 473 ? -28.350 -9.623 43.788 1.00 94.62 473 ASP A CA 1
ATOM 3484 C C . ASP A 1 473 ? -26.929 -8.998 43.699 1.00 94.62 473 ASP A C 1
ATOM 3486 O O . ASP A 1 473 ? -26.618 -8.192 42.820 1.00 94.62 473 ASP A O 1
ATOM 3490 N N . CYS A 1 474 ? -26.038 -9.359 44.628 1.00 94.75 474 CYS A N 1
ATOM 3491 C CA . CYS A 1 474 ? -24.652 -8.878 44.703 1.00 94.75 474 CYS A CA 1
ATOM 3492 C C . CYS A 1 474 ? -23.678 -9.987 45.119 1.00 94.75 474 CYS A C 1
ATOM 3494 O O . CYS A 1 474 ? -24.010 -10.867 45.912 1.00 94.75 474 CYS A O 1
ATOM 3496 N N . ASN A 1 475 ? -22.446 -9.924 44.613 1.00 92.44 475 ASN A N 1
ATOM 3497 C CA . ASN A 1 475 ? -21.335 -10.788 45.011 1.00 92.44 475 ASN A CA 1
ATOM 3498 C C . ASN A 1 475 ? -20.422 -10.099 46.035 1.00 92.44 475 ASN A C 1
ATOM 3500 O O . ASN A 1 475 ? -19.876 -10.760 46.923 1.00 92.44 475 ASN A O 1
ATOM 3504 N N . ASP A 1 476 ? -20.249 -8.782 45.921 1.00 91.75 476 ASP A N 1
ATOM 3505 C CA . ASP A 1 476 ? -19.551 -7.959 46.903 1.00 91.75 476 ASP A CA 1
ATOM 3506 C C . ASP A 1 476 ? -20.149 -6.543 47.012 1.00 91.75 476 ASP A C 1
ATOM 3508 O O . ASP A 1 476 ? -21.147 -6.205 46.377 1.00 91.75 476 ASP A O 1
ATOM 3512 N N . GLY A 1 477 ? -19.583 -5.721 47.902 1.00 90.56 477 GLY A N 1
ATOM 3513 C CA . GLY A 1 477 ? -20.063 -4.358 48.120 1.00 90.56 477 GLY A CA 1
ATOM 3514 C C . GLY A 1 477 ? -19.924 -3.461 46.889 1.00 90.56 477 GLY A C 1
ATOM 3515 O O . GLY A 1 477 ? -20.784 -2.609 46.686 1.00 90.56 477 GLY A O 1
ATOM 3516 N N . ASP A 1 478 ? -18.911 -3.670 46.044 1.00 92.56 478 ASP A N 1
ATOM 3517 C CA . ASP A 1 478 ? -18.638 -2.822 44.877 1.00 92.56 478 ASP A CA 1
ATOM 3518 C C . ASP A 1 478 ? -19.682 -3.010 43.761 1.00 92.56 478 ASP A C 1
ATOM 3520 O O . ASP A 1 478 ? -19.734 -2.201 42.835 1.00 92.56 478 ASP A O 1
ATOM 3524 N N . ASP A 1 479 ? -20.560 -4.009 43.874 1.00 93.38 479 ASP A N 1
ATOM 3525 C CA . ASP A 1 479 ? -21.714 -4.200 42.989 1.00 93.38 479 ASP A CA 1
ATOM 3526 C C . ASP A 1 479 ? -22.871 -3.245 43.305 1.00 93.38 479 ASP A C 1
ATOM 3528 O O . ASP A 1 479 ? -23.638 -2.847 42.423 1.00 93.38 479 ASP A O 1
ATOM 3532 N N . CYS A 1 480 ? -22.991 -2.846 44.569 1.00 94.56 480 CYS A N 1
ATOM 3533 C CA . CYS A 1 480 ? -24.130 -2.106 45.088 1.00 94.56 480 CYS A CA 1
ATOM 3534 C C . CYS A 1 480 ? -23.887 -0.600 45.053 1.00 94.56 480 CYS A C 1
ATOM 3536 O O . CYS A 1 480 ? -22.836 -0.114 45.466 1.00 94.56 480 CYS A O 1
ATOM 3538 N N . VAL A 1 481 ? -24.914 0.180 44.706 1.00 93.31 481 VAL A N 1
ATOM 3539 C CA . VAL A 1 481 ? -24.870 1.650 44.852 1.00 93.31 481 VAL A CA 1
ATOM 3540 C C . VAL A 1 481 ? -24.612 2.063 46.312 1.00 93.31 481 VAL A C 1
ATOM 3542 O O . VAL A 1 481 ? -23.996 3.096 46.569 1.00 93.31 481 VAL A O 1
ATOM 3545 N N . SER A 1 482 ? -25.058 1.256 47.282 1.00 92.31 482 SER A N 1
ATOM 3546 C CA . SER A 1 482 ? -24.804 1.456 48.716 1.00 92.31 482 SER A CA 1
ATOM 3547 C C . SER A 1 482 ? -23.403 1.040 49.170 1.00 92.31 482 SER A C 1
ATOM 3549 O O . SER A 1 482 ? -23.068 1.242 50.333 1.00 92.31 482 SER A O 1
ATOM 3551 N N . LEU A 1 483 ? -22.592 0.441 48.294 1.00 93.00 483 LEU A N 1
ATOM 3552 C CA . LEU A 1 483 ? -21.306 -0.168 48.639 1.00 93.00 483 LEU A CA 1
ATOM 3553 C C . LEU A 1 483 ? -21.407 -1.289 49.700 1.00 93.00 483 LEU A C 1
ATOM 3555 O O . LEU A 1 483 ? -20.410 -1.656 50.320 1.00 93.00 483 LEU A O 1
ATOM 3559 N N . SER A 1 484 ? -22.615 -1.821 49.943 1.00 93.44 484 SER A N 1
ATOM 3560 C CA . SER A 1 484 ? -22.908 -2.769 51.022 1.00 93.44 484 SER A CA 1
ATOM 3561 C C . SER A 1 484 ? -23.754 -3.944 50.529 1.00 93.44 484 SER A C 1
ATOM 3563 O O . SER A 1 484 ? -24.906 -3.781 50.113 1.00 93.44 484 SER A O 1
ATOM 3565 N N . CYS A 1 485 ? -23.173 -5.141 50.617 1.00 94.62 485 CYS A N 1
ATOM 3566 C CA . CYS A 1 485 ? -23.770 -6.407 50.200 1.00 94.62 485 CYS A CA 1
ATOM 3567 C C . CYS A 1 485 ? -23.989 -7.329 51.413 1.00 94.62 485 CYS A C 1
ATOM 3569 O O . CYS A 1 485 ? -23.124 -7.466 52.281 1.00 94.62 485 CYS A O 1
ATOM 3571 N N . SER A 1 486 ? -25.162 -7.961 51.499 1.00 92.00 486 SER A N 1
ATOM 3572 C CA . SER A 1 486 ? -25.526 -8.846 52.615 1.00 92.00 486 SER A CA 1
ATOM 3573 C C . SER A 1 486 ? -24.838 -10.209 52.530 1.00 92.00 486 SER A C 1
ATOM 3575 O O . SER A 1 486 ? -25.207 -11.025 51.693 1.00 92.00 486 SER A O 1
ATOM 3577 N N . GLU A 1 487 ? -23.980 -10.546 53.499 1.00 87.75 487 GLU A N 1
ATOM 3578 C CA . GLU A 1 487 ? -23.327 -11.872 53.573 1.00 87.75 487 GLU A CA 1
ATOM 3579 C C . GLU A 1 487 ? -24.296 -13.068 53.743 1.00 87.75 487 GLU A C 1
ATOM 3581 O O . GLU A 1 487 ? -23.877 -14.224 53.688 1.00 87.75 487 GLU A O 1
ATOM 3586 N N . ASN A 1 488 ? -25.578 -12.825 54.046 1.00 90.12 488 ASN A N 1
ATOM 3587 C CA . ASN A 1 488 ? -26.554 -13.896 54.294 1.00 90.12 488 ASN A CA 1
ATOM 3588 C C . ASN A 1 488 ? -27.533 -14.114 53.142 1.00 90.12 488 ASN A C 1
ATOM 3590 O O . ASN A 1 488 ? -28.105 -15.202 53.036 1.00 90.12 488 ASN A O 1
ATOM 3594 N N . THR A 1 489 ? -27.814 -13.062 52.379 1.00 92.44 489 THR A N 1
ATOM 3595 C CA . THR A 1 489 ? -28.838 -13.077 51.329 1.00 92.44 489 THR A CA 1
ATOM 3596 C C . THR A 1 489 ? -28.271 -12.786 49.953 1.00 92.44 489 THR A C 1
ATOM 3598 O O . THR A 1 489 ? -29.019 -12.985 49.008 1.00 92.44 489 THR A O 1
ATOM 3601 N N . ASP A 1 490 ? -27.001 -12.372 49.854 1.00 94.38 490 ASP A N 1
ATOM 3602 C CA . ASP A 1 490 ? -26.334 -11.975 48.610 1.00 94.38 490 ASP A CA 1
ATOM 3603 C C . ASP A 1 490 ? -27.121 -10.878 47.872 1.00 94.38 490 ASP A C 1
ATOM 3605 O O . ASP A 1 490 ? -27.268 -10.906 46.661 1.00 94.38 490 ASP A O 1
ATOM 3609 N N . THR A 1 491 ? -27.675 -9.920 48.630 1.00 95.31 491 THR A N 1
ATOM 3610 C CA . THR A 1 491 ? -28.476 -8.800 48.102 1.00 95.31 491 THR A CA 1
ATOM 3611 C C . THR A 1 491 ? -27.982 -7.456 48.621 1.00 95.31 491 THR A C 1
ATOM 3613 O O . THR A 1 491 ? -27.598 -7.350 49.797 1.00 95.31 491 THR A O 1
ATOM 3616 N N . CYS A 1 492 ? -28.080 -6.415 47.798 1.00 95.44 492 CYS A N 1
ATOM 3617 C CA . CYS A 1 492 ? -27.696 -5.057 48.157 1.00 95.44 492 CYS A CA 1
ATOM 3618 C C . CYS A 1 492 ? -28.565 -4.494 49.284 1.00 95.44 492 CYS A C 1
ATOM 3620 O O . CYS A 1 492 ? -29.800 -4.549 49.249 1.00 95.44 492 CYS A O 1
ATOM 3622 N N . LEU A 1 493 ? -27.909 -3.924 50.295 1.00 93.00 493 LEU A N 1
ATOM 3623 C CA . LEU A 1 493 ? -28.560 -3.349 51.470 1.00 93.00 493 LEU A CA 1
ATOM 3624 C C . LEU A 1 493 ? -28.863 -1.861 51.263 1.00 93.00 493 LEU A C 1
ATOM 3626 O O . LEU A 1 493 ? -28.150 -1.165 50.540 1.00 93.00 493 LEU A O 1
ATOM 3630 N N . MET A 1 494 ? -29.925 -1.360 51.904 1.00 90.25 494 MET A N 1
ATOM 3631 C CA . MET A 1 494 ? -30.138 0.088 51.982 1.00 90.25 494 MET A CA 1
ATOM 3632 C C . MET A 1 494 ? -29.027 0.715 52.830 1.00 90.25 494 MET A C 1
ATOM 3634 O O . MET A 1 494 ? -28.705 0.137 53.868 1.00 90.25 494 MET A O 1
ATOM 3638 N N . PRO A 1 495 ? -28.515 1.896 52.440 1.00 90.56 495 PRO A N 1
ATOM 3639 C CA . PRO A 1 495 ? -27.569 2.637 53.262 1.00 90.56 495 PRO A CA 1
ATOM 3640 C C . PRO A 1 495 ? -28.229 3.031 54.587 1.00 90.56 495 PRO A C 1
ATOM 3642 O O . PRO A 1 495 ? -29.356 3.550 54.593 1.00 90.56 495 PRO A O 1
ATOM 3645 N N . THR A 1 496 ? -27.560 2.780 55.710 1.00 90.12 496 THR A N 1
ATOM 3646 C CA . THR A 1 496 ? -28.030 3.205 57.037 1.00 90.12 496 THR A CA 1
ATOM 3647 C C . THR A 1 496 ? -26.897 3.800 57.850 1.00 90.12 496 THR A C 1
ATOM 3649 O O . THR A 1 496 ? -25.800 3.274 57.786 1.00 90.12 496 THR A O 1
ATOM 3652 N N . CYS A 1 497 ? -27.219 4.761 58.722 1.00 91.19 497 CYS A N 1
ATOM 3653 C CA . CYS A 1 497 ? -26.277 5.435 59.629 1.00 91.19 497 CYS A CA 1
ATOM 3654 C C . CYS A 1 497 ? -25.601 4.533 60.687 1.00 91.19 497 CYS A C 1
ATOM 3656 O O . CYS A 1 497 ? -25.117 5.040 61.692 1.00 91.19 497 CYS A O 1
ATOM 3658 N N . GLU A 1 498 ? -25.689 3.211 60.561 1.00 90.94 498 GLU A N 1
ATOM 3659 C CA . GLU A 1 498 ? -25.134 2.224 61.493 1.00 90.94 498 GLU A CA 1
ATOM 3660 C C . GLU A 1 498 ? -24.643 0.960 60.739 1.00 90.94 498 GLU A C 1
ATOM 3662 O O . GLU A 1 498 ? -24.548 -0.116 61.341 1.00 90.94 498 GLU A O 1
ATOM 3667 N N . ASP A 1 499 ? -24.388 1.045 59.423 1.00 88.25 499 ASP A N 1
ATOM 3668 C CA . ASP A 1 499 ? -23.972 -0.093 58.583 1.00 88.25 499 ASP A CA 1
ATOM 3669 C C . ASP A 1 499 ? -22.450 -0.238 58.404 1.00 88.25 499 ASP A C 1
ATOM 3671 O O . ASP A 1 499 ? -21.986 -1.202 57.788 1.00 88.25 499 ASP A O 1
ATOM 3675 N N . SER A 1 500 ? -21.665 0.643 59.024 1.00 90.06 500 SER A N 1
ATOM 3676 C CA . SER A 1 500 ? -20.200 0.675 58.990 1.00 90.06 500 SER A CA 1
ATOM 3677 C C . SER A 1 500 ? -19.594 0.949 57.617 1.00 90.06 500 SER A C 1
ATOM 3679 O O . SER A 1 500 ? -18.393 0.718 57.427 1.00 90.06 500 SER A O 1
ATOM 3681 N N . VAL A 1 501 ? -20.374 1.488 56.678 1.00 90.88 501 VAL A N 1
ATOM 3682 C CA . VAL A 1 501 ? -19.931 1.867 55.336 1.00 90.88 501 VAL A CA 1
ATOM 3683 C C . VAL A 1 501 ? -20.292 3.325 55.083 1.00 90.88 501 VAL A C 1
ATOM 3685 O O . VAL A 1 501 ? -21.450 3.693 55.127 1.00 90.88 501 VAL A O 1
ATOM 3688 N N . GLN A 1 502 ? -19.309 4.156 54.722 1.00 91.25 502 GLN A N 1
ATOM 3689 C CA . GLN A 1 502 ? -19.593 5.540 54.332 1.00 91.25 502 GLN A CA 1
ATOM 3690 C C . GLN A 1 502 ? -20.346 5.588 52.993 1.00 91.25 502 GLN A C 1
ATOM 3692 O O . GLN A 1 502 ? -19.723 5.544 51.927 1.00 91.25 502 GLN A O 1
ATOM 3697 N N . ASN A 1 503 ? -21.673 5.691 53.037 1.00 89.44 503 ASN A N 1
ATOM 3698 C CA . ASN A 1 503 ? -22.540 5.636 51.858 1.00 89.44 503 ASN A CA 1
ATOM 3699 C C . ASN A 1 503 ? -23.751 6.591 51.971 1.00 89.44 503 ASN A C 1
ATOM 3701 O O . ASN A 1 503 ? -23.904 7.360 52.917 1.00 89.44 503 ASN A O 1
ATOM 3705 N N . GLY A 1 504 ? -24.619 6.610 50.953 1.00 87.75 504 GLY A N 1
ATOM 3706 C CA . GLY A 1 504 ? -25.844 7.415 50.987 1.00 87.75 504 GLY A CA 1
ATOM 3707 C C . GLY A 1 504 ? -25.589 8.921 51.153 1.00 87.75 504 GLY A C 1
ATOM 3708 O O . GLY A 1 504 ? -24.983 9.547 50.286 1.00 87.75 504 GLY A O 1
ATOM 3709 N N . ASN A 1 505 ? -26.111 9.507 52.236 1.00 89.94 505 ASN A N 1
ATOM 3710 C CA . ASN A 1 505 ? -25.941 10.933 52.555 1.00 89.94 505 ASN A CA 1
ATOM 3711 C C . ASN A 1 505 ? -24.844 11.189 53.599 1.00 89.94 505 ASN A C 1
ATOM 3713 O O . ASN A 1 505 ? -24.716 12.323 54.056 1.00 89.94 505 ASN A O 1
ATOM 3717 N N . GLU A 1 506 ? -24.094 10.163 53.988 1.00 94.19 506 GLU A N 1
ATOM 3718 C CA . GLU A 1 506 ? -23.112 10.258 55.057 1.00 94.19 506 GLU A CA 1
ATOM 3719 C C . GLU A 1 506 ? -21.888 11.093 54.679 1.00 94.19 506 GLU A C 1
ATOM 3721 O O . GLU A 1 506 ? -21.383 11.038 53.552 1.00 94.19 506 GLU A O 1
ATOM 3726 N N . LEU A 1 507 ? -21.366 11.854 55.642 1.00 91.88 507 LEU A N 1
ATOM 3727 C CA . LEU A 1 507 ? -20.146 12.653 55.463 1.00 91.88 507 LEU A CA 1
ATOM 3728 C C . LEU A 1 507 ? -18.914 12.029 56.126 1.00 91.88 507 LEU A C 1
ATOM 3730 O O . LEU A 1 507 ? -17.788 12.399 55.780 1.00 91.88 507 LEU A O 1
ATOM 3734 N N . GLY A 1 508 ? -19.119 11.054 57.007 1.00 90.31 508 GLY A N 1
ATOM 3735 C CA . GLY A 1 508 ? -18.141 10.078 57.486 1.00 90.31 508 GLY A CA 1
ATOM 3736 C C . GLY A 1 508 ? -18.802 8.713 57.642 1.00 90.31 508 GLY A C 1
ATOM 3737 O O . GLY A 1 508 ? -20.006 8.614 57.486 1.00 90.31 508 GLY A O 1
ATOM 3738 N N . VAL A 1 509 ? -18.037 7.663 57.946 1.00 92.00 509 VAL A N 1
ATOM 3739 C CA . VAL A 1 509 ? -18.616 6.325 58.185 1.00 92.00 509 VAL A CA 1
ATOM 3740 C C . VAL A 1 509 ? -19.666 6.411 59.297 1.00 92.00 509 VAL A C 1
ATOM 3742 O O . VAL A 1 509 ? -19.301 6.775 60.418 1.00 92.00 509 VAL A O 1
ATOM 3745 N N . ASP A 1 510 ? -20.921 6.073 58.987 1.00 89.69 510 ASP A N 1
ATOM 3746 C CA . ASP A 1 510 ? -22.061 6.055 59.916 1.00 89.69 510 ASP A CA 1
ATOM 3747 C C . ASP A 1 510 ? -22.417 7.420 60.542 1.00 89.69 510 ASP A C 1
ATOM 3749 O O . ASP A 1 510 ? -23.026 7.487 61.613 1.00 89.69 510 ASP A O 1
ATOM 3753 N N . CYS A 1 511 ? -22.010 8.544 59.940 1.00 92.44 511 CYS A N 1
ATOM 3754 C CA . CYS A 1 511 ? -22.245 9.855 60.545 1.00 92.44 511 CYS A CA 1
ATOM 3755 C C . CYS A 1 511 ? -22.350 11.011 59.543 1.00 92.44 511 CYS A C 1
ATOM 3757 O O . CYS A 1 511 ? -21.785 10.996 58.445 1.00 92.44 511 CYS A O 1
ATOM 3759 N N . GLY A 1 512 ? -23.013 12.080 59.990 1.00 90.62 512 GLY A N 1
ATOM 3760 C CA . GLY A 1 512 ? -23.174 13.339 59.265 1.00 90.62 512 GLY A CA 1
ATOM 3761 C C . GLY A 1 512 ? -24.131 13.227 58.077 1.00 90.62 512 GLY A C 1
ATOM 3762 O O . GLY A 1 512 ? -24.293 12.164 57.495 1.00 90.62 512 GLY A O 1
ATOM 3763 N N . GLY A 1 513 ? -24.775 14.332 57.703 1.00 89.06 513 GLY A N 1
ATOM 3764 C CA . GLY A 1 513 ? -25.677 14.402 56.559 1.00 89.06 513 GLY A CA 1
ATOM 3765 C C . GLY A 1 513 ? -27.049 13.740 56.753 1.00 89.06 513 GLY A C 1
ATOM 3766 O O . GLY A 1 513 ? -27.241 12.735 57.441 1.00 89.06 513 GLY A O 1
ATOM 3767 N N . GLY A 1 514 ? -28.062 14.320 56.103 1.00 85.06 514 GLY A N 1
ATOM 3768 C CA . GLY A 1 514 ? -29.423 13.782 56.089 1.00 85.06 514 GLY A CA 1
ATOM 3769 C C . GLY A 1 514 ? -30.054 13.686 57.484 1.00 85.06 514 GLY A C 1
ATOM 3770 O O . GLY A 1 514 ? -30.371 14.700 58.098 1.00 85.06 514 GLY A O 1
ATOM 3771 N N . THR A 1 515 ? -30.327 12.461 57.943 1.00 87.69 515 THR A N 1
ATOM 3772 C CA . THR A 1 515 ? -30.907 12.181 59.272 1.00 87.69 515 THR A CA 1
ATOM 3773 C C . THR A 1 515 ? -29.940 11.454 60.209 1.00 87.69 515 THR A C 1
ATOM 3775 O O . THR A 1 515 ? -30.388 10.958 61.243 1.00 87.69 515 THR A O 1
ATOM 3778 N N . CYS A 1 516 ? -28.662 11.331 59.838 1.00 89.81 516 CYS A N 1
ATOM 3779 C CA . CYS A 1 516 ? -27.655 10.640 60.641 1.00 89.81 516 CYS A CA 1
ATOM 3780 C C . CYS A 1 516 ? -27.198 11.489 61.834 1.00 89.81 516 CYS A C 1
ATOM 3782 O O . CYS A 1 516 ? -27.347 12.712 61.837 1.00 89.81 516 CYS A O 1
ATOM 3784 N N . GLU A 1 517 ? -26.668 10.834 62.871 1.00 91.44 517 GLU A N 1
ATOM 3785 C CA . GLU A 1 517 ? -26.053 11.548 63.992 1.00 91.44 517 GLU A CA 1
ATOM 3786 C C . GLU A 1 517 ? -24.795 12.288 63.517 1.00 91.44 517 GLU A C 1
ATOM 3788 O O . GLU A 1 517 ? -24.116 11.860 62.582 1.00 91.44 517 GLU A O 1
ATOM 3793 N N . GLY A 1 518 ? -24.495 13.428 64.140 1.00 91.56 518 GLY A N 1
ATOM 3794 C CA . GLY A 1 518 ? -23.352 14.244 63.750 1.00 91.56 518 GLY A CA 1
ATOM 3795 C C . GLY A 1 518 ? -22.016 13.515 63.942 1.00 91.56 518 GLY A C 1
ATOM 3796 O O . GLY A 1 518 ? -21.833 12.755 64.891 1.00 91.56 518 GLY A O 1
ATOM 3797 N N . CYS A 1 519 ? -21.062 13.777 63.056 1.00 94.25 519 CYS A N 1
ATOM 3798 C CA . CYS A 1 519 ? -19.733 13.187 63.074 1.00 94.25 519 CYS A CA 1
ATOM 3799 C C . CYS A 1 519 ? -18.818 13.756 64.158 1.00 94.25 519 CYS A C 1
ATOM 3801 O O . CYS A 1 519 ? -18.881 14.934 64.525 1.00 94.25 519 CYS A O 1
ATOM 3803 N N . ASP A 1 520 ? -17.869 12.924 64.582 1.00 94.00 520 ASP A N 1
ATOM 3804 C CA . ASP A 1 520 ? -16.731 13.352 65.383 1.00 94.00 520 ASP A CA 1
ATOM 3805 C C . ASP A 1 520 ? -15.833 14.348 64.626 1.00 94.00 520 ASP A C 1
ATOM 3807 O O . ASP A 1 520 ? -15.781 14.409 63.390 1.00 94.00 520 ASP A O 1
ATOM 3811 N N . ASN A 1 521 ? -15.061 15.110 65.402 1.00 91.50 521 ASN A N 1
ATOM 3812 C CA . ASN A 1 521 ? -14.111 16.090 64.884 1.00 91.50 521 ASN A CA 1
ATOM 3813 C C . ASN A 1 521 ? -13.103 15.480 63.899 1.00 91.50 521 ASN A C 1
ATOM 3815 O O . ASN A 1 521 ? -12.525 14.423 64.148 1.00 91.50 521 ASN A O 1
ATOM 3819 N N . GLY A 1 522 ? -12.807 16.216 62.829 1.00 90.44 522 GLY A N 1
ATOM 3820 C CA . GLY A 1 522 ? -11.904 15.812 61.750 1.00 90.44 522 GLY A CA 1
ATOM 3821 C C . GLY A 1 522 ? -12.617 15.267 60.512 1.00 90.44 522 GLY A C 1
ATOM 3822 O O . GLY A 1 522 ? -11.976 15.126 59.472 1.00 90.44 522 GLY A O 1
ATOM 3823 N N . THR A 1 523 ? -13.923 15.020 60.602 1.00 93.69 523 THR A N 1
ATOM 3824 C CA . THR A 1 523 ? -14.757 14.527 59.498 1.00 93.69 523 THR A CA 1
ATOM 3825 C C . THR A 1 523 ? -15.313 15.675 58.661 1.00 93.69 523 THR A C 1
ATOM 3827 O O . THR A 1 523 ? -15.514 16.772 59.182 1.00 93.69 523 THR A O 1
ATOM 3830 N N . SER A 1 524 ? -15.547 15.452 57.366 1.00 92.69 524 SER A N 1
ATOM 3831 C CA . SER A 1 524 ? -16.185 16.446 56.496 1.00 92.69 524 SER A CA 1
ATOM 3832 C C . SER A 1 524 ? -17.595 16.802 56.967 1.00 92.69 524 SER A C 1
ATOM 3834 O O . SER A 1 524 ? -18.304 15.956 57.500 1.00 92.69 524 SER A O 1
ATOM 3836 N N . CYS A 1 525 ? -18.002 18.048 56.741 1.00 93.69 525 CYS A N 1
ATOM 3837 C CA . CYS A 1 525 ? -19.338 18.552 57.053 1.00 93.69 525 CYS A CA 1
ATOM 3838 C C . CYS A 1 525 ? -19.783 19.586 56.008 1.00 93.69 525 CYS A C 1
ATOM 3840 O O . CYS A 1 525 ? -18.945 20.278 55.422 1.00 93.69 525 CYS A O 1
ATOM 3842 N N . ASN A 1 526 ? -21.091 19.701 55.779 1.00 92.69 526 ASN A N 1
ATOM 3843 C CA . ASN A 1 526 ? -21.698 20.716 54.911 1.00 92.69 526 ASN A CA 1
ATOM 3844 C C . ASN A 1 526 ? -22.523 21.729 55.712 1.00 92.69 526 ASN A C 1
ATOM 3846 O O . ASN A 1 526 ? -22.594 22.904 55.350 1.00 92.69 526 ASN A O 1
ATOM 3850 N N . GLU A 1 527 ? -23.135 21.280 56.800 1.00 91.38 527 GLU A N 1
ATOM 3851 C CA . GLU A 1 527 ? -23.891 22.085 57.743 1.00 91.38 527 GLU A CA 1
ATOM 3852 C C . GLU A 1 527 ? -23.527 21.725 59.184 1.00 91.38 527 GLU A C 1
ATOM 3854 O O . GLU A 1 527 ? -22.927 20.694 59.473 1.00 91.38 527 GLU A O 1
ATOM 3859 N N . ASN A 1 528 ? -23.871 22.614 60.111 1.00 89.12 528 ASN A N 1
ATOM 3860 C CA . ASN A 1 528 ? -23.522 22.458 61.518 1.00 89.12 528 ASN A CA 1
ATOM 3861 C C . ASN A 1 528 ? -24.070 21.161 62.132 1.00 89.12 528 ASN A C 1
ATOM 3863 O O . ASN A 1 528 ? -23.349 20.514 62.884 1.00 89.12 528 ASN A O 1
ATOM 3867 N N . SER A 1 529 ? -25.284 20.744 61.754 1.00 89.88 529 SER A N 1
ATOM 3868 C CA . SER A 1 529 ? -25.910 19.497 62.218 1.00 89.88 529 SER A CA 1
ATOM 3869 C C . SER A 1 529 ? -25.176 18.227 61.789 1.00 89.88 529 SER A C 1
ATOM 3871 O O . SER A 1 529 ? -25.431 17.164 62.349 1.00 89.88 529 SER A O 1
ATOM 3873 N N . ASP A 1 530 ? -24.247 18.318 60.835 1.00 91.94 530 ASP A N 1
ATOM 3874 C CA . ASP A 1 530 ? -23.423 17.182 60.426 1.00 91.94 530 ASP A CA 1
ATOM 3875 C C . ASP A 1 530 ? -22.341 16.835 61.451 1.00 91.94 530 ASP A C 1
ATOM 3877 O O . ASP A 1 530 ? -21.684 15.807 61.311 1.00 91.94 530 ASP A O 1
ATOM 3881 N N . CYS A 1 531 ? -22.128 17.673 62.467 1.00 92.88 531 CYS A N 1
ATOM 3882 C CA . CYS A 1 531 ? -21.097 17.501 63.480 1.00 92.88 531 CYS A CA 1
ATOM 3883 C C . CYS A 1 531 ? -21.720 17.217 64.845 1.00 92.88 531 CYS A C 1
ATOM 3885 O O . CYS A 1 531 ? -22.670 17.876 65.251 1.00 92.88 531 CYS A O 1
ATOM 3887 N N . ALA A 1 532 ? -21.142 16.287 65.609 1.00 92.25 532 ALA A N 1
ATOM 3888 C CA . ALA A 1 532 ? -21.626 15.921 66.947 1.00 92.25 532 ALA A CA 1
ATOM 3889 C C . ALA A 1 532 ? -21.640 17.105 67.936 1.00 92.25 532 ALA A C 1
ATOM 3891 O O . ALA A 1 532 ? -22.274 17.047 68.989 1.00 92.25 532 ALA A O 1
ATOM 3892 N N . ASN A 1 533 ? -20.900 18.168 67.617 1.00 87.44 533 ASN A N 1
ATOM 3893 C CA . ASN A 1 533 ? -20.797 19.401 68.388 1.00 87.44 533 ASN A CA 1
ATOM 3894 C C . ASN A 1 533 ? -21.569 20.584 67.777 1.00 87.44 533 ASN A C 1
ATOM 3896 O O . ASN A 1 533 ? -21.366 21.712 68.222 1.00 87.44 533 ASN A O 1
ATOM 3900 N N . ASP A 1 534 ? -22.399 20.339 66.759 1.00 88.88 534 ASP A N 1
ATOM 3901 C CA . ASP A 1 534 ? -23.151 21.349 66.011 1.00 88.88 534 ASP A CA 1
ATOM 3902 C C . ASP A 1 534 ? -22.278 22.470 65.394 1.00 88.88 534 ASP A C 1
ATOM 3904 O O . ASP A 1 534 ? -22.748 23.590 65.178 1.00 88.88 534 ASP A O 1
ATOM 3908 N N . PHE A 1 535 ? -20.996 22.207 65.102 1.00 90.12 535 PHE A N 1
ATOM 3909 C CA . PHE A 1 535 ? -20.090 23.178 64.484 1.00 90.12 535 PHE A CA 1
ATOM 3910 C C . PHE A 1 535 ? -19.319 22.605 63.291 1.00 90.12 535 PHE A C 1
ATOM 3912 O O . PHE A 1 535 ? -18.341 21.862 63.426 1.00 90.12 535 PHE A O 1
ATOM 3919 N N . CYS A 1 536 ? -19.720 23.054 62.103 1.00 91.69 536 CYS A N 1
ATOM 3920 C CA . CYS A 1 536 ? -18.992 22.829 60.869 1.00 91.69 536 CYS A CA 1
ATOM 3921 C C . CYS A 1 536 ? -18.154 24.062 60.525 1.00 91.69 536 CYS A C 1
ATOM 3923 O O . CYS A 1 536 ? -18.695 25.145 60.300 1.00 91.69 536 CYS A O 1
ATOM 3925 N N . ASN A 1 537 ? -16.826 23.922 60.449 1.00 89.62 537 ASN A N 1
ATOM 3926 C CA . ASN A 1 537 ? -15.975 25.062 60.118 1.00 89.62 537 ASN A CA 1
ATOM 3927 C C . ASN A 1 537 ? -16.223 25.501 58.658 1.00 89.62 537 ASN A C 1
ATOM 3929 O O . ASN A 1 537 ? -15.880 24.750 57.742 1.00 89.62 537 ASN A O 1
ATOM 3933 N N . PRO A 1 538 ? -16.720 26.725 58.394 1.00 87.50 538 PRO A N 1
ATOM 3934 C CA . PRO A 1 538 ? -17.121 27.144 57.047 1.00 87.50 538 PRO A CA 1
ATOM 3935 C C . PRO A 1 538 ? -15.930 27.379 56.104 1.00 87.50 538 PRO A C 1
ATOM 3937 O O . PRO A 1 538 ? -16.103 27.537 54.897 1.00 87.50 538 PRO A O 1
ATOM 3940 N N . THR A 1 539 ? -14.706 27.430 56.639 1.00 88.75 539 THR A N 1
ATOM 3941 C CA . THR A 1 539 ? -13.483 27.561 55.840 1.00 88.75 539 THR A CA 1
ATOM 3942 C C . THR A 1 539 ? -12.943 26.192 55.448 1.00 88.75 539 THR A C 1
ATOM 3944 O O . THR A 1 539 ? -12.627 25.969 54.280 1.00 88.75 539 THR A O 1
ATOM 3947 N N . THR A 1 540 ? -12.836 25.264 56.402 1.00 90.62 540 THR A N 1
ATOM 3948 C CA . THR A 1 540 ? -12.239 23.941 56.159 1.00 90.62 540 THR A CA 1
ATOM 3949 C C . THR A 1 540 ? -13.253 22.870 55.769 1.00 90.62 540 THR A C 1
ATOM 3951 O O . THR A 1 540 ? -12.822 21.839 55.267 1.00 90.62 540 THR A O 1
ATOM 3954 N N . HIS A 1 541 ? -14.557 23.111 55.957 1.00 92.12 541 HIS A N 1
ATOM 3955 C CA . HIS A 1 541 ? -15.657 22.155 55.745 1.00 92.12 541 HIS A CA 1
ATOM 3956 C C . HIS A 1 541 ? -15.442 20.841 56.511 1.00 92.12 541 HIS A C 1
ATOM 3958 O O . HIS A 1 541 ? -15.603 19.743 55.982 1.00 92.12 541 HIS A O 1
ATOM 3964 N N . VAL A 1 542 ? -14.994 20.975 57.763 1.00 93.62 542 VAL A N 1
ATOM 3965 C CA . VAL A 1 542 ? -14.651 19.863 58.658 1.00 93.62 542 VAL A CA 1
ATOM 3966 C C . VAL A 1 542 ? -15.182 20.154 60.060 1.00 93.62 542 VAL A C 1
ATOM 3968 O O . VAL A 1 542 ? -15.066 21.290 60.531 1.00 93.62 542 VAL A O 1
ATOM 3971 N N . CYS A 1 543 ? -15.719 19.130 60.726 1.00 92.81 543 CYS A N 1
ATOM 3972 C CA . CYS A 1 543 ? -16.123 19.187 62.126 1.00 92.81 543 CYS A CA 1
ATOM 3973 C C . CYS A 1 543 ? -14.904 19.495 62.988 1.00 92.81 543 CYS A C 1
ATOM 3975 O O . CYS A 1 543 ? -13.918 18.754 62.991 1.00 92.81 543 CYS A O 1
ATOM 3977 N N . ALA A 1 544 ? -14.940 20.610 63.700 1.00 89.19 544 ALA A N 1
ATOM 3978 C CA . ALA A 1 544 ? -13.831 21.061 64.525 1.00 89.19 544 ALA A CA 1
ATOM 3979 C C . ALA A 1 544 ? -14.319 21.265 65.948 1.00 89.19 544 ALA A C 1
ATOM 3981 O O . ALA A 1 544 ? -15.472 21.621 66.147 1.00 89.19 544 ALA A O 1
ATOM 3982 N N . THR A 1 545 ? -13.448 21.069 66.939 1.00 86.06 545 THR A N 1
ATOM 3983 C CA . THR A 1 545 ? -13.790 21.443 68.312 1.00 86.06 545 THR A CA 1
ATOM 3984 C C . THR A 1 545 ? -13.983 22.957 68.358 1.00 86.06 545 THR A C 1
ATOM 3986 O O . THR A 1 545 ? -12.998 23.660 68.113 1.00 86.06 545 THR A O 1
ATOM 3989 N N . PRO A 1 546 ? -15.186 23.451 68.683 1.00 81.56 546 PRO A N 1
ATOM 3990 C CA . PRO A 1 546 ? -15.393 24.874 68.854 1.00 81.56 546 PRO A CA 1
ATOM 3991 C C . PRO A 1 546 ? -14.613 25.365 70.084 1.00 81.56 546 PRO A C 1
ATOM 3993 O O . PRO A 1 546 ? -14.538 24.675 71.108 1.00 81.56 546 PRO A O 1
ATOM 3996 N N . THR A 1 547 ? -13.978 26.528 69.987 1.00 84.19 547 THR A N 1
ATOM 3997 C CA . THR A 1 547 ? -13.243 27.159 71.091 1.00 84.19 547 THR A CA 1
ATOM 3998 C C . THR A 1 547 ? -13.602 28.631 71.180 1.00 84.19 547 THR A C 1
ATOM 4000 O O . THR A 1 547 ? -13.720 29.261 70.146 1.00 84.19 547 THR A O 1
ATOM 4003 N N . CYS A 1 548 ? -13.624 29.191 72.392 1.00 81.75 548 CYS A N 1
ATOM 4004 C CA . CYS A 1 548 ? -13.941 30.605 72.660 1.00 81.75 548 CYS A CA 1
ATOM 4005 C C . CYS A 1 548 ? -12.918 31.632 72.116 1.00 81.75 548 CYS A C 1
ATOM 4007 O O . CYS A 1 548 ? -12.815 32.732 72.647 1.00 81.75 548 CYS A O 1
ATOM 4009 N N . GLU A 1 549 ? -12.046 31.224 71.195 1.00 84.00 549 GLU A N 1
ATOM 4010 C CA . GLU A 1 549 ? -11.027 32.046 70.532 1.00 84.00 549 GLU A CA 1
ATOM 4011 C C . GLU A 1 549 ? -10.815 31.552 69.077 1.00 84.00 549 GLU A C 1
ATOM 4013 O O . GLU A 1 549 ? -9.727 31.722 68.514 1.00 84.00 549 GLU A O 1
ATOM 4018 N N . ASP A 1 550 ? -11.800 30.855 68.484 1.00 76.31 550 ASP A N 1
ATOM 4019 C CA . ASP A 1 550 ? -11.700 30.294 67.127 1.00 76.31 550 ASP A CA 1
ATOM 4020 C C . ASP A 1 550 ? -12.194 31.237 66.021 1.00 76.31 550 ASP A C 1
ATOM 4022 O O . ASP A 1 550 ? -11.943 30.968 64.839 1.00 76.31 550 ASP A O 1
ATOM 4026 N N . GLY A 1 551 ? -12.790 32.372 66.388 1.00 81.19 551 GLY A N 1
ATOM 4027 C CA . GLY A 1 551 ? -13.258 33.396 65.465 1.00 81.19 551 GLY A CA 1
ATOM 4028 C C . GLY A 1 551 ? -14.625 33.106 64.849 1.00 81.19 551 GLY A C 1
ATOM 4029 O O . GLY A 1 551 ? -14.958 33.747 63.845 1.00 81.19 551 GLY A O 1
ATOM 4030 N N . PHE A 1 552 ? -15.403 32.165 65.395 1.00 83.00 552 PHE A N 1
ATOM 4031 C CA . PHE A 1 552 ? -16.739 31.817 64.913 1.00 83.00 552 PHE A CA 1
ATOM 4032 C C . PHE A 1 552 ? -17.763 31.762 66.055 1.00 83.00 552 PHE A C 1
ATOM 4034 O O . PHE A 1 552 ? -17.572 31.023 67.004 1.00 83.00 552 PHE A O 1
ATOM 4041 N N . GLU A 1 553 ? -18.901 32.453 65.902 1.00 80.44 553 GLU A N 1
ATOM 4042 C CA . GLU A 1 553 ? -20.049 32.349 66.823 1.00 80.44 553 GLU A CA 1
ATOM 4043 C C . GLU A 1 553 ? -20.621 30.917 66.817 1.00 80.44 553 GLU A C 1
ATOM 4045 O O . GLU A 1 553 ? -21.314 30.512 65.875 1.00 80.44 553 GLU A O 1
ATOM 4050 N N . ASN A 1 554 ? -20.298 30.123 67.841 1.00 78.38 554 ASN A N 1
ATOM 4051 C CA . ASN A 1 554 ? -20.701 28.716 67.950 1.00 78.38 554 ASN A CA 1
ATOM 4052 C C . ASN A 1 554 ? -21.035 28.295 69.402 1.00 78.38 554 ASN A C 1
ATOM 4054 O O . ASN A 1 554 ? -21.060 29.109 70.318 1.00 78.38 554 ASN A O 1
ATOM 4058 N N . GLN A 1 555 ? -21.381 27.018 69.624 1.00 76.69 555 GLN A N 1
ATOM 4059 C CA . GLN A 1 555 ? -21.877 26.514 70.921 1.00 76.69 555 GLN A CA 1
ATOM 4060 C C . GLN A 1 555 ? -23.087 27.318 71.445 1.00 76.69 555 GLN A C 1
ATOM 4062 O O . GLN A 1 555 ? -24.158 27.285 70.843 1.00 76.69 555 GLN A O 1
ATOM 4067 N N . ASP A 1 556 ? -22.942 27.997 72.585 1.00 78.81 556 ASP A N 1
ATOM 4068 C CA . ASP A 1 556 ? -23.929 28.905 73.169 1.00 78.81 556 ASP A CA 1
ATOM 4069 C C . ASP A 1 556 ? -23.398 30.344 73.290 1.00 78.81 556 ASP A C 1
ATOM 4071 O O . ASP A 1 556 ? -23.914 31.130 74.093 1.00 78.81 556 ASP A O 1
ATOM 4075 N N . GLU A 1 557 ? -22.372 30.679 72.501 1.00 84.94 557 GLU A N 1
ATOM 4076 C CA . GLU A 1 557 ? -21.883 32.044 72.342 1.00 84.94 557 GLU A CA 1
ATOM 4077 C C . GLU A 1 557 ? -23.023 32.973 71.914 1.00 84.94 557 GLU A C 1
ATOM 4079 O O . GLU A 1 557 ? -23.919 32.602 71.153 1.00 84.94 557 GLU A O 1
ATOM 4084 N N . THR A 1 558 ? -23.034 34.179 72.476 1.00 81.69 558 THR A N 1
ATOM 4085 C CA . THR A 1 558 ? -24.049 35.192 72.159 1.00 81.69 558 THR A CA 1
ATOM 4086 C C . THR A 1 558 ? -23.569 36.175 71.097 1.00 81.69 558 THR A C 1
ATOM 4088 O O . THR A 1 558 ? -24.395 36.896 70.543 1.00 81.69 558 THR A O 1
ATOM 4091 N N . ASP A 1 559 ? -22.256 36.206 70.858 1.00 77.62 559 ASP A N 1
ATOM 4092 C CA . ASP A 1 559 ? -21.563 36.849 69.741 1.00 77.62 559 ASP A CA 1
ATOM 4093 C C . ASP A 1 559 ? -20.215 36.122 69.529 1.00 77.62 559 ASP A C 1
ATOM 4095 O O . ASP A 1 559 ? -19.824 35.309 70.364 1.00 77.62 559 ASP A O 1
ATOM 4099 N N . THR A 1 560 ? -19.502 36.402 68.437 1.00 82.25 560 THR A N 1
ATOM 4100 C CA . THR A 1 560 ? -18.260 35.694 68.053 1.00 82.25 560 THR A CA 1
ATOM 4101 C C . THR A 1 560 ? -17.250 35.624 69.212 1.00 82.25 560 THR A C 1
ATOM 4103 O O . THR A 1 560 ? -16.767 36.666 69.654 1.00 82.25 560 THR A O 1
ATOM 4106 N N . ASP A 1 561 ? -16.903 34.414 69.675 1.00 78.31 561 ASP A N 1
ATOM 4107 C CA . ASP A 1 561 ? -15.951 34.142 70.768 1.00 78.31 561 ASP A CA 1
ATOM 4108 C C . ASP A 1 561 ? -16.373 34.669 72.171 1.00 78.31 561 ASP A C 1
ATOM 4110 O O . ASP A 1 561 ? -15.546 34.776 73.089 1.00 78.31 561 ASP A O 1
ATOM 4114 N N . CYS A 1 562 ? -17.648 35.028 72.399 1.00 79.69 562 CYS A N 1
ATOM 4115 C CA . CYS A 1 562 ? -18.102 35.584 73.685 1.00 79.69 562 CYS A CA 1
ATOM 4116 C C . CYS A 1 562 ? -19.527 35.175 74.108 1.00 79.69 562 CYS A C 1
ATOM 4118 O O . CYS A 1 562 ? -20.382 34.795 73.315 1.00 79.69 562 CYS A O 1
ATOM 4120 N N . GLY A 1 563 ? -19.826 35.298 75.408 1.00 79.00 563 GLY A N 1
ATOM 4121 C CA . GLY A 1 563 ? -21.142 34.947 75.959 1.00 79.00 563 GLY A CA 1
ATOM 4122 C C . GLY A 1 563 ? -21.305 33.461 76.298 1.00 79.00 563 GLY A C 1
ATOM 4123 O O . GLY A 1 563 ? -20.344 32.695 76.278 1.00 79.00 563 GLY A O 1
ATOM 4124 N N . GLY A 1 564 ? -22.507 33.069 76.733 1.00 79.12 564 GLY A N 1
ATOM 4125 C CA . GLY A 1 564 ? -22.818 31.673 77.076 1.00 79.12 564 GLY A CA 1
ATOM 4126 C C . GLY A 1 564 ? -21.876 31.027 78.102 1.00 79.12 564 GLY A C 1
ATOM 4127 O O . GLY A 1 564 ? -21.571 31.596 79.160 1.00 79.12 564 GLY A O 1
ATOM 4128 N N . THR A 1 565 ? -21.410 29.818 77.783 1.00 78.19 565 THR A N 1
ATOM 4129 C CA . THR A 1 565 ? -20.461 29.021 78.573 1.00 78.19 565 THR A CA 1
ATOM 4130 C C . THR A 1 565 ? -19.011 29.499 78.470 1.00 78.19 565 THR A C 1
ATOM 4132 O O . THR A 1 565 ? -18.229 29.211 79.382 1.00 78.19 565 THR A O 1
ATOM 4135 N N . CYS A 1 566 ? -18.659 30.296 77.454 1.00 75.94 566 CYS A N 1
ATOM 4136 C CA . CYS A 1 566 ? -17.328 30.891 77.298 1.00 75.94 566 CYS A CA 1
ATOM 4137 C C . CYS A 1 566 ? -16.993 31.913 78.397 1.00 75.94 566 CYS A C 1
ATOM 4139 O O . CYS A 1 566 ? -15.826 32.216 78.646 1.00 75.94 566 CYS A O 1
ATOM 4141 N N . GLY A 1 567 ? -18.000 32.404 79.132 1.00 68.19 567 GLY A N 1
ATOM 4142 C CA . GLY A 1 567 ? -17.826 33.154 80.382 1.00 68.19 567 GLY A CA 1
ATOM 4143 C C . GLY A 1 567 ? -17.174 34.537 80.238 1.00 68.19 567 GLY A C 1
ATOM 4144 O O . GLY A 1 567 ? -17.046 35.252 81.237 1.00 68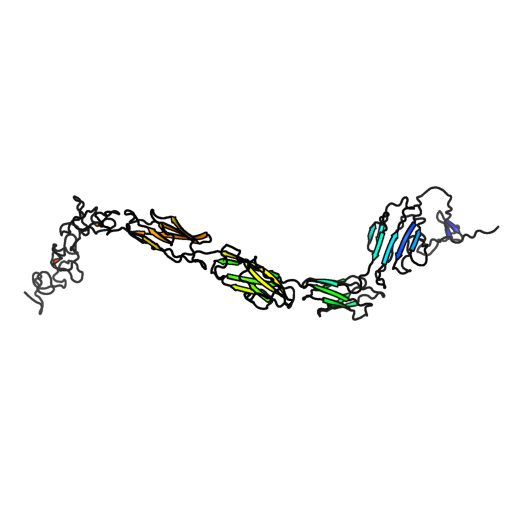.19 567 GLY A O 1
ATOM 4145 N N . ALA A 1 568 ? -16.783 34.930 79.025 1.00 68.25 568 ALA A N 1
ATOM 4146 C CA . ALA A 1 568 ? -16.314 36.265 78.698 1.00 68.25 568 ALA A CA 1
ATOM 4147 C C . ALA A 1 568 ? -17.503 37.234 78.599 1.00 68.25 568 ALA A C 1
ATOM 4149 O O . ALA A 1 568 ? -18.537 36.924 78.007 1.00 68.25 568 ALA A O 1
ATOM 4150 N N . THR A 1 569 ? -17.365 38.423 79.194 1.00 68.81 569 THR A N 1
ATOM 4151 C CA . THR A 1 569 ? -18.264 39.545 78.900 1.00 68.81 569 THR A CA 1
ATOM 4152 C C . THR A 1 569 ? -17.953 40.031 77.492 1.00 68.81 569 THR A C 1
ATOM 4154 O O . THR A 1 569 ? -16.834 40.501 77.285 1.00 68.81 569 THR A O 1
ATOM 4157 N N . CYS A 1 570 ? -18.919 39.935 76.582 1.00 74.12 570 CYS A N 1
ATOM 4158 C CA . CYS A 1 570 ? -18.816 40.500 75.240 1.00 74.12 570 CYS A CA 1
ATOM 4159 C C . CYS A 1 570 ? -18.403 41.981 75.289 1.00 74.12 570 CYS A C 1
ATOM 4161 O O . CYS A 1 570 ? -18.757 42.709 76.233 1.00 74.12 570 CYS A O 1
ATOM 4163 N N . GLU A 1 571 ? -17.602 42.412 74.318 1.00 74.44 571 GLU A N 1
ATOM 4164 C CA . GLU A 1 571 ? -17.136 43.790 74.222 1.00 74.44 571 GLU A CA 1
ATOM 4165 C C . GLU A 1 571 ? -18.290 44.755 73.879 1.00 74.44 571 GLU A C 1
ATOM 4167 O O . GLU A 1 571 ? -19.449 44.388 73.674 1.00 74.44 571 GLU A O 1
ATOM 4172 N N . VAL A 1 572 ? -18.002 46.059 73.910 1.00 66.12 572 VAL A N 1
ATOM 4173 C CA . VAL A 1 572 ? -19.001 47.081 73.574 1.00 66.12 572 VAL A CA 1
ATOM 4174 C C . VAL A 1 572 ? -19.397 46.927 72.101 1.00 66.12 572 VAL A C 1
ATOM 4176 O O . VAL A 1 572 ? -18.523 46.973 71.245 1.00 66.12 572 VAL A O 1
ATOM 4179 N N . ASP A 1 573 ? -20.708 46.845 71.849 1.00 68.69 573 ASP A N 1
ATOM 4180 C CA . ASP A 1 573 ? -21.373 46.649 70.544 1.00 68.69 573 ASP A CA 1
ATOM 4181 C C . ASP A 1 573 ? -21.555 45.187 70.079 1.00 68.69 573 ASP A C 1
ATOM 4183 O O . ASP A 1 573 ? -22.084 44.975 68.988 1.00 68.69 573 ASP A O 1
ATOM 4187 N N . GLU A 1 574 ? -21.246 44.205 70.930 1.00 73.38 574 GLU A N 1
ATOM 4188 C CA . GLU A 1 574 ? -21.577 42.785 70.726 1.00 73.38 574 GLU A CA 1
ATOM 4189 C C . GLU A 1 574 ? -22.924 42.397 71.374 1.00 73.38 574 GLU A C 1
ATOM 4191 O O . GLU A 1 574 ? -23.400 43.027 72.332 1.00 73.38 574 GLU A O 1
ATOM 4196 N N . VAL A 1 575 ? -23.581 41.373 70.829 1.00 65.75 575 VAL A N 1
ATOM 4197 C CA . VAL A 1 575 ? -24.898 40.899 71.268 1.00 65.75 575 VAL A CA 1
ATOM 4198 C C . VAL A 1 575 ? -24.757 40.059 72.545 1.00 65.75 575 VAL A C 1
ATOM 4200 O O . VAL A 1 575 ? -23.955 39.137 72.637 1.00 65.75 575 VAL A O 1
ATOM 4203 N N . CYS A 1 576 ? -25.547 40.381 73.573 1.00 63.84 576 CYS A N 1
ATOM 4204 C CA . CYS A 1 576 ? -25.592 39.640 74.836 1.00 63.84 576 CYS A CA 1
ATOM 4205 C C . CYS A 1 576 ? -27.002 39.085 75.103 1.00 63.84 576 CYS A C 1
ATOM 4207 O O . CYS A 1 576 ? -27.996 39.745 74.785 1.00 63.84 576 CYS A O 1
ATOM 4209 N N . ALA A 1 577 ? -27.083 37.872 75.668 1.00 57.59 577 ALA A N 1
ATOM 4210 C CA . ALA A 1 577 ? -28.343 37.190 76.006 1.00 57.59 577 ALA A CA 1
ATOM 4211 C C . ALA A 1 577 ? -28.958 37.627 77.346 1.00 57.59 577 ALA A C 1
ATOM 4213 O O . ALA A 1 577 ? -28.205 37.828 78.331 1.00 57.59 577 ALA A O 1
#

Secondary structure (DSSP, 8-state):
---------PPPPPTT--PPB-BTTBPPPTTEEEETTEEEE----PPS---S------EEEEEEES--TTS----SSTTSSEEE--SSSEEEEE----SS----------S--SSTT-EEEEEE--TTS-SS----EEE-TTS-EEEPPTTS-EEEEE-PPPSSEEEEEETTSEEEEEEE---SS----EEEEEE-SSS-EEEEEE-TT-EEEEEEE-SS-EEEEEEEE-SSS--SS--EEEEEEEP-PPEEEEPPEEEETTSEEEEEEEEE-SSSS---EEEEES---TTS---TTSPPPTTPEEEEE-SS-EEEEEE--S---TT----EEEEEEE-TTS-EEEEEEEEEEEP--EE------EEETTSPEEEE--EE-SS-----EEEEEE-STT-EE-TTSEEEE---TT-TT---EEEEEEE-TTS-EEEEEEE-EEEP-TTSSS--TT-SBTTBSGGG-S-B-TTSB-SSGGGBTTS-B-TTT-BBPPP-TTSSS--TT-SBTTBSSTTSPPBPTTSB-SSGGGBTTS-EETTTTEE----TTSSS--TT-SBTTBSGGG-PPPPTTS---